Protein AF-0000000087417544 (afdb_homodimer)

Foldseek 3Di:
DPPPPPPPPPPPPPPPPPPPPPPPPPLPPFFAAKDKDFFCFLFDDPRDTWGKIKMAGPDDDAQFAEEEEEEDDLLADDAQVVCVVVRSRVRSSGHIYMGTGFHGFPVDAPPRRLLRLLSNLLSCLVCSVVSRHDNQQYEYEYAAQGLLSQLLLQQDDPVLDSNHDTDNVVGGSHGQEYEHEAYAAQQLDDAAPVLQVSVCRRQVHHCVVRVPSRLSSHSLNRHALPTHEYEYEHECAARNRHCVRVVSVVVSCVVHVHHYDYDYDYPDYSDDDDPVVVVSVVVSVVVSVCSSPPDD/DPPPPPPPPPPPPPPPPPPPPPPPPPLPPFFAAKDKDFFCFLFDDPRDTWGKIKMAGPDDDAFFAEEEEEEDDLLADDAQVVCVVVRSRVRSSGHIYMGTGFHGFPVDAPPRRLLRLLSNLLSCLVCSVVSRHDNQQYEYEYAAQGLLSQLLLQQDDPVLDSNHDTDNVVHGSHGQEYEHEAYAAQQLDDAPPVLQVSVCRRQVHHCVVRVPSRLSSHSLNRHALPTHEYEYEHECAARNRHCVRVVSVVVSCVVHVHHYDYDYDYPDYSDDDDPVVVVSVVVSVVVSVCSSPPDD

Organism: NCBI:txid2527985

Nearest PDB structures (foldseek):
  4po3-assembly1_X  TM=7.797E-01  e=4.194E-18  Lacticaseibacillus rhamnosus HN001
  4ouk-assembly1_X  TM=7.760E-01  e=3.703E-18  Lacticaseibacillus rhamnosus HN001
  2yh2-assembly1_B  TM=7.462E-01  e=1.548E-18  Pyrobaculum calidifontis
  5l2p-assembly1_C  TM=7.420E-01  e=3.712E-17  Saccharolobus solfataricus
  2yh2-assembly1_D  TM=7.447E-01  e=4.762E-17  Pyrobaculum calidifontis

InterPro domains:
  IPR029058 Alpha/Beta hydrolase fold [G3DSA:3.40.50.1820] (22-296)
  IPR029058 Alpha/Beta hydrolase fold [SSF53474] (29-290)
  IPR049492 BD-FAE-like domain [PF20434] (52-253)
  IPR050300 GDXG lipolytic enzyme [PTHR48081] (46-293)

Sequence (592 aa):
MPRQNLLIYLLGTAVCLTVTCMTRTGLSEEPLEFEYHEDVIYGVGGGEQLILDWARPKKFDKPLTAIIYIHGGGWTFGNKNGHRDEIQKAAREGYFSATIGYRLAPAHRFPAQVEDCKCAIRFLRANADELGLDRNKIGAIGFSAGAHLVMMLATMDDGDGLEGKGGWFDWSSKIQVGVSFFGPTNLQSEFPTGSNKLVVQFLNGTAAQQPEAYRLASPITYVNAGDPPLLMYQGTKDTLVPHDQAIQMVEALTAVEVPGRVEFLIGQGHGWRGPEAKRTFQEAIEFIDEQTNKTEMPRQNLLIYLLGTAVCLTVTCMTRTGLSEEPLEFEYHEDVIYGVGGGEQLILDWARPKKFDKPLTAIIYIHGGGWTFGNKNGHRDEIQKAAREGYFSATIGYRLAPAHRFPAQVEDCKCAIRFLRANADELGLDRNKIGAIGFSAGAHLVMMLATMDDGDGLEGKGGWFDWSSKIQVGVSFFGPTNLQSEFPTGSNKLVVQFLNGTAAQQPEAYRLASPITYVNAGDPPLLMYQGTKDTLVPHDQAIQMVEALTAVEVPGRVEFLIGQGHGWRGPEAKRTFQEAIEFIDEQTNKTE

Secondary structure (DSSP, 8-state):
----------------------------SSPPPEEEEEEEEEEEETTEEEEEEEEEES--SSPEEEEEEE--STTTS--GGGGHHHHHHHHHTT-EEEEE----TTTS-TTHHHHHHHHHHHHHHHTHHHHTEEEEEEEEEEETHHHHHHHHHHH--GGG----SSS-TTS----SEEEEES----TTS---HHHHHHHHHHHTS-TTT-HHHHHHT-GGGG--TTPPPEEEEEETT-SSS-THHHHHHHHHHHHHT--EEEEEEET-BSB--HHHHHHHHHHHHHHHHHHHH---/----------------------------SSPPPEEEEEEEEEEEETTEEEEEEEEEES--SSPEEEEEEE--STTTS--GGGGHHHHHHHHHTT-EEEEE----TTTS-TTHHHHHHHHHHHHHHHTHHHHTEEEEEEEEEEETHHHHHHHHHHH--GGG----SSS-TTS----SEEEEES----TTS---HHHHHHHHHHHTS-TTT-HHHHHHT-GGGG--TTPPPEEEEEETT-SSS-THHHHHHHHHHHHHT--EEEEEEET-BSB--HHHHHHHHHHHHHHHHHHHH---

Structure (mmCIF, N/CA/C/O backbone):
data_AF-0000000087417544-model_v1
#
loop_
_entity.id
_entity.type
_entity.pdbx_description
1 polymer 'Carboxylesterase NlhH'
#
loop_
_atom_site.group_PDB
_atom_site.id
_atom_site.type_symbol
_atom_site.label_atom_id
_atom_site.label_alt_id
_atom_site.label_comp_id
_atom_site.label_asym_id
_atom_site.label_entity_id
_atom_site.label_seq_id
_atom_site.pdbx_PDB_ins_code
_atom_site.Cartn_x
_atom_site.Cartn_y
_atom_site.Cartn_z
_atom_site.occupancy
_atom_site.B_iso_or_equiv
_atom_site.auth_seq_id
_atom_site.auth_comp_id
_atom_site.auth_asym_id
_atom_site.auth_atom_id
_atom_site.pdbx_PDB_model_num
ATOM 1 N N . MET A 1 1 ? -5.637 -49.344 45.594 1 25.75 1 MET A N 1
ATOM 2 C CA . MET A 1 1 ? -6.633 -48.25 45.594 1 25.75 1 MET A CA 1
ATOM 3 C C . MET A 1 1 ? -6.75 -47.625 44.219 1 25.75 1 MET A C 1
ATOM 5 O O . MET A 1 1 ? -5.742 -47.375 43.562 1 25.75 1 MET A O 1
ATOM 9 N N . PRO A 1 2 ? -8 -47.719 43.531 1 24.5 2 PRO A N 1
ATOM 10 C CA . PRO A 1 2 ? -8.414 -47.406 42.156 1 24.5 2 PRO A CA 1
ATOM 11 C C . PRO A 1 2 ? -8.336 -45.906 41.844 1 24.5 2 PRO A C 1
ATOM 13 O O . PRO A 1 2 ? -8.961 -45.094 42.531 1 24.5 2 PRO A O 1
ATOM 16 N N . ARG A 1 3 ? -7.043 -45.438 41.719 1 33.72 3 ARG A N 1
ATOM 17 C CA . ARG A 1 3 ? -6.855 -44.031 41.406 1 33.72 3 ARG A CA 1
ATOM 18 C C . ARG A 1 3 ? -7.852 -43.562 40.344 1 33.72 3 ARG A C 1
ATOM 20 O O . ARG A 1 3 ? -7.906 -44.125 39.25 1 33.72 3 ARG A O 1
ATOM 27 N N . GLN A 1 4 ? -9.047 -43.094 40.812 1 28.95 4 GLN A N 1
ATOM 28 C CA . GLN A 1 4 ? -10.141 -42.438 40.094 1 28.95 4 GLN A CA 1
ATOM 29 C C . GLN A 1 4 ? -9.609 -41.344 39.156 1 28.95 4 GLN A C 1
ATOM 31 O O . GLN A 1 4 ? -8.883 -40.469 39.594 1 28.95 4 GLN A O 1
ATOM 36 N N . ASN A 1 5 ? -9.258 -41.688 37.938 1 27.53 5 ASN A N 1
ATOM 37 C CA . ASN A 1 5 ? -8.867 -40.875 36.812 1 27.53 5 ASN A CA 1
ATOM 38 C C . ASN A 1 5 ? -9.875 -39.75 36.562 1 27.53 5 ASN A C 1
ATOM 40 O O . ASN A 1 5 ? -11.031 -40 36.219 1 27.53 5 ASN A O 1
ATOM 44 N N . LEU A 1 6 ? -9.867 -38.719 37.5 1 29.2 6 LEU A N 1
ATOM 45 C CA . LEU A 1 6 ? -10.742 -37.594 37.344 1 29.2 6 LEU A CA 1
ATOM 46 C C . LEU A 1 6 ? -10.586 -36.969 35.969 1 29.2 6 LEU A C 1
ATOM 48 O O . LEU A 1 6 ? -9.484 -36.562 35.562 1 29.2 6 LEU A O 1
ATOM 52 N N . LEU A 1 7 ? -11.414 -37.406 35 1 28.62 7 LEU A N 1
ATOM 53 C CA . LEU A 1 7 ? -11.664 -36.875 33.688 1 28.62 7 LEU A CA 1
ATOM 54 C C . LEU A 1 7 ? -12.055 -35.375 33.75 1 28.62 7 LEU A C 1
ATOM 56 O O . LEU A 1 7 ? -13.086 -35.031 34.344 1 28.62 7 LEU A O 1
ATOM 60 N N . ILE A 1 8 ? -11.086 -34.531 34.031 1 28.28 8 ILE A N 1
ATOM 61 C CA . ILE A 1 8 ? -11.398 -33.094 34.031 1 28.28 8 ILE A CA 1
ATOM 62 C C . ILE A 1 8 ? -12 -32.719 32.656 1 28.28 8 ILE A C 1
ATOM 64 O O . ILE A 1 8 ? -11.375 -32.938 31.625 1 28.28 8 ILE A O 1
ATOM 68 N N . TYR A 1 9 ? -13.328 -32.75 32.562 1 26.69 9 TYR A N 1
ATOM 69 C CA . TYR A 1 9 ? -14.141 -32.188 31.484 1 26.69 9 TYR A CA 1
ATOM 70 C C . TYR A 1 9 ? -13.844 -30.719 31.266 1 26.69 9 TYR A C 1
ATOM 72 O O . TYR A 1 9 ? -14.094 -29.891 32.156 1 26.69 9 TYR A O 1
ATOM 80 N N . LEU A 1 10 ? -12.672 -30.438 30.75 1 26.73 10 LEU A N 1
ATOM 81 C CA . LEU A 1 10 ? -12.492 -29.047 30.344 1 26.73 10 LEU A CA 1
ATOM 82 C C . LEU A 1 10 ? -13.617 -28.609 29.406 1 26.73 10 LEU A C 1
ATOM 84 O O . LEU A 1 10 ? -13.75 -29.141 28.297 1 26.73 10 LEU A O 1
ATOM 88 N N . LEU A 1 11 ? -14.781 -28.281 29.969 1 27.3 11 LEU A N 1
ATOM 89 C CA . LEU A 1 11 ? -15.867 -27.625 29.25 1 27.3 11 LEU A CA 1
ATOM 90 C C . LEU A 1 11 ? -15.367 -26.375 28.5 1 27.3 11 LEU A C 1
ATOM 92 O O . LEU A 1 11 ? -14.898 -25.438 29.125 1 27.3 11 LEU A O 1
ATOM 96 N N . GLY A 1 12 ? -14.758 -26.609 27.391 1 26.78 12 GLY A N 1
ATOM 97 C CA . GLY A 1 12 ? -14.445 -25.5 26.484 1 26.78 12 GLY A CA 1
ATOM 98 C C . GLY A 1 12 ? -15.641 -24.609 26.203 1 26.78 12 GLY A C 1
ATOM 99 O O . GLY A 1 12 ? -16.625 -25.062 25.625 1 26.78 12 GLY A O 1
ATOM 100 N N . THR A 1 13 ? -16.031 -23.75 27.188 1 27.33 13 THR A N 1
ATOM 101 C CA . THR A 1 13 ? -17.047 -22.75 26.891 1 27.33 13 THR A CA 1
ATOM 102 C C . THR A 1 13 ? -16.75 -22.031 25.594 1 27.33 13 THR A C 1
ATOM 104 O O . THR A 1 13 ? -15.625 -21.562 25.375 1 27.33 13 THR A O 1
ATOM 107 N N . ALA A 1 14 ? -17.422 -22.422 24.578 1 27.12 14 ALA A N 1
ATOM 108 C CA . ALA A 1 14 ? -17.5 -21.703 23.297 1 27.12 14 ALA A CA 1
ATOM 109 C C . ALA A 1 14 ? -17.891 -20.25 23.516 1 27.12 14 ALA A C 1
ATOM 111 O O . ALA A 1 14 ? -19.016 -19.953 23.953 1 27.12 14 ALA A O 1
ATOM 112 N N . VAL A 1 15 ? -16.984 -19.484 24.016 1 28.98 15 VAL A N 1
ATOM 113 C CA . VAL A 1 15 ? -17.344 -18.062 23.953 1 28.98 15 VAL A CA 1
ATOM 114 C C . VAL A 1 15 ? -17.781 -17.703 22.547 1 28.98 15 VAL A C 1
ATOM 116 O O . VAL A 1 15 ? -17.016 -17.828 21.594 1 28.98 15 VAL A O 1
ATOM 119 N N . CYS A 1 16 ? -19.031 -17.875 22.281 1 27.17 16 CYS A N 1
ATOM 120 C CA . CYS A 1 16 ? -19.641 -17.266 21.094 1 27.17 16 CYS A CA 1
ATOM 121 C C . CYS A 1 16 ? -19.297 -15.789 21 1 27.17 16 CYS A C 1
ATOM 123 O O . CYS A 1 16 ? -19.781 -14.984 21.797 1 27.17 16 CYS A O 1
ATOM 125 N N . LEU A 1 17 ? -18.031 -15.531 20.719 1 28.2 17 LEU A N 1
ATOM 126 C CA . LEU A 1 17 ? -17.797 -14.133 20.391 1 28.2 17 LEU A CA 1
ATOM 127 C C . LEU A 1 17 ? -18.812 -13.633 19.359 1 28.2 17 LEU A C 1
ATOM 129 O O . LEU A 1 17 ? -18.797 -14.078 18.203 1 28.2 17 LEU A O 1
ATOM 133 N N . THR A 1 18 ? -19.984 -13.258 19.844 1 29.33 18 THR A N 1
ATOM 134 C CA . THR A 1 18 ? -20.828 -12.438 18.984 1 29.33 18 THR A CA 1
ATOM 135 C C . THR A 1 18 ? -20.047 -11.258 18.422 1 29.33 18 THR A C 1
ATOM 137 O O . THR A 1 18 ? -19.625 -10.375 19.172 1 29.33 18 THR A O 1
ATOM 140 N N . VAL A 1 19 ? -19.281 -11.57 17.469 1 29.47 19 VAL A N 1
ATOM 141 C CA . VAL A 1 19 ? -18.844 -10.414 16.703 1 29.47 19 VAL A CA 1
ATOM 142 C C . VAL A 1 19 ? -20.047 -9.523 16.375 1 29.47 19 VAL A C 1
ATOM 144 O O . VAL A 1 19 ? -20.938 -9.922 15.609 1 29.47 19 VAL A O 1
ATOM 147 N N . THR A 1 20 ? -20.484 -8.727 17.328 1 29.55 20 THR A N 1
ATOM 148 C CA . THR A 1 20 ? -21.344 -7.629 16.906 1 29.55 20 THR A CA 1
ATOM 149 C C . THR A 1 20 ? -20.734 -6.91 15.703 1 29.55 20 THR A C 1
ATOM 151 O O . THR A 1 20 ? -19.609 -6.406 15.773 1 29.55 20 THR A O 1
ATOM 154 N N . CYS A 1 21 ? -21.016 -7.441 14.578 1 28.7 21 CYS A N 1
ATOM 155 C CA . CYS A 1 21 ? -20.766 -6.613 13.406 1 28.7 21 CYS A CA 1
ATOM 156 C C . CYS A 1 21 ? -21.125 -5.16 13.68 1 28.7 21 CYS A C 1
ATOM 158 O O . CYS A 1 21 ? -22.297 -4.832 13.867 1 28.7 21 CYS A O 1
ATOM 160 N N . MET A 1 22 ? -20.375 -4.473 14.508 1 30.67 22 MET A N 1
ATOM 161 C CA . MET A 1 22 ? -20.656 -3.047 14.391 1 30.67 22 MET A CA 1
ATOM 162 C C . MET A 1 22 ? -20.984 -2.676 12.945 1 30.67 22 MET A C 1
ATOM 164 O O . MET A 1 22 ? -20.172 -2.92 12.047 1 30.67 22 MET A O 1
ATOM 168 N N . THR A 1 23 ? -22.234 -2.68 12.625 1 30.73 23 THR A N 1
ATOM 169 C CA . THR A 1 23 ? -22.688 -2.014 11.414 1 30.73 23 THR A CA 1
ATOM 170 C C . THR A 1 23 ? -21.797 -0.812 11.086 1 30.73 23 THR A C 1
ATOM 172 O O . THR A 1 23 ? -21.5 -0.003 11.969 1 30.73 23 THR A O 1
ATOM 175 N N . ARG A 1 24 ? -20.797 -1.061 10.297 1 34.16 24 ARG A N 1
ATOM 176 C CA . ARG A 1 24 ? -20.266 0.177 9.742 1 34.16 24 ARG A CA 1
ATOM 177 C C . ARG A 1 24 ? -21.328 1.27 9.703 1 34.16 24 ARG A C 1
ATOM 179 O O . ARG A 1 24 ? -22.391 1.084 9.117 1 34.16 24 ARG A O 1
ATOM 186 N N . THR A 1 25 ? -21.594 2.008 10.703 1 35.53 25 THR A N 1
ATOM 187 C CA . THR A 1 25 ? -22.406 3.213 10.5 1 35.53 25 THR A CA 1
ATOM 188 C C . THR A 1 25 ? -22.297 3.688 9.055 1 35.53 25 THR A C 1
ATOM 190 O O . THR A 1 25 ? -21.203 3.996 8.57 1 35.53 25 THR A O 1
ATOM 193 N N . GLY A 1 26 ? -23.141 3.25 8.227 1 36.78 26 GLY A N 1
ATOM 194 C CA . GLY A 1 26 ? -23.516 3.521 6.852 1 36.78 26 GLY A CA 1
ATOM 195 C C . GLY A 1 26 ? -23.281 4.961 6.438 1 36.78 26 GLY A C 1
ATOM 196 O O . GLY A 1 26 ? -23.625 5.891 7.168 1 36.78 26 GLY A O 1
ATOM 197 N N . LEU A 1 27 ? -22.078 5.359 5.871 1 44.38 27 LEU A N 1
ATOM 198 C CA . LEU A 1 27 ? -22.234 6.57 5.07 1 44.38 27 LEU A CA 1
ATOM 199 C C . LEU A 1 27 ? -23.688 6.727 4.609 1 44.38 27 LEU A C 1
ATOM 201 O O . LEU A 1 27 ? -24.25 5.809 4.008 1 44.38 27 LEU A O 1
ATOM 205 N N . SER A 1 28 ? -24.406 7.336 5.332 1 47.09 28 SER A N 1
ATOM 206 C CA . SER A 1 28 ? -25.766 7.637 4.895 1 47.09 28 SER A CA 1
ATOM 207 C C . SER A 1 28 ? -25.859 7.684 3.375 1 47.09 28 SER A C 1
ATOM 209 O O . SER A 1 28 ? -25.016 8.281 2.715 1 47.09 28 SER A O 1
ATOM 211 N N . GLU A 1 29 ? -26.469 6.766 2.768 1 59.59 29 GLU A N 1
ATOM 212 C CA . GLU A 1 29 ? -26.734 6.695 1.335 1 59.59 29 GLU A CA 1
ATOM 213 C C . GLU A 1 29 ? -27.062 8.078 0.768 1 59.59 29 GLU A C 1
ATOM 215 O O . GLU A 1 29 ? -26.719 8.383 -0.374 1 59.59 29 GLU A O 1
ATOM 220 N N . GLU A 1 30 ? -27.734 9 1.72 1 70.31 30 GLU A N 1
ATOM 221 C CA . GLU A 1 30 ? -28.047 10.32 1.166 1 70.31 30 GLU A CA 1
ATOM 222 C C . GLU A 1 30 ? -27.094 11.383 1.692 1 70.31 30 GLU A C 1
ATOM 224 O O . GLU A 1 30 ? -26.828 11.453 2.896 1 70.31 30 GLU A O 1
ATOM 229 N N . PRO A 1 31 ? -26.484 12.047 0.81 1 81.69 31 PRO A N 1
ATOM 230 C CA . PRO A 1 31 ? -25.609 13.133 1.261 1 81.69 31 PRO A CA 1
ATOM 231 C C . PRO A 1 31 ? -26.297 14.055 2.271 1 81.69 31 PRO A C 1
ATOM 233 O O . PRO A 1 31 ? -27.469 14.406 2.102 1 81.69 31 PRO A O 1
ATOM 236 N N . LEU A 1 32 ? -25.562 14.328 3.426 1 87.62 32 LEU A N 1
ATOM 237 C CA . LEU A 1 32 ? -26.078 15.195 4.484 1 87.62 32 LEU A CA 1
ATOM 238 C C . LEU A 1 32 ? -26.016 16.656 4.059 1 87.62 32 LEU A C 1
ATOM 240 O O . LEU A 1 32 ? -25.141 17.047 3.293 1 87.62 32 LEU A O 1
ATOM 244 N N . GLU A 1 33 ? -26.938 17.422 4.598 1 95.31 33 GLU A N 1
ATOM 245 C CA . GLU A 1 33 ? -26.781 18.859 4.527 1 95.31 33 GLU A CA 1
ATOM 246 C C . GLU A 1 33 ? -25.594 19.328 5.359 1 95.31 33 GLU A C 1
ATOM 248 O O . GLU A 1 33 ? -25.281 18.734 6.395 1 95.31 33 GLU A O 1
ATOM 253 N N . PHE A 1 34 ? -24.891 20.359 4.859 1 97.19 34 PHE A N 1
ATOM 254 C CA . PHE A 1 34 ? -23.688 20.781 5.566 1 97.19 34 PHE A CA 1
ATOM 255 C C . PHE A 1 34 ? -23.609 22.312 5.605 1 97.19 34 PHE A C 1
ATOM 257 O O . PHE A 1 34 ? -24.312 23 4.871 1 97.19 34 PHE A O 1
ATOM 264 N N . GLU A 1 35 ? -22.828 22.844 6.547 1 97.56 35 GLU A N 1
ATOM 265 C CA . GLU A 1 35 ? -22.469 24.25 6.555 1 97.56 35 GLU A CA 1
ATOM 266 C C . GLU A 1 35 ? -20.984 24.453 6.223 1 97.56 35 GLU A C 1
ATOM 268 O O . GLU A 1 35 ? -20.172 23.562 6.484 1 97.56 35 GLU A O 1
ATOM 273 N N . TYR A 1 36 ? -20.703 25.5 5.613 1 97.88 36 TYR A N 1
ATOM 274 C CA . TYR A 1 36 ? -19.391 25.875 5.117 1 97.88 36 TYR A CA 1
ATOM 275 C C . TYR A 1 36 ? -19.016 27.281 5.531 1 97.88 36 TYR A C 1
ATOM 277 O O . TYR A 1 36 ? -19.812 28.219 5.387 1 97.88 36 TYR A O 1
ATOM 285 N N . HIS A 1 37 ? -17.812 27.5 6.137 1 98.44 37 HIS A N 1
ATOM 286 C CA . HIS A 1 37 ? -17.281 28.781 6.562 1 98.44 37 HIS A CA 1
ATOM 287 C C . HIS A 1 37 ? -15.922 29.062 5.938 1 98.44 37 HIS A C 1
ATOM 289 O O . HIS A 1 37 ? -14.992 28.266 6.094 1 98.44 37 HIS A O 1
ATOM 295 N N . GLU A 1 38 ? -15.828 30.172 5.297 1 98 38 GLU A N 1
ATOM 296 C CA . GLU A 1 38 ? -14.609 30.531 4.594 1 98 38 GLU A CA 1
ATOM 297 C C . GLU A 1 38 ? -13.828 31.609 5.355 1 98 38 GLU A C 1
ATOM 299 O O . GLU A 1 38 ? -14.422 32.438 6.039 1 98 38 GLU A O 1
ATOM 304 N N . ASP A 1 39 ? -12.508 31.484 5.273 1 98.25 39 ASP A N 1
ATOM 305 C CA . ASP A 1 39 ? -11.578 32.531 5.707 1 98.25 39 ASP A CA 1
ATOM 306 C C . ASP A 1 39 ? -11.703 32.781 7.207 1 98.25 39 ASP A C 1
ATOM 308 O O . ASP A 1 39 ? -11.781 33.938 7.641 1 98.25 39 ASP A O 1
ATOM 312 N N . VAL A 1 40 ? -11.805 31.75 7.934 1 98.5 40 VAL A N 1
ATOM 313 C CA . VAL A 1 40 ? -11.805 31.828 9.391 1 98.5 40 VAL A CA 1
ATOM 314 C C . VAL A 1 40 ? -10.383 32.062 9.891 1 98.5 40 VAL A C 1
ATOM 316 O O . VAL A 1 40 ? -9.469 31.297 9.547 1 98.5 40 VAL A O 1
ATOM 319 N N . ILE A 1 41 ? -10.18 33.062 10.703 1 98.44 41 ILE A N 1
ATOM 320 C CA . ILE A 1 41 ? -8.852 33.406 11.227 1 98.44 41 ILE A CA 1
ATOM 321 C C . ILE A 1 41 ? -8.516 32.438 12.367 1 98.44 41 ILE A C 1
ATOM 323 O O . ILE A 1 41 ? -9.234 32.375 13.367 1 98.44 41 ILE A O 1
ATOM 327 N N . TYR A 1 42 ? -7.441 31.688 12.188 1 98.25 42 TYR A N 1
ATOM 328 C CA . TYR A 1 42 ? -7.07 30.766 13.258 1 98.25 42 TYR A CA 1
ATOM 329 C C . TYR A 1 42 ? -5.867 31.281 14.031 1 98.25 42 TYR A C 1
ATOM 331 O O . TYR A 1 42 ? -5.504 30.719 15.07 1 98.25 42 TYR A O 1
ATOM 339 N N . GLY A 1 43 ? -5.23 32.344 13.562 1 97.25 43 GLY A N 1
ATOM 340 C CA . GLY A 1 43 ? -4.082 32.906 14.234 1 97.25 43 GLY A CA 1
ATOM 341 C C . GLY A 1 43 ? -3.447 34.062 13.445 1 97.25 43 GLY A C 1
ATOM 342 O O . GLY A 1 43 ? -4.02 34.531 12.461 1 97.25 43 GLY A O 1
ATOM 343 N N . VAL A 1 44 ? -2.346 34.531 14.008 1 95.62 44 VAL A N 1
ATOM 344 C CA . VAL A 1 44 ? -1.547 35.562 13.344 1 95.62 44 VAL A CA 1
ATOM 345 C C . VAL A 1 44 ? -0.073 35.156 13.367 1 95.62 44 VAL A C 1
ATOM 347 O O . VAL A 1 44 ? 0.42 34.625 14.375 1 95.62 44 VAL A O 1
ATOM 350 N N . GLY A 1 45 ? 0.513 35.344 12.289 1 92.94 45 GLY A N 1
ATOM 351 C CA . GLY A 1 45 ? 1.938 35.094 12.156 1 92.94 45 GLY A CA 1
ATOM 352 C C . GLY A 1 45 ? 2.609 35.969 11.109 1 92.94 45 GLY A C 1
ATOM 353 O O . GLY A 1 45 ? 2.061 36.188 10.031 1 92.94 45 GLY A O 1
ATOM 354 N N . GLY A 1 46 ? 3.861 36.406 11.445 1 91.5 46 GLY A N 1
ATOM 355 C CA . GLY A 1 46 ? 4.598 37.25 10.508 1 91.5 46 GLY A CA 1
ATOM 356 C C . GLY A 1 46 ? 3.826 38.469 10.062 1 91.5 46 GLY A C 1
ATOM 357 O O . GLY A 1 46 ? 3.938 38.906 8.906 1 91.5 46 GLY A O 1
ATOM 358 N N . GLY A 1 47 ? 2.906 38.875 10.82 1 91.12 47 GLY A N 1
ATOM 359 C CA . GLY A 1 47 ? 2.137 40.062 10.508 1 91.12 47 GLY A CA 1
ATOM 360 C C . GLY A 1 47 ? 0.934 39.781 9.625 1 91.12 47 GLY A C 1
ATOM 361 O O . GLY A 1 47 ? 0.234 40.719 9.203 1 91.12 47 GLY A O 1
ATOM 362 N N . GLU A 1 48 ? 0.665 38.562 9.391 1 93.81 48 GLU A N 1
ATOM 363 C CA . GLU A 1 48 ? -0.448 38.188 8.523 1 93.81 48 GLU A CA 1
ATOM 364 C C . GLU A 1 48 ? -1.491 37.375 9.289 1 93.81 48 GLU A C 1
ATOM 366 O O . GLU A 1 48 ? -1.154 36.656 10.227 1 93.81 48 GLU A O 1
ATOM 371 N N . GLN A 1 49 ? -2.695 37.562 8.859 1 96.69 49 GLN A N 1
ATOM 372 C CA . GLN A 1 49 ? -3.746 36.688 9.367 1 96.69 49 GLN A CA 1
ATOM 373 C C . GLN A 1 49 ? -3.65 35.312 8.742 1 96.69 49 GLN A C 1
ATOM 375 O O . GLN A 1 49 ? -3.496 35.188 7.527 1 96.69 49 GLN A O 1
ATOM 380 N N . LEU A 1 50 ? -3.717 34.344 9.609 1 98 50 LEU A N 1
ATOM 381 C CA . LEU A 1 50 ? -3.725 32.969 9.164 1 98 50 LEU A CA 1
ATOM 382 C C . LEU A 1 50 ? -5.148 32.438 9.07 1 98 50 LEU A C 1
ATOM 384 O O . LEU A 1 50 ? -5.91 32.5 10.039 1 98 50 LEU A O 1
ATOM 388 N N . ILE A 1 51 ? -5.492 31.875 7.883 1 98.25 51 ILE A N 1
ATOM 389 C CA . ILE A 1 51 ? -6.906 31.594 7.684 1 98.25 51 ILE A CA 1
ATOM 390 C C . ILE A 1 51 ? -7.09 30.141 7.27 1 98.25 51 ILE A C 1
ATOM 392 O O . ILE A 1 51 ? -6.184 29.531 6.695 1 98.25 51 ILE A O 1
ATOM 396 N N . LEU A 1 52 ? -8.234 29.578 7.609 1 98.62 52 LEU A N 1
ATOM 397 C CA . LEU A 1 52 ? -8.68 28.266 7.172 1 98.62 52 LEU A CA 1
ATOM 398 C C . LEU A 1 52 ? -10.164 28.281 6.824 1 98.62 52 LEU A C 1
ATOM 400 O O . LEU A 1 52 ? -10.867 29.25 7.129 1 98.62 52 LEU A O 1
ATOM 404 N N . ASP A 1 53 ? -10.602 27.359 5.988 1 98.81 53 ASP A N 1
ATOM 405 C CA . ASP A 1 53 ? -12.016 27.047 5.777 1 98.81 53 ASP A CA 1
ATOM 406 C C . ASP A 1 53 ? -12.422 25.781 6.516 1 98.81 53 ASP A C 1
ATOM 408 O O . ASP A 1 53 ? -11.602 24.875 6.711 1 98.81 53 ASP A O 1
ATOM 412 N N . TRP A 1 54 ? -13.68 25.719 6.938 1 98.75 54 TRP A N 1
ATOM 413 C CA . TRP A 1 54 ? -14.148 24.453 7.5 1 98.75 54 TRP A CA 1
ATOM 414 C C . TRP A 1 54 ? -15.586 24.172 7.09 1 98.75 54 TRP A C 1
ATOM 416 O O . TRP A 1 54 ? -16.312 25.078 6.668 1 98.75 54 TRP A O 1
ATOM 426 N N . ALA A 1 55 ? -15.969 22.922 7.082 1 98.69 55 ALA A N 1
ATOM 427 C CA . ALA A 1 55 ? -17.312 22.422 6.809 1 98.69 55 ALA A CA 1
ATOM 428 C C . ALA A 1 55 ? -17.688 21.312 7.773 1 98.69 55 ALA A C 1
ATOM 430 O O . ALA A 1 55 ? -16.828 20.578 8.258 1 98.69 55 ALA A O 1
ATOM 431 N N . ARG A 1 56 ? -18.984 21.203 8.07 1 98.5 56 ARG A N 1
ATOM 432 C CA . ARG A 1 56 ? -19.516 20.125 8.898 1 98.5 56 ARG A CA 1
ATOM 433 C C . ARG A 1 56 ? -20.984 19.859 8.586 1 98.5 56 ARG A C 1
ATOM 435 O O . ARG A 1 56 ? -21.672 20.703 8.031 1 98.5 56 ARG A O 1
ATOM 442 N N . PRO A 1 57 ? -21.391 18.672 8.953 1 98 57 PRO A N 1
ATOM 443 C CA . PRO A 1 57 ? -22.828 18.453 8.836 1 98 57 PRO A CA 1
ATOM 444 C C . PRO A 1 57 ? -23.641 19.422 9.695 1 98 57 PRO A C 1
ATOM 446 O O . PRO A 1 57 ? -23.219 19.766 10.805 1 98 57 PRO A O 1
ATOM 449 N N . LYS A 1 58 ? -24.781 19.812 9.227 1 97.19 58 LYS A N 1
ATOM 450 C CA . LYS A 1 58 ? -25.656 20.703 9.984 1 97.19 58 LYS A CA 1
ATOM 451 C C . LYS A 1 58 ? -26.172 20.031 11.25 1 97.19 58 LYS A C 1
ATOM 453 O O . LYS A 1 58 ? -26.328 20.672 12.289 1 97.19 58 LYS A O 1
ATOM 458 N N . LYS A 1 59 ? -26.422 18.766 11.102 1 95.38 59 LYS A N 1
ATOM 459 C CA . LYS A 1 59 ? -26.906 17.984 12.242 1 95.38 59 LYS A CA 1
ATOM 460 C C . LYS A 1 59 ? -25.938 16.875 12.602 1 95.38 59 LYS A C 1
ATOM 462 O O . LYS A 1 59 ? -25.422 16.188 11.719 1 95.38 59 LYS A O 1
ATOM 467 N N . PHE A 1 60 ? -25.609 16.812 13.859 1 94.81 60 PHE A N 1
ATOM 468 C CA . PHE A 1 60 ? -24.766 15.758 14.406 1 94.81 60 PHE A CA 1
ATOM 469 C C . PHE A 1 60 ? -25.094 15.5 15.867 1 94.81 60 PHE A C 1
ATOM 471 O O . PHE A 1 60 ? -25.453 16.422 16.594 1 94.81 60 PHE A O 1
ATOM 478 N N . ASP A 1 61 ? -24.953 14.234 16.25 1 93.56 61 ASP A N 1
ATOM 479 C CA . ASP A 1 61 ? -25.406 13.852 17.594 1 93.56 61 ASP A CA 1
ATOM 480 C C . ASP A 1 61 ? -24.219 13.578 18.516 1 93.56 61 ASP A C 1
ATOM 482 O O . ASP A 1 61 ? -24.406 13.336 19.719 1 93.56 61 ASP A O 1
ATOM 486 N N . LYS A 1 62 ? -23.125 13.523 18.016 1 95.69 62 LYS A N 1
ATOM 487 C CA . LYS A 1 62 ? -21.891 13.344 18.766 1 95.69 62 LYS A CA 1
ATOM 488 C C . LYS A 1 62 ? -20.75 14.172 18.172 1 95.69 62 LYS A C 1
ATOM 490 O O . LYS A 1 62 ? -20.828 14.586 17.016 1 95.69 62 LYS A O 1
ATOM 495 N N . PRO A 1 63 ? -19.766 14.461 18.984 1 97.88 63 PRO A N 1
ATOM 496 C CA . PRO A 1 63 ? -18.609 15.18 18.422 1 97.88 63 PRO A CA 1
ATOM 497 C C . PRO A 1 63 ? -18.016 14.469 17.203 1 97.88 63 PRO A C 1
ATOM 499 O O . PRO A 1 63 ? -17.891 13.242 17.203 1 97.88 63 PRO A O 1
ATOM 502 N N . LEU A 1 64 ? -17.594 15.234 16.281 1 98.38 64 LEU A N 1
ATOM 503 C CA . LEU A 1 64 ? -17.234 14.695 14.977 1 98.38 64 LEU A CA 1
ATOM 504 C C . LEU A 1 64 ? -15.742 14.414 14.891 1 98.38 64 LEU A C 1
ATOM 506 O O . LEU A 1 64 ? -14.938 15.141 15.484 1 98.38 64 LEU A O 1
ATOM 510 N N . THR A 1 65 ? -15.367 13.375 14.125 1 98.5 65 THR A N 1
ATOM 511 C CA . THR A 1 65 ? -13.992 13.234 13.648 1 98.5 65 THR A CA 1
ATOM 512 C C . THR A 1 65 ? -13.625 14.391 12.727 1 98.5 65 THR A C 1
ATOM 514 O O . THR A 1 65 ? -14.422 14.797 11.875 1 98.5 65 THR A O 1
ATOM 517 N N . ALA A 1 66 ? -12.453 14.945 12.938 1 98.75 66 ALA A N 1
ATOM 518 C CA . ALA A 1 66 ? -11.977 16.047 12.102 1 98.75 66 ALA A CA 1
ATOM 519 C C . ALA A 1 66 ? -10.984 15.555 11.055 1 98.75 66 ALA A C 1
ATOM 521 O O . ALA A 1 66 ? -10.062 14.797 11.375 1 98.75 66 ALA A O 1
ATOM 522 N N . ILE A 1 67 ? -11.156 15.945 9.82 1 98.88 67 ILE A N 1
ATOM 523 C CA . ILE A 1 67 ? -10.234 15.672 8.727 1 98.88 67 ILE A CA 1
ATOM 524 C C . ILE A 1 67 ? -9.672 16.984 8.195 1 98.88 67 ILE A C 1
ATOM 526 O O . ILE A 1 67 ? -10.398 17.781 7.602 1 98.88 67 ILE A O 1
ATOM 530 N N . ILE A 1 68 ? -8.391 17.188 8.383 1 98.88 68 ILE A N 1
ATOM 531 C CA . ILE A 1 68 ? -7.738 18.438 7.996 1 98.88 68 ILE A CA 1
ATOM 532 C C . ILE A 1 68 ? -6.953 18.234 6.703 1 98.88 68 ILE A C 1
ATOM 534 O O . ILE A 1 68 ? -6.168 17.281 6.59 1 98.88 68 ILE A O 1
ATOM 538 N N . TYR A 1 69 ? -7.16 19.094 5.73 1 98.88 69 TYR A N 1
ATOM 539 C CA . TYR A 1 69 ? -6.441 19.062 4.465 1 98.88 69 TYR A CA 1
ATOM 540 C C . TYR A 1 69 ? -5.379 20.156 4.402 1 98.88 69 TYR A C 1
ATOM 542 O O . TYR A 1 69 ? -5.652 21.312 4.727 1 98.88 69 TYR A O 1
ATOM 550 N N . ILE A 1 70 ? -4.191 19.781 4.004 1 98.88 70 ILE A N 1
ATOM 551 C CA . ILE A 1 70 ? -3.1 20.734 3.834 1 98.88 70 ILE A CA 1
ATOM 552 C C . ILE A 1 70 ? -2.578 20.672 2.4 1 98.88 70 ILE A C 1
ATOM 554 O O . ILE A 1 70 ? -2.115 19.625 1.946 1 98.88 70 ILE A O 1
ATOM 558 N N . HIS A 1 71 ? -2.623 21.766 1.726 1 98.56 71 HIS A N 1
ATOM 559 C CA . HIS A 1 71 ? -2.324 21.844 0.3 1 98.56 71 HIS A CA 1
ATOM 560 C C . HIS A 1 71 ? -0.822 21.75 0.049 1 98.56 71 HIS A C 1
ATOM 562 O O . HIS A 1 71 ? -0.023 22.141 0.908 1 98.56 71 HIS A O 1
ATOM 568 N N . GLY A 1 72 ? -0.477 21.297 -1.176 1 98.25 72 GLY A N 1
ATOM 569 C CA . GLY A 1 72 ? 0.903 21.312 -1.633 1 98.25 72 GLY A CA 1
ATOM 570 C C . GLY A 1 72 ? 1.327 22.656 -2.199 1 98.25 72 GLY A C 1
ATOM 571 O O . GLY A 1 72 ? 0.856 23.703 -1.747 1 98.25 72 GLY A O 1
ATOM 572 N N . GLY A 1 73 ? 2.342 22.594 -3.016 1 97.44 73 GLY A N 1
ATOM 573 C CA . GLY A 1 73 ? 2.82 23.812 -3.641 1 97.44 73 GLY A CA 1
ATOM 574 C C . GLY A 1 73 ? 4.281 24.094 -3.346 1 97.44 73 GLY A C 1
ATOM 575 O O . GLY A 1 73 ? 4.727 25.234 -3.453 1 97.44 73 GLY A O 1
ATOM 576 N N . GLY A 1 74 ? 4.988 23.078 -2.887 1 97.31 74 GLY A N 1
ATOM 577 C CA . GLY A 1 74 ? 6.414 23.25 -2.643 1 97.31 74 GLY A CA 1
ATOM 578 C C . GLY A 1 74 ? 6.715 24.312 -1.596 1 97.31 74 GLY A C 1
ATOM 579 O O . GLY A 1 74 ? 7.711 25.031 -1.698 1 97.31 74 GLY A O 1
ATOM 580 N N . TRP A 1 75 ? 5.766 24.562 -0.757 1 97.88 75 TRP A N 1
ATOM 581 C CA . TRP A 1 75 ? 5.84 25.531 0.322 1 97.88 75 TRP A CA 1
ATOM 582 C C . TRP A 1 75 ? 5.84 26.953 -0.232 1 97.88 75 TRP A C 1
ATOM 584 O O . TRP A 1 75 ? 5.898 27.922 0.528 1 97.88 75 TRP A O 1
ATOM 594 N N . THR A 1 76 ? 5.746 27.109 -1.571 1 97.19 76 THR A N 1
ATOM 595 C CA . THR A 1 76 ? 5.973 28.422 -2.17 1 97.19 76 THR A CA 1
ATOM 596 C C . THR A 1 76 ? 4.711 28.922 -2.867 1 97.19 76 THR A C 1
ATOM 598 O O . THR A 1 76 ? 4.609 30.109 -3.201 1 97.19 76 THR A O 1
ATOM 601 N N . PHE A 1 77 ? 3.785 28.109 -3.09 1 95.94 77 PHE A N 1
ATOM 602 C CA . PHE A 1 77 ? 2.533 28.531 -3.705 1 95.94 77 PHE A CA 1
ATOM 603 C C . PHE A 1 77 ? 1.368 27.688 -3.207 1 95.94 77 PHE A C 1
ATOM 605 O O . PHE A 1 77 ? 1.562 26.75 -2.416 1 95.94 77 PHE A O 1
ATOM 612 N N . GLY A 1 78 ? 0.169 28.078 -3.643 1 96.19 78 GLY A N 1
ATOM 613 C CA . GLY A 1 78 ? -1.051 27.406 -3.217 1 96.19 78 GLY A CA 1
ATOM 614 C C . GLY A 1 78 ? -1.771 28.141 -2.098 1 96.19 78 GLY A C 1
ATOM 615 O O . GLY A 1 78 ? -1.296 29.172 -1.613 1 96.19 78 GLY A O 1
ATOM 616 N N . ASN A 1 79 ? -2.902 27.641 -1.845 1 95.81 79 ASN A N 1
ATOM 617 C CA . ASN A 1 79 ? -3.73 28.172 -0.769 1 95.81 79 ASN A CA 1
ATOM 618 C C . ASN A 1 79 ? -4.82 27.188 -0.357 1 95.81 79 ASN A C 1
ATOM 620 O O . ASN A 1 79 ? -4.957 26.109 -0.958 1 95.81 79 ASN A O 1
ATOM 624 N N . LYS A 1 80 ? -5.562 27.578 0.656 1 94 80 LYS A N 1
ATOM 625 C CA . LYS A 1 80 ? -6.535 26.688 1.271 1 94 80 LYS A CA 1
ATOM 626 C C . LYS A 1 80 ? -7.652 26.328 0.293 1 94 80 LYS A C 1
ATOM 628 O O . LYS A 1 80 ? -8.344 25.312 0.467 1 94 80 LYS A O 1
ATOM 633 N N . ASN A 1 81 ? -7.883 27.078 -0.777 1 94.62 81 ASN A N 1
ATOM 634 C CA . ASN A 1 81 ? -8.992 26.859 -1.702 1 94.62 81 ASN A CA 1
ATOM 635 C C . ASN A 1 81 ? -8.789 25.578 -2.516 1 94.62 81 ASN A C 1
ATOM 637 O O . ASN A 1 81 ? -9.734 25.078 -3.127 1 94.62 81 ASN A O 1
ATOM 641 N N . GLY A 1 82 ? -7.598 25.078 -2.529 1 95.19 82 GLY A N 1
ATOM 642 C CA . GLY A 1 82 ? -7.277 23.906 -3.312 1 95.19 82 GLY A CA 1
ATOM 643 C C . GLY A 1 82 ? -8.023 22.656 -2.852 1 95.19 82 GLY A C 1
ATOM 644 O O . GLY A 1 82 ? -8.109 21.672 -3.588 1 95.19 82 GLY A O 1
ATOM 645 N N . HIS A 1 83 ? -8.539 22.672 -1.634 1 97.06 83 HIS A N 1
ATOM 646 C CA . HIS A 1 83 ? -9.219 21.484 -1.1 1 97.06 83 HIS A CA 1
ATOM 647 C C . HIS A 1 83 ? -10.633 21.828 -0.639 1 97.06 83 HIS A C 1
ATOM 649 O O . HIS A 1 83 ? -11.18 21.172 0.246 1 97.06 83 HIS A O 1
ATOM 655 N N . ARG A 1 84 ? -11.219 22.859 -1.221 1 97.12 84 ARG A N 1
ATOM 656 C CA . ARG A 1 84 ? -12.57 23.297 -0.874 1 97.12 84 ARG A CA 1
ATOM 657 C C . ARG A 1 84 ? -13.578 22.188 -1.141 1 97.12 84 ARG A C 1
ATOM 659 O O . ARG A 1 84 ? -14.453 21.922 -0.31 1 97.12 84 ARG A O 1
ATOM 666 N N . ASP A 1 85 ? -13.508 21.547 -2.318 1 96.75 85 ASP A N 1
ATOM 667 C CA . ASP A 1 85 ? -14.445 20.484 -2.674 1 96.75 85 ASP A CA 1
ATOM 668 C C . ASP A 1 85 ? -14.312 19.297 -1.733 1 96.75 85 ASP A C 1
ATOM 670 O O . ASP A 1 85 ? -15.312 18.656 -1.373 1 96.75 85 ASP A O 1
ATOM 674 N N . GLU A 1 86 ? -13.125 18.969 -1.389 1 97.5 86 GLU A N 1
ATOM 675 C CA . GLU A 1 86 ? -12.867 17.812 -0.533 1 97.5 86 GLU A CA 1
ATOM 676 C C . GLU A 1 86 ? -13.469 18.016 0.855 1 97.5 86 GLU A C 1
ATOM 678 O O . GLU A 1 86 ? -14.031 17.078 1.434 1 97.5 86 GLU A O 1
ATOM 683 N N . ILE A 1 87 ? -13.383 19.203 1.409 1 97.94 87 ILE A N 1
ATOM 684 C CA . ILE A 1 87 ? -13.891 19.391 2.764 1 97.94 87 ILE A CA 1
ATOM 685 C C . ILE A 1 87 ? -15.414 19.375 2.748 1 97.94 87 ILE A C 1
ATOM 687 O O . ILE A 1 87 ? -16.047 18.906 3.697 1 97.94 87 ILE A O 1
ATOM 691 N N . GLN A 1 88 ? -16.016 19.891 1.682 1 97.38 88 GLN A N 1
ATOM 692 C CA . GLN A 1 88 ? -17.469 19.828 1.564 1 97.38 88 GLN A CA 1
ATOM 693 C C . GLN A 1 88 ? -17.953 18.391 1.418 1 97.38 88 GLN A C 1
ATOM 695 O O . GLN A 1 88 ? -18.938 17.984 2.037 1 97.38 88 GLN A O 1
ATOM 700 N N . LYS A 1 89 ? -17.234 17.641 0.631 1 96.94 89 LYS A N 1
ATOM 701 C CA . LYS A 1 89 ? -17.562 16.234 0.478 1 96.94 89 LYS A CA 1
ATOM 702 C C . LYS A 1 89 ? -17.469 15.5 1.812 1 96.94 89 LYS A C 1
ATOM 704 O O . LYS A 1 89 ? -18.344 14.703 2.154 1 96.94 89 LYS A O 1
ATOM 709 N N . ALA A 1 90 ? -16.422 15.727 2.525 1 97.56 90 ALA A N 1
ATOM 710 C CA . ALA A 1 90 ? -16.234 15.078 3.824 1 97.56 90 ALA A CA 1
ATOM 711 C C . ALA A 1 90 ? -17.359 15.445 4.781 1 97.56 90 ALA A C 1
ATOM 713 O O . ALA A 1 90 ? -17.844 14.594 5.531 1 97.56 90 ALA A O 1
ATOM 714 N N . ALA A 1 91 ? -17.797 16.688 4.742 1 97.75 91 ALA A N 1
ATOM 715 C CA . ALA A 1 91 ? -18.906 17.125 5.59 1 97.75 91 ALA A CA 1
ATOM 716 C C . ALA A 1 91 ? -20.188 16.375 5.25 1 97.75 91 ALA A C 1
ATOM 718 O O . ALA A 1 91 ? -20.938 15.992 6.145 1 97.75 91 ALA A O 1
ATOM 719 N N . ARG A 1 92 ? -20.391 16.172 3.961 1 96.88 92 ARG A N 1
ATOM 720 C CA . ARG A 1 92 ? -21.562 15.445 3.512 1 96.88 92 ARG A CA 1
ATOM 721 C C . ARG A 1 92 ? -21.516 13.992 3.98 1 96.88 92 ARG A C 1
ATOM 723 O O . ARG A 1 92 ? -22.562 13.336 4.086 1 96.88 92 ARG A O 1
ATOM 730 N N . GLU A 1 93 ? -20.328 13.555 4.258 1 95.75 93 GLU A N 1
ATOM 731 C CA . GLU A 1 93 ? -20.141 12.18 4.691 1 95.75 93 GLU A CA 1
ATOM 732 C C . GLU A 1 93 ? -20.125 12.07 6.215 1 95.75 93 GLU A C 1
ATOM 734 O O . GLU A 1 93 ? -19.906 10.992 6.766 1 95.75 93 GLU A O 1
ATOM 739 N N . GLY A 1 94 ? -20.234 13.188 6.969 1 96.75 94 GLY A N 1
ATOM 740 C CA . GLY A 1 94 ? -20.453 13.141 8.406 1 96.75 94 GLY A CA 1
ATOM 741 C C . GLY A 1 94 ? -19.234 13.539 9.211 1 96.75 94 GLY A C 1
ATOM 742 O O . GLY A 1 94 ? -19.156 13.266 10.406 1 96.75 94 GLY A O 1
ATOM 743 N N . TYR A 1 95 ? -18.312 14.18 8.531 1 98.06 95 TYR A N 1
ATOM 744 C CA . TYR A 1 95 ? -17.094 14.594 9.211 1 98.06 95 TYR A CA 1
ATOM 745 C C . TYR A 1 95 ? -17.031 16.109 9.367 1 98.06 95 TYR A C 1
ATOM 747 O O . TYR A 1 95 ? -17.641 16.844 8.578 1 98.06 95 TYR A O 1
ATOM 755 N N . PHE A 1 96 ? -16.406 16.562 10.398 1 98.62 96 PHE A N 1
ATOM 756 C CA . PHE A 1 96 ? -15.852 17.906 10.344 1 98.62 96 PHE A CA 1
ATOM 757 C C . PHE A 1 96 ? -14.609 17.938 9.461 1 98.62 96 PHE A C 1
ATOM 759 O O . PHE A 1 96 ? -13.773 17.031 9.508 1 98.62 96 PHE A O 1
ATOM 766 N N . SER A 1 97 ? -14.492 18.938 8.68 1 98.81 97 SER A N 1
ATOM 767 C CA . SER A 1 97 ? -13.305 19.031 7.832 1 98.81 97 SER A CA 1
ATOM 768 C C . SER A 1 97 ? -12.859 20.469 7.648 1 98.81 97 SER A C 1
ATOM 770 O O . SER A 1 97 ? -13.672 21.406 7.742 1 98.81 97 SER A O 1
ATOM 772 N N . ALA A 1 98 ? -11.539 20.672 7.441 1 98.88 98 ALA A N 1
ATOM 773 C CA . ALA A 1 98 ? -10.977 22 7.238 1 98.88 98 ALA A CA 1
ATOM 774 C C . ALA A 1 98 ? -9.797 21.953 6.266 1 98.88 98 ALA A C 1
ATOM 776 O O . ALA A 1 98 ? -9.188 20.891 6.074 1 98.88 98 ALA A O 1
ATOM 777 N N . THR A 1 99 ? -9.555 22.953 5.598 1 98.75 99 THR A N 1
ATOM 778 C CA . THR A 1 99 ? -8.352 23.188 4.805 1 98.75 99 THR A CA 1
ATOM 779 C C . THR A 1 99 ? -7.586 24.406 5.316 1 98.75 99 THR A C 1
ATOM 781 O O . THR A 1 99 ? -8.18 25.453 5.57 1 98.75 99 THR A O 1
ATOM 784 N N . ILE A 1 100 ? -6.297 24.266 5.414 1 98.12 100 ILE A N 1
ATOM 785 C CA . ILE A 1 100 ? -5.457 25.266 6.074 1 98.12 100 ILE A CA 1
ATOM 786 C C . ILE A 1 100 ? -4.68 26.062 5.031 1 98.12 100 ILE A C 1
ATOM 788 O O . ILE A 1 100 ? -4.066 25.484 4.129 1 98.12 100 ILE A O 1
ATOM 792 N N . GLY A 1 101 ? -4.789 27.375 5.262 1 98.12 101 GLY A N 1
ATOM 793 C CA . GLY A 1 101 ? -3.758 28.188 4.652 1 98.12 101 GLY A CA 1
ATOM 794 C C . GLY A 1 101 ? -2.541 28.375 5.539 1 98.12 101 GLY A C 1
ATOM 795 O O . GLY A 1 101 ? -2.67 28.516 6.758 1 98.12 101 GLY A O 1
ATOM 796 N N . TYR A 1 102 ? -1.378 28.344 4.93 1 98.19 102 TYR A N 1
ATOM 797 C CA . TYR A 1 102 ? -0.151 28.594 5.676 1 98.19 102 TYR A CA 1
ATOM 798 C C . TYR A 1 102 ? 0.731 29.609 4.945 1 98.19 102 TYR A C 1
ATOM 800 O O . TYR A 1 102 ? 0.553 29.844 3.75 1 98.19 102 TYR A O 1
ATOM 808 N N . ARG A 1 103 ? 1.636 30.234 5.617 1 98.12 103 ARG A N 1
ATOM 809 C CA . ARG A 1 103 ? 2.531 31.203 5.016 1 98.12 103 ARG A CA 1
ATOM 810 C C . ARG A 1 103 ? 3.49 30.547 4.031 1 98.12 103 ARG A C 1
ATOM 812 O O . ARG A 1 103 ? 3.887 29.391 4.227 1 98.12 103 ARG A O 1
ATOM 819 N N . LEU A 1 104 ? 3.902 31.312 2.994 1 98 104 LEU A N 1
ATOM 820 C CA . LEU A 1 104 ? 4.652 30.719 1.895 1 98 104 LEU A CA 1
ATOM 821 C C . LEU A 1 104 ? 6.055 31.312 1.807 1 98 104 LEU A C 1
ATOM 823 O O . LEU A 1 104 ? 6.246 32.5 2.068 1 98 104 LEU A O 1
ATOM 827 N N . ALA A 1 105 ? 6.953 30.5 1.526 1 97.5 105 ALA A N 1
ATOM 828 C CA . ALA A 1 105 ? 8.297 30.938 1.16 1 97.5 105 ALA A CA 1
ATOM 829 C C . ALA A 1 105 ? 8.312 31.547 -0.235 1 97.5 105 ALA A C 1
ATOM 831 O O . ALA A 1 105 ? 7.48 31.219 -1.078 1 97.5 105 ALA A O 1
ATOM 832 N N . PRO A 1 106 ? 9.18 32.469 -0.554 1 96.44 106 PRO A N 1
ATOM 833 C CA . PRO A 1 106 ? 10.312 32.844 0.3 1 96.44 106 PRO A CA 1
ATOM 834 C C . PRO A 1 106 ? 9.977 33.969 1.265 1 96.44 106 PRO A C 1
ATOM 836 O O . PRO A 1 106 ? 10.805 34.344 2.104 1 96.44 106 PRO A O 1
ATOM 839 N N . ALA A 1 107 ? 8.797 34.531 1.144 1 97.06 107 ALA A N 1
ATOM 840 C CA . ALA A 1 107 ? 8.445 35.594 2.064 1 97.06 107 ALA A CA 1
ATOM 841 C C . ALA A 1 107 ? 8.5 35.125 3.514 1 97.06 107 ALA A C 1
ATOM 843 O O . ALA A 1 107 ? 8.914 35.875 4.402 1 97.06 107 ALA A O 1
ATOM 844 N N . HIS A 1 108 ? 8.07 34.031 3.775 1 97.56 108 HIS A N 1
ATOM 845 C CA . HIS A 1 108 ? 8.164 33.344 5.062 1 97.56 108 HIS A CA 1
ATOM 846 C C . HIS A 1 108 ? 8.828 31.969 4.914 1 97.56 108 HIS A C 1
ATOM 848 O O . HIS A 1 108 ? 8.211 31.031 4.402 1 97.56 108 HIS A O 1
ATOM 854 N N . ARG A 1 109 ? 9.953 31.859 5.418 1 97.5 109 ARG A N 1
ATOM 855 C CA . ARG A 1 109 ? 10.727 30.625 5.285 1 97.5 109 ARG A CA 1
ATOM 856 C C . ARG A 1 109 ? 10.5 29.703 6.48 1 97.5 109 ARG A C 1
ATOM 858 O O . ARG A 1 109 ? 9.789 30.062 7.422 1 97.5 109 ARG A O 1
ATOM 865 N N . PHE A 1 110 ? 10.992 28.453 6.406 1 97.81 110 PHE A N 1
ATOM 866 C CA . PHE A 1 110 ? 10.961 27.562 7.559 1 97.81 110 PHE A CA 1
ATOM 867 C C . PHE A 1 110 ? 11.453 28.266 8.812 1 97.81 110 PHE A C 1
ATOM 869 O O . PHE A 1 110 ? 12.422 29.031 8.758 1 97.81 110 PHE A O 1
ATOM 876 N N . PRO A 1 111 ? 10.656 28.031 9.828 1 97.88 111 PRO A N 1
ATOM 877 C CA . PRO A 1 111 ? 9.641 27 10.109 1 97.88 111 PRO A CA 1
ATOM 878 C C . PRO A 1 111 ? 8.219 27.547 10.07 1 97.88 111 PRO A C 1
ATOM 880 O O . PRO A 1 111 ? 7.309 26.953 10.656 1 97.88 111 PRO A O 1
ATOM 883 N N . ALA A 1 112 ? 7.941 28.625 9.375 1 98.12 112 ALA A N 1
ATOM 884 C CA . ALA A 1 112 ? 6.66 29.312 9.414 1 98.12 112 ALA A CA 1
ATOM 885 C C . ALA A 1 112 ? 5.512 28.375 9.062 1 98.12 112 ALA A C 1
ATOM 887 O O . ALA A 1 112 ? 4.445 28.438 9.672 1 98.12 112 ALA A O 1
ATOM 888 N N . GLN A 1 113 ? 5.715 27.531 8.086 1 98.44 113 GLN A N 1
ATOM 889 C CA . GLN A 1 113 ? 4.672 26.641 7.594 1 98.44 113 GLN A CA 1
ATOM 890 C C . GLN A 1 113 ? 4.258 25.641 8.672 1 98.44 113 GLN A C 1
ATOM 892 O O . GLN A 1 113 ? 3.066 25.391 8.875 1 98.44 113 GLN A O 1
ATOM 897 N N . VAL A 1 114 ? 5.266 25.078 9.367 1 98.5 114 VAL A N 1
ATOM 898 C CA . VAL A 1 114 ? 5.012 24.125 10.445 1 98.5 114 VAL A CA 1
ATOM 899 C C . VAL A 1 114 ? 4.297 24.812 11.602 1 98.5 114 VAL A C 1
ATOM 901 O O . VAL A 1 114 ? 3.312 24.297 12.133 1 98.5 114 VAL A O 1
ATOM 904 N N . GLU A 1 115 ? 4.793 26.016 11.938 1 98 115 GLU A N 1
ATOM 905 C CA . GLU A 1 115 ? 4.184 26.812 13.008 1 98 115 GLU A CA 1
ATOM 906 C C . GLU A 1 115 ? 2.707 27.078 12.719 1 98 115 GLU A C 1
ATOM 908 O O . GLU A 1 115 ? 1.866 26.969 13.609 1 98 115 GLU A O 1
ATOM 913 N N . ASP A 1 116 ? 2.447 27.391 11.508 1 98.5 116 ASP A N 1
ATOM 914 C CA . ASP A 1 116 ? 1.081 27.734 11.117 1 98.5 116 ASP A CA 1
ATOM 915 C C . ASP A 1 116 ? 0.17 26.516 11.219 1 98.5 116 ASP A C 1
ATOM 917 O O . ASP A 1 116 ? -0.948 26.594 11.727 1 98.5 116 ASP A O 1
ATOM 921 N N . CYS A 1 117 ? 0.611 25.375 10.75 1 98.62 117 CYS A N 1
ATOM 922 C CA . CYS A 1 117 ? -0.194 24.156 10.82 1 98.62 117 CYS A CA 1
ATOM 923 C C . CYS A 1 117 ? -0.432 23.734 12.266 1 98.62 117 CYS A C 1
ATOM 925 O O . CYS A 1 117 ? -1.534 23.328 12.625 1 98.62 117 CYS A O 1
ATOM 927 N N . LYS A 1 118 ? 0.585 23.828 13.102 1 98.5 118 LYS A N 1
ATOM 928 C CA . LYS A 1 118 ? 0.425 23.547 14.523 1 98.5 118 LYS A CA 1
ATOM 929 C C . LYS A 1 118 ? -0.598 24.484 15.156 1 98.5 118 LYS A C 1
ATOM 931 O O . LYS A 1 118 ? -1.448 24.047 15.938 1 98.5 118 LYS A O 1
ATOM 936 N N . CYS A 1 119 ? -0.492 25.719 14.812 1 98.25 119 CYS A N 1
ATOM 937 C CA . CYS A 1 119 ? -1.431 26.719 15.32 1 98.25 119 CYS A CA 1
ATOM 938 C C . CYS A 1 119 ? -2.859 26.375 14.906 1 98.25 119 CYS A C 1
ATOM 940 O O . CYS A 1 119 ? -3.781 26.469 15.719 1 98.25 119 CYS A O 1
ATOM 942 N N . ALA A 1 120 ? -3.029 26 13.68 1 98.75 120 ALA A N 1
ATOM 943 C CA . ALA A 1 120 ? -4.355 25.641 13.188 1 98.75 120 ALA A CA 1
ATOM 944 C C . ALA A 1 120 ? -4.945 24.469 13.984 1 98.75 120 ALA A C 1
ATOM 946 O O . ALA A 1 120 ? -6.129 24.484 14.328 1 98.75 120 ALA A O 1
ATOM 947 N N . ILE A 1 121 ? -4.133 23.453 14.273 1 98.69 121 ILE A N 1
ATOM 948 C CA . ILE A 1 121 ? -4.598 22.312 15.039 1 98.69 121 ILE A CA 1
ATOM 949 C C . ILE A 1 121 ? -4.996 22.75 16.453 1 98.69 121 ILE A C 1
ATOM 951 O O . ILE A 1 121 ? -6.047 22.359 16.953 1 98.69 121 ILE A O 1
ATOM 955 N N . ARG A 1 122 ? -4.164 23.594 17.047 1 98.44 122 ARG A N 1
ATOM 956 C CA . ARG A 1 122 ? -4.488 24.109 18.375 1 98.44 122 ARG A CA 1
ATOM 957 C C . ARG A 1 122 ? -5.785 24.922 18.344 1 98.44 122 ARG A C 1
ATOM 959 O O . ARG A 1 122 ? -6.609 24.812 19.25 1 98.44 122 ARG A O 1
ATOM 966 N N . PHE A 1 123 ? -6.008 25.734 17.297 1 98.69 123 PHE A N 1
ATOM 967 C CA . PHE A 1 123 ? -7.227 26.516 17.141 1 98.69 123 PHE A CA 1
ATOM 968 C C . PHE A 1 123 ? -8.453 25.609 17.094 1 98.69 123 PHE A C 1
ATOM 970 O O . PHE A 1 123 ? -9.445 25.875 17.781 1 98.69 123 PHE A O 1
ATOM 977 N N . LEU A 1 124 ? -8.352 24.562 16.312 1 98.75 124 LEU A N 1
ATOM 978 C CA . LEU A 1 124 ? -9.469 23.641 16.172 1 98.75 124 LEU A CA 1
ATOM 979 C C . LEU A 1 124 ? -9.773 22.953 17.5 1 98.75 124 LEU A C 1
ATOM 981 O O . LEU A 1 124 ? -10.945 22.812 17.875 1 98.75 124 LEU A O 1
ATOM 985 N N . ARG A 1 125 ? -8.75 22.562 18.203 1 98.31 125 ARG A N 1
ATOM 986 C CA . ARG A 1 125 ? -8.938 21.922 19.5 1 98.31 125 ARG A CA 1
ATOM 987 C C . ARG A 1 125 ? -9.555 22.891 20.516 1 98.31 125 ARG A C 1
ATOM 989 O O . ARG A 1 125 ? -10.445 22.516 21.281 1 98.31 125 ARG A O 1
ATOM 996 N N . ALA A 1 126 ? -9.078 24.062 20.516 1 98.31 126 ALA A N 1
ATOM 997 C CA . ALA A 1 126 ? -9.555 25.094 21.438 1 98.31 126 ALA A CA 1
ATOM 998 C C . ALA A 1 126 ? -11.039 25.375 21.219 1 98.31 126 ALA A C 1
ATOM 1000 O O . ALA A 1 126 ? -11.766 25.688 22.172 1 98.31 126 ALA A O 1
ATOM 1001 N N . ASN A 1 127 ? -11.516 25.25 20.047 1 98.5 127 ASN A N 1
ATOM 1002 C CA . ASN A 1 127 ? -12.883 25.625 19.703 1 98.5 127 ASN A CA 1
ATOM 1003 C C . ASN A 1 127 ? -13.734 24.391 19.406 1 98.5 127 ASN A C 1
ATOM 1005 O O . ASN A 1 127 ? -14.766 24.484 18.734 1 98.5 127 ASN A O 1
ATOM 1009 N N . ALA A 1 128 ? -13.289 23.266 19.828 1 98.56 128 ALA A N 1
ATOM 1010 C CA . ALA A 1 128 ? -13.883 21.984 19.484 1 98.56 128 ALA A CA 1
ATOM 1011 C C . ALA A 1 128 ? -15.367 21.953 19.859 1 98.56 128 ALA A C 1
ATOM 1013 O O . ALA A 1 128 ? -16.188 21.453 19.094 1 98.56 128 ALA A O 1
ATOM 1014 N N . ASP A 1 129 ? -15.711 22.5 21.016 1 97.94 129 ASP A N 1
ATOM 1015 C CA . ASP A 1 129 ? -17.094 22.469 21.469 1 97.94 129 ASP A CA 1
ATOM 1016 C C . ASP A 1 129 ? -18 23.266 20.516 1 97.94 129 ASP A C 1
ATOM 1018 O O . ASP A 1 129 ? -19.062 22.797 20.141 1 97.94 129 ASP A O 1
ATOM 1022 N N . GLU A 1 130 ? -17.562 24.375 20.172 1 97.62 130 GLU A N 1
ATOM 1023 C CA . GLU A 1 130 ? -18.328 25.234 19.266 1 97.62 130 GLU A CA 1
ATOM 1024 C C . GLU A 1 130 ? -18.359 24.641 17.859 1 97.62 130 GLU A C 1
ATOM 1026 O O . GLU A 1 130 ? -19.391 24.719 17.188 1 97.62 130 GLU A O 1
ATOM 1031 N N . LEU A 1 131 ? -17.328 24.031 17.453 1 98.44 131 LEU A N 1
ATOM 1032 C CA . LEU A 1 131 ? -17.188 23.531 16.094 1 98.44 131 LEU A CA 1
ATOM 1033 C C . LEU A 1 131 ? -17.828 22.141 15.961 1 98.44 131 LEU A C 1
ATOM 1035 O O . LEU A 1 131 ? -18.094 21.688 14.852 1 98.44 131 LEU A O 1
ATOM 1039 N N . GLY A 1 132 ? -17.953 21.484 17.078 1 98.06 132 GLY A N 1
ATOM 1040 C CA . GLY A 1 132 ? -18.594 20.172 17.078 1 98.06 132 GLY A CA 1
ATOM 1041 C C . GLY A 1 132 ? -17.641 19.047 16.766 1 98.06 132 GLY A C 1
ATOM 1042 O O . GLY A 1 132 ? -18.047 17.984 16.297 1 98.06 132 GLY A O 1
ATOM 1043 N N . LEU A 1 133 ? -16.391 19.281 16.938 1 97.19 133 LEU A N 1
ATOM 1044 C CA . LEU A 1 133 ? -15.453 18.203 16.656 1 97.19 133 LEU A CA 1
ATOM 1045 C C . LEU A 1 133 ? -14.93 17.594 17.953 1 97.19 133 LEU A C 1
ATOM 1047 O O . LEU A 1 133 ? -15.016 18.203 19.016 1 97.19 133 LEU A O 1
ATOM 1051 N N . ASP A 1 134 ? -14.555 16.328 17.906 1 98.12 134 ASP A N 1
ATOM 1052 C CA . ASP A 1 134 ? -13.906 15.625 19 1 98.12 134 ASP A CA 1
ATOM 1053 C C . ASP A 1 134 ? -12.414 15.961 19.062 1 98.12 134 ASP A C 1
ATOM 1055 O O . ASP A 1 134 ? -11.672 15.68 18.125 1 98.12 134 ASP A O 1
ATOM 1059 N N . ARG A 1 135 ? -11.938 16.484 20.188 1 97.62 135 ARG A N 1
ATOM 1060 C CA . ARG A 1 135 ? -10.57 16.969 20.375 1 97.62 135 ARG A CA 1
ATOM 1061 C C . ARG A 1 135 ? -9.562 15.828 20.219 1 97.62 135 ARG A C 1
ATOM 1063 O O . ARG A 1 135 ? -8.383 16.078 19.984 1 97.62 135 ARG A O 1
ATOM 1070 N N . ASN A 1 136 ? -10.039 14.625 20.297 1 97.25 136 ASN A N 1
ATOM 1071 C CA . ASN A 1 136 ? -9.133 13.477 20.297 1 97.25 136 ASN A CA 1
ATOM 1072 C C . ASN A 1 136 ? -9.242 12.68 19 1 97.25 136 ASN A C 1
ATOM 1074 O O . ASN A 1 136 ? -8.672 11.586 18.891 1 97.25 136 ASN A O 1
ATOM 1078 N N . LYS A 1 137 ? -9.969 13.203 18.031 1 98.25 137 LYS A N 1
ATOM 1079 C CA . LYS A 1 137 ? -10.156 12.531 16.75 1 98.25 137 LYS A CA 1
ATOM 1080 C C . LYS A 1 137 ? -9.852 13.469 15.578 1 98.25 137 LYS A C 1
ATOM 1082 O O . LYS A 1 137 ? -10.703 13.688 14.719 1 98.25 137 LYS A O 1
ATOM 1087 N N . ILE A 1 138 ? -8.609 13.914 15.516 1 98.62 138 ILE A N 1
ATOM 1088 C CA . ILE A 1 138 ? -8.156 14.836 14.477 1 98.62 138 ILE A CA 1
ATOM 1089 C C . ILE A 1 138 ? -7.145 14.141 13.57 1 98.62 138 ILE A C 1
ATOM 1091 O O . ILE A 1 138 ? -6.059 13.766 14.016 1 98.62 138 ILE A O 1
ATOM 1095 N N 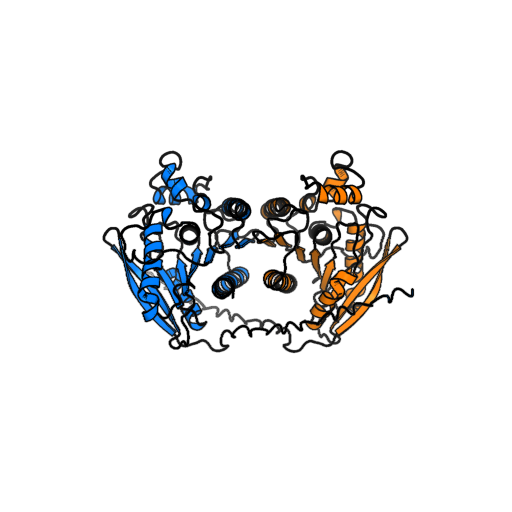. GLY A 1 139 ? -7.496 13.891 12.344 1 98.81 139 GLY A N 1
ATOM 1096 C CA . GLY A 1 139 ? -6.602 13.406 11.305 1 98.81 139 GLY A CA 1
ATOM 1097 C C . GLY A 1 139 ? -6.297 14.453 10.242 1 98.81 139 GLY A C 1
ATOM 1098 O O . GLY A 1 139 ? -7.07 15.398 10.055 1 98.81 139 GLY A O 1
ATOM 1099 N N . ALA A 1 140 ? -5.18 14.273 9.594 1 98.94 140 ALA A N 1
ATOM 1100 C CA . ALA A 1 140 ? -4.801 15.219 8.547 1 98.94 140 ALA A CA 1
ATOM 1101 C C . ALA A 1 140 ? -4.352 14.492 7.285 1 98.94 140 ALA A C 1
ATOM 1103 O O . ALA A 1 140 ? -3.738 13.422 7.363 1 98.94 140 ALA A O 1
ATOM 1104 N N . ILE A 1 141 ? -4.676 15.047 6.145 1 98.94 141 ILE A N 1
ATOM 1105 C CA . ILE A 1 141 ? -4.277 14.602 4.816 1 98.94 141 ILE A CA 1
ATOM 1106 C C . ILE A 1 141 ? -3.486 15.711 4.121 1 98.94 141 ILE A C 1
ATOM 1108 O O . ILE A 1 141 ? -3.939 16.859 4.051 1 98.94 141 ILE A O 1
ATOM 1112 N N . GLY A 1 142 ? -2.346 15.414 3.639 1 98.88 142 GLY A N 1
ATOM 1113 C CA . GLY A 1 142 ? -1.528 16.391 2.943 1 98.88 142 GLY A CA 1
ATOM 1114 C C . GLY A 1 142 ? -1.004 15.891 1.609 1 98.88 142 GLY A C 1
ATOM 1115 O O . GLY A 1 142 ? -0.905 14.688 1.388 1 98.88 142 GLY A O 1
ATOM 1116 N N . PHE A 1 143 ? -0.65 16.875 0.768 1 98.69 143 PHE A N 1
ATOM 1117 C CA . PHE A 1 143 ? -0.153 16.562 -0.568 1 98.69 143 PHE A CA 1
ATOM 1118 C C . PHE A 1 143 ? 1.176 17.266 -0.823 1 98.69 143 PHE A C 1
ATOM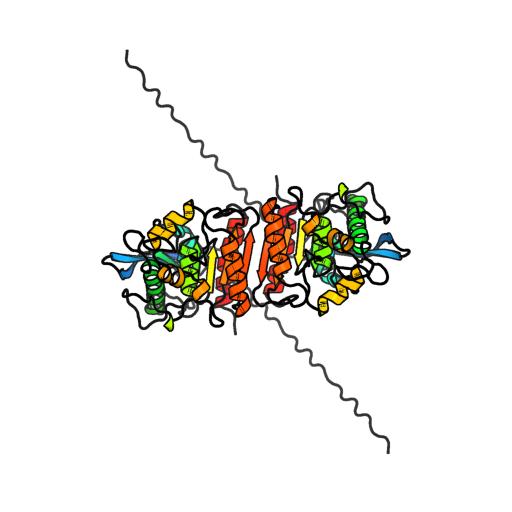 1120 O O . PHE A 1 143 ? 1.275 18.5 -0.688 1 98.69 143 PHE A O 1
ATOM 1127 N N . SER A 1 144 ? 2.162 16.469 -1.279 1 98.19 144 SER A N 1
ATOM 1128 C CA . SER A 1 144 ? 3.467 17.031 -1.593 1 98.19 144 SER A CA 1
ATOM 1129 C C . SER A 1 144 ? 4.035 17.812 -0.404 1 98.19 144 SER A C 1
ATOM 1131 O O . SER A 1 144 ? 4.234 17.234 0.67 1 98.19 144 SER A O 1
ATOM 1133 N N . ALA A 1 145 ? 4.168 19.172 -0.514 1 98.44 145 ALA A N 1
ATOM 1134 C CA . ALA A 1 145 ? 4.617 20 0.603 1 98.44 145 ALA A CA 1
ATOM 1135 C C . ALA A 1 145 ? 3.641 19.906 1.774 1 98.44 145 ALA A C 1
ATOM 1137 O O . ALA A 1 145 ? 4.051 19.953 2.936 1 98.44 145 ALA A O 1
ATOM 1138 N N . GLY A 1 146 ? 2.379 19.812 1.465 1 98.81 146 GLY A N 1
ATOM 1139 C CA . GLY A 1 146 ? 1.383 19.609 2.506 1 98.81 146 GLY A CA 1
ATOM 1140 C C . GLY A 1 146 ? 1.524 18.281 3.229 1 98.81 146 GLY A C 1
ATOM 1141 O O . GLY A 1 146 ? 1.285 18.203 4.434 1 98.81 146 GLY A O 1
ATOM 1142 N N . ALA A 1 147 ? 1.874 17.266 2.479 1 98.94 147 ALA A N 1
ATOM 1143 C CA . ALA A 1 147 ? 2.141 15.969 3.086 1 98.94 147 ALA A CA 1
ATOM 1144 C C . ALA A 1 147 ? 3.346 16.031 4.02 1 98.94 147 ALA A C 1
ATOM 1146 O O . ALA A 1 147 ? 3.354 15.406 5.082 1 98.94 147 ALA A O 1
ATOM 1147 N N . HIS A 1 148 ? 4.332 16.75 3.627 1 98.81 148 HIS A N 1
ATOM 1148 C CA . HIS A 1 148 ? 5.457 17.047 4.512 1 98.81 148 HIS A CA 1
ATOM 1149 C C . HIS A 1 148 ? 4.98 17.656 5.824 1 98.81 148 HIS A C 1
ATOM 1151 O O . HIS A 1 148 ? 5.371 17.203 6.902 1 98.81 148 HIS A O 1
ATOM 1157 N N . LEU A 1 149 ? 4.121 18.594 5.734 1 98.88 149 LEU A N 1
ATOM 1158 C CA . LEU A 1 149 ? 3.627 19.297 6.918 1 98.88 149 LEU A CA 1
ATOM 1159 C C . LEU A 1 149 ? 2.793 18.359 7.789 1 98.88 149 LEU A C 1
ATOM 1161 O O . LEU A 1 149 ? 2.865 18.438 9.016 1 98.88 149 LEU A O 1
ATOM 1165 N N . VAL A 1 150 ? 2.029 17.516 7.195 1 98.94 150 VAL A N 1
ATOM 1166 C CA . VAL A 1 150 ? 1.253 16.531 7.941 1 98.94 150 VAL A CA 1
ATOM 1167 C C . VAL A 1 150 ? 2.193 15.586 8.695 1 98.94 150 VAL A C 1
ATOM 1169 O O . VAL A 1 150 ? 1.951 15.258 9.859 1 98.94 150 VAL A O 1
ATOM 1172 N N . MET A 1 151 ? 3.238 15.164 8.016 1 98.88 151 MET A N 1
ATOM 1173 C CA . MET A 1 151 ? 4.172 14.258 8.672 1 98.88 151 MET A CA 1
ATOM 1174 C C . MET A 1 151 ? 4.93 14.969 9.789 1 98.88 151 MET A C 1
ATOM 1176 O O . MET A 1 151 ? 5.254 14.367 10.812 1 98.88 151 MET A O 1
ATOM 1180 N N . MET A 1 152 ? 5.188 16.281 9.617 1 98.81 152 MET A N 1
ATOM 1181 C CA . MET A 1 152 ? 5.754 17.062 10.711 1 98.81 152 MET A CA 1
ATOM 1182 C C . MET A 1 152 ? 4.805 17.094 11.906 1 98.81 152 MET A C 1
ATOM 1184 O O . MET A 1 152 ? 5.219 16.828 13.039 1 98.81 152 MET A O 1
ATOM 1188 N N . LEU A 1 153 ? 3.535 17.359 11.641 1 98.56 153 LEU A N 1
ATOM 1189 C CA . LEU A 1 153 ? 2.523 17.375 12.688 1 98.56 153 LEU A CA 1
ATOM 1190 C C . LEU A 1 153 ? 2.455 16.031 13.414 1 98.56 153 LEU A C 1
ATOM 1192 O O . LEU A 1 153 ? 2.262 15.992 14.625 1 98.56 153 LEU A O 1
ATOM 1196 N N . ALA A 1 154 ? 2.576 14.984 12.695 1 98.44 154 ALA A N 1
ATOM 1197 C CA . ALA A 1 154 ? 2.416 13.641 13.227 1 98.44 154 ALA A CA 1
ATOM 1198 C C . ALA A 1 154 ? 3.631 13.227 14.055 1 98.44 154 ALA A C 1
ATOM 1200 O O . ALA A 1 154 ? 3.49 12.625 15.125 1 98.44 154 ALA A O 1
ATOM 1201 N N . THR A 1 155 ? 4.805 13.602 13.594 1 98.44 155 THR A N 1
ATOM 1202 C CA . THR A 1 155 ? 6.004 13.016 14.188 1 98.44 155 THR A CA 1
ATOM 1203 C C . THR A 1 155 ? 6.574 13.922 15.266 1 98.44 155 THR A C 1
ATOM 1205 O O . THR A 1 155 ? 7.254 13.461 16.188 1 98.44 155 THR A O 1
ATOM 1208 N N . MET A 1 156 ? 6.293 15.203 15.211 1 97.31 156 MET A N 1
ATOM 1209 C CA . MET A 1 156 ? 6.824 16.125 16.219 1 97.31 156 MET A CA 1
ATOM 1210 C C . MET A 1 156 ? 6.008 16.047 17.5 1 97.31 156 MET A C 1
ATOM 1212 O O . MET A 1 156 ? 4.781 15.938 17.453 1 97.31 156 MET A O 1
ATOM 1216 N N . ASP A 1 157 ? 6.719 16.125 18.578 1 91 157 ASP A N 1
ATOM 1217 C CA . ASP A 1 157 ? 6.105 16.188 19.906 1 91 157 ASP A CA 1
ATOM 1218 C C . ASP A 1 157 ? 6.25 17.578 20.516 1 91 157 ASP A C 1
ATOM 1220 O O . ASP A 1 157 ? 6.887 18.453 19.922 1 91 157 ASP A O 1
ATOM 1224 N N . ASP A 1 158 ? 5.555 17.781 21.609 1 86 158 ASP A N 1
ATOM 1225 C CA . ASP A 1 158 ? 5.586 19.078 22.281 1 86 158 ASP A CA 1
ATOM 1226 C C . ASP A 1 158 ? 7.02 19.5 22.594 1 86 158 ASP A C 1
ATOM 1228 O O . ASP A 1 158 ? 7.371 20.688 22.438 1 86 158 ASP A O 1
ATOM 1232 N N . GLY A 1 159 ? 7.852 18.594 22.891 1 88.81 159 GLY A N 1
ATOM 1233 C CA . GLY A 1 159 ? 9.211 18.922 23.281 1 88.81 159 GLY A CA 1
ATOM 1234 C C . GLY A 1 159 ? 10.117 19.219 22.094 1 88.81 159 GLY A C 1
ATOM 1235 O O . GLY A 1 159 ? 11.242 19.703 22.281 1 88.81 159 GLY A O 1
ATOM 1236 N N . ASP A 1 160 ? 9.609 19.062 20.844 1 91.94 160 ASP A N 1
ATOM 1237 C CA . ASP A 1 160 ? 10.445 19.219 19.656 1 91.94 160 ASP A CA 1
ATOM 1238 C C . ASP A 1 160 ? 10.469 20.672 19.188 1 91.94 160 ASP A C 1
ATOM 1240 O O . ASP A 1 160 ? 11.258 21.031 18.312 1 91.94 160 ASP A O 1
ATOM 1244 N N . GLY A 1 161 ? 9.562 21.438 19.719 1 93.19 161 GLY A N 1
ATOM 1245 C CA . GLY A 1 161 ? 9.562 22.859 19.391 1 93.19 161 GLY A CA 1
ATOM 1246 C C . GLY A 1 161 ? 8.742 23.188 18.156 1 93.19 161 GLY A C 1
ATOM 1247 O O . GLY A 1 161 ? 7.738 22.531 17.875 1 93.19 161 GLY A O 1
ATOM 1248 N N . LEU A 1 162 ? 9.008 24.422 17.547 1 94.62 162 LEU A N 1
ATOM 1249 C CA . LEU A 1 162 ? 8.383 24.938 16.344 1 94.62 162 LEU A CA 1
ATOM 1250 C C . LEU A 1 162 ? 6.91 25.25 16.578 1 94.62 162 LEU A C 1
ATOM 1252 O O . LEU A 1 162 ? 6.086 25.094 15.672 1 94.62 162 LEU A O 1
ATOM 1256 N N . GLU A 1 163 ? 6.582 25.609 17.766 1 94.44 163 GLU A N 1
ATOM 1257 C CA . GLU A 1 163 ? 5.195 25.922 18.094 1 94.44 163 GLU A CA 1
ATOM 1258 C C . GLU A 1 163 ? 4.816 27.312 17.578 1 94.44 163 GLU A C 1
ATOM 1260 O O . GLU A 1 163 ? 3.631 27.625 17.438 1 94.44 163 GLU A O 1
ATOM 1265 N N . GLY A 1 164 ? 5.828 28.078 17.344 1 92.81 164 GLY A N 1
ATOM 1266 C CA . GLY A 1 164 ? 5.57 29.422 16.828 1 92.81 164 GLY A CA 1
ATOM 1267 C C . GLY A 1 164 ? 4.934 30.344 17.859 1 92.81 164 GLY A C 1
ATOM 1268 O O . GLY A 1 164 ? 5.141 30.172 19.062 1 92.81 164 GLY A O 1
ATOM 1269 N N . LYS A 1 165 ? 4.316 31.438 17.266 1 88.25 165 LYS A N 1
ATOM 1270 C CA . LYS A 1 165 ? 3.752 32.469 18.141 1 88.25 165 LYS A CA 1
ATOM 1271 C C . LYS A 1 165 ? 2.299 32.75 17.781 1 88.25 165 LYS A C 1
ATOM 1273 O O . LYS A 1 165 ? 1.764 33.812 18.141 1 88.25 165 LYS A O 1
ATOM 1278 N N . GLY A 1 166 ? 1.66 31.906 17.062 1 85.81 166 GLY A N 1
ATOM 1279 C CA . GLY A 1 166 ? 0.352 32.156 16.484 1 85.81 166 GLY A CA 1
ATOM 1280 C C . GLY A 1 166 ? -0.773 32.094 17.5 1 85.81 166 GLY A C 1
ATOM 1281 O O . GLY A 1 166 ? -1.856 32.656 17.266 1 85.81 166 GLY A O 1
ATOM 1282 N N . GLY A 1 167 ? -0.628 31.203 18.594 1 90.62 167 GLY A N 1
ATOM 1283 C CA . GLY A 1 167 ? -1.625 31.219 19.656 1 90.62 167 GLY A CA 1
ATOM 1284 C C . GLY A 1 167 ? -2.098 29.844 20.047 1 90.62 167 GLY A C 1
ATOM 1285 O O . GLY A 1 167 ? -1.526 28.844 19.625 1 90.62 167 GLY A O 1
ATOM 1286 N N . TRP A 1 168 ? -3.027 29.844 21.062 1 96.75 168 TRP A N 1
ATOM 1287 C CA . TRP A 1 168 ? -3.752 28.672 21.547 1 96.75 168 TRP A CA 1
ATOM 1288 C C . TRP A 1 168 ? -2.801 27.672 22.203 1 96.75 168 TRP A C 1
ATOM 1290 O O . TRP A 1 168 ? -2.939 26.469 22.016 1 96.75 168 TRP A O 1
ATOM 1300 N N . PHE A 1 169 ? -1.891 28.172 22.938 1 95.38 169 PHE A N 1
ATOM 1301 C CA . PHE A 1 169 ? -0.775 27.375 23.422 1 95.38 169 PHE A CA 1
ATOM 1302 C C . PHE A 1 169 ? -1.228 26.438 24.547 1 95.38 169 PHE A C 1
ATOM 1304 O O . PHE A 1 169 ? -0.492 25.531 24.938 1 95.38 169 PHE A O 1
ATOM 1311 N N . ASP A 1 170 ? -2.441 26.547 25.062 1 96.31 170 ASP A N 1
ATOM 1312 C CA . ASP A 1 170 ? -2.973 25.688 26.109 1 96.31 170 ASP A CA 1
ATOM 1313 C C . ASP A 1 170 ? -3.438 24.344 25.516 1 96.31 170 ASP A C 1
ATOM 1315 O O . ASP A 1 170 ? -3.775 23.422 26.266 1 96.31 170 ASP A O 1
ATOM 1319 N N . TRP A 1 171 ? -3.404 24.281 24.188 1 97 171 TRP A N 1
ATOM 1320 C CA . TRP A 1 171 ? -3.912 23.078 23.516 1 97 171 TRP A CA 1
ATOM 1321 C C . TRP A 1 171 ? -2.812 22.406 22.703 1 97 171 TRP A C 1
ATOM 1323 O O . TRP A 1 171 ? -1.911 23.062 22.188 1 97 171 TRP A O 1
ATOM 1333 N N . SER A 1 172 ? -2.943 21.125 22.578 1 97.12 172 SER A N 1
ATOM 1334 C CA . SER A 1 172 ? -1.965 20.328 21.844 1 97.12 172 SER A CA 1
ATOM 1335 C C . SER A 1 172 ? -2.076 20.547 20.344 1 97.12 172 SER A C 1
ATOM 1337 O O . SER A 1 172 ? -3.18 20.672 19.812 1 97.12 172 SER A O 1
ATOM 1339 N N . SER A 1 173 ? -0.952 20.516 19.625 1 97.56 173 SER A N 1
ATOM 1340 C CA . SER A 1 173 ? -0.913 20.609 18.172 1 97.56 173 SER A CA 1
ATOM 1341 C C . SER A 1 173 ? -0.793 19.219 17.531 1 97.56 173 SER A C 1
ATOM 1343 O O . SER A 1 173 ? -0.619 19.109 16.328 1 97.56 173 SER A O 1
ATOM 1345 N N . LYS A 1 174 ? -0.907 18.172 18.312 1 96.75 174 LYS A N 1
ATOM 1346 C CA . LYS A 1 174 ? -0.695 16.812 17.828 1 96.75 174 LYS A CA 1
ATOM 1347 C C . LYS A 1 174 ? -1.93 16.281 17.094 1 96.75 174 LYS A C 1
ATOM 1349 O O . LYS A 1 174 ? -3.055 16.453 17.578 1 96.75 174 LYS A O 1
ATOM 1354 N N . ILE A 1 175 ? -1.696 15.68 15.969 1 98.25 175 ILE A N 1
ATOM 1355 C CA . ILE A 1 175 ? -2.789 14.992 15.297 1 98.25 175 ILE A CA 1
ATOM 1356 C C . ILE A 1 175 ? -2.781 13.508 15.68 1 98.25 175 ILE A C 1
ATOM 1358 O O . ILE A 1 175 ? -1.77 12.992 16.156 1 98.25 175 ILE A O 1
ATOM 1362 N N . GLN A 1 176 ? -3.912 12.883 15.477 1 98 176 GLN A N 1
ATOM 1363 C CA . GLN A 1 176 ? -4.043 11.492 15.906 1 98 176 GLN A CA 1
ATOM 1364 C C . GLN A 1 176 ? -3.797 10.531 14.75 1 98 176 GLN A C 1
ATOM 1366 O O . GLN A 1 176 ? -3.615 9.336 14.961 1 98 176 GLN A O 1
ATOM 1371 N N . VAL A 1 177 ? -3.844 11.008 13.539 1 98.62 177 VAL A N 1
ATOM 1372 C CA . VAL A 1 177 ? -3.621 10.211 12.336 1 98.62 177 VAL A CA 1
ATOM 1373 C C . VAL A 1 177 ? -3.084 11.094 11.219 1 98.62 177 VAL A C 1
ATOM 1375 O O . VAL A 1 177 ? -3.545 12.227 11.039 1 98.62 177 VAL A O 1
ATOM 1378 N N . GLY A 1 178 ? -2.1 10.641 10.492 1 98.88 178 GLY A N 1
ATOM 1379 C CA . GLY A 1 178 ? -1.573 11.375 9.352 1 98.88 178 GLY A CA 1
ATOM 1380 C C . GLY A 1 178 ? -1.621 10.578 8.062 1 98.88 178 GLY A C 1
ATOM 1381 O O . GLY A 1 178 ? -1.373 9.375 8.062 1 98.88 178 GLY A O 1
ATOM 1382 N N . VAL A 1 179 ? -1.946 11.258 6.945 1 98.94 179 VAL A N 1
ATOM 1383 C CA . VAL A 1 179 ? -1.911 10.68 5.609 1 98.94 179 VAL A CA 1
ATOM 1384 C C . VAL A 1 179 ? -1.049 11.539 4.691 1 98.94 179 VAL A C 1
ATOM 1386 O O . VAL A 1 179 ? -1.291 12.742 4.551 1 98.94 179 VAL A O 1
ATOM 1389 N N . SER A 1 180 ? -0.124 10.93 4.066 1 98.94 180 SER A N 1
ATOM 1390 C CA . SER A 1 180 ? 0.821 11.609 3.188 1 98.94 180 SER A CA 1
ATOM 1391 C C . SER A 1 180 ? 0.666 11.148 1.742 1 98.94 180 SER A C 1
ATOM 1393 O O . SER A 1 180 ? 0.835 9.961 1.442 1 98.94 180 SER A O 1
ATOM 1395 N N . PHE A 1 181 ? 0.322 12.047 0.885 1 98.88 181 PHE A N 1
ATOM 1396 C CA . PHE A 1 181 ? 0.4 11.812 -0.552 1 98.88 181 PHE A CA 1
ATOM 1397 C C . PHE A 1 181 ? 1.684 12.406 -1.127 1 98.88 181 PHE A C 1
ATOM 1399 O O . PHE A 1 181 ? 1.807 13.625 -1.263 1 98.88 181 PHE A O 1
ATOM 1406 N N . PHE A 1 182 ? 2.629 11.586 -1.475 1 98.62 182 PHE A N 1
ATOM 1407 C CA . PHE A 1 182 ? 3.877 11.883 -2.17 1 98.62 182 PHE A CA 1
ATOM 1408 C C . PHE A 1 182 ? 4.625 13.016 -1.479 1 98.62 182 PHE A C 1
ATOM 1410 O O . PHE A 1 182 ? 5.074 13.961 -2.135 1 98.62 182 PHE A O 1
ATOM 1417 N N . GLY A 1 183 ? 4.742 12.898 -0.128 1 98.56 183 GLY A N 1
ATOM 1418 C CA . GLY A 1 183 ? 5.438 13.898 0.666 1 98.56 183 GLY A CA 1
ATOM 1419 C C . GLY A 1 183 ? 6.902 13.578 0.884 1 98.56 183 GLY A C 1
ATOM 1420 O O . GLY A 1 183 ? 7.27 12.414 1.07 1 98.56 183 GLY A O 1
ATOM 1421 N N . PRO A 1 184 ? 7.758 14.617 0.844 1 98.38 184 PRO A N 1
ATOM 1422 C CA . PRO A 1 184 ? 9.156 14.375 1.226 1 98.38 184 PRO A CA 1
ATOM 1423 C C . PRO A 1 184 ? 9.312 14.102 2.719 1 98.38 184 PRO A C 1
ATOM 1425 O O . PRO A 1 184 ? 8.586 14.664 3.537 1 98.38 184 PRO A O 1
ATOM 1428 N N . THR A 1 185 ? 10.32 13.234 3.074 1 98.56 185 THR A N 1
ATOM 1429 C CA . THR A 1 185 ? 10.469 12.781 4.453 1 98.56 185 THR A CA 1
ATOM 1430 C C . THR A 1 185 ? 11.828 13.195 5.016 1 98.56 185 THR A C 1
ATOM 1432 O O . THR A 1 185 ? 11.977 13.359 6.227 1 98.56 185 THR A O 1
ATOM 1435 N N . ASN A 1 186 ? 12.812 13.234 4.16 1 98.25 186 ASN A N 1
ATOM 1436 C CA . ASN A 1 186 ? 14.188 13.539 4.52 1 98.25 186 ASN A CA 1
ATOM 1437 C C . ASN A 1 186 ? 14.797 14.578 3.574 1 98.25 186 ASN A C 1
ATOM 1439 O O . ASN A 1 186 ? 15.406 14.219 2.564 1 98.25 186 ASN A O 1
ATOM 1443 N N . LEU A 1 187 ? 14.742 15.773 4.035 1 97.31 187 LEU A N 1
ATOM 1444 C CA . LEU A 1 187 ? 15.188 16.859 3.164 1 97.31 187 LEU A CA 1
ATOM 1445 C C . LEU A 1 187 ? 16.703 16.906 3.086 1 97.31 187 LEU A C 1
ATOM 1447 O O . LEU A 1 187 ? 17.266 17.594 2.23 1 97.31 187 LEU A O 1
ATOM 1451 N N . GLN A 1 188 ? 17.328 16.094 3.926 1 95.06 188 GLN A N 1
ATOM 1452 C CA . GLN A 1 188 ? 18.781 16.016 3.885 1 95.06 188 GLN A CA 1
ATOM 1453 C C . GLN A 1 188 ? 19.25 15.133 2.729 1 95.06 188 GLN A C 1
ATOM 1455 O O . GLN A 1 188 ? 20.422 15.141 2.373 1 95.06 188 GLN A O 1
ATOM 1460 N N . SER A 1 189 ? 18.312 14.32 2.189 1 92.44 189 SER A N 1
ATOM 1461 C CA . SER A 1 189 ? 18.641 13.438 1.072 1 92.44 189 SER A CA 1
ATOM 1462 C C . SER A 1 189 ? 18.75 14.219 -0.234 1 92.44 189 SER A C 1
ATOM 1464 O O . SER A 1 189 ? 18.312 15.367 -0.316 1 92.44 189 SER A O 1
ATOM 1466 N N . GLU A 1 190 ? 19.297 13.617 -1.183 1 82.38 190 GLU A N 1
ATOM 1467 C CA . GLU A 1 190 ? 19.438 14.258 -2.488 1 82.38 190 GLU A CA 1
ATOM 1468 C C . GLU A 1 190 ? 18.094 14.344 -3.203 1 82.38 190 GLU A C 1
ATOM 1470 O O . GLU A 1 190 ? 17.297 13.398 -3.16 1 82.38 190 GLU A O 1
ATOM 1475 N N . PHE A 1 191 ? 17.828 15.516 -3.688 1 83 191 PHE A N 1
ATOM 1476 C CA . PHE A 1 191 ? 16.641 15.758 -4.504 1 83 191 PHE A CA 1
ATOM 1477 C C . PHE A 1 191 ? 17.031 16.078 -5.941 1 83 191 PHE A C 1
ATOM 1479 O O . PHE A 1 191 ? 18.125 16.594 -6.199 1 83 191 PHE A O 1
ATOM 1486 N N . PRO A 1 192 ? 16.125 15.719 -6.816 1 83.5 192 PRO A N 1
ATOM 1487 C CA . PRO A 1 192 ? 16.328 16.172 -8.188 1 83.5 192 PRO A CA 1
ATOM 1488 C C . PRO A 1 192 ? 16.422 17.703 -8.297 1 83.5 192 PRO A C 1
ATOM 1490 O O . PRO A 1 192 ? 15.945 18.406 -7.406 1 83.5 192 PRO A O 1
ATOM 1493 N N . THR A 1 193 ? 16.984 18.156 -9.383 1 76.75 193 THR A N 1
ATOM 1494 C CA . THR A 1 193 ? 17.281 19.562 -9.578 1 76.75 193 THR A CA 1
ATOM 1495 C C . THR A 1 193 ? 16.016 20.406 -9.422 1 76.75 193 THR A C 1
ATOM 1497 O O . THR A 1 193 ? 16.031 21.438 -8.75 1 76.75 193 THR A O 1
ATOM 1500 N N . GLY A 1 194 ? 14.891 20 -10.039 1 76 194 GLY A N 1
ATOM 1501 C CA . GLY A 1 194 ? 13.664 20.781 -9.953 1 76 194 GLY A CA 1
ATOM 1502 C C . GLY A 1 194 ? 13.148 20.922 -8.531 1 76 194 GLY A C 1
ATOM 1503 O O . GLY A 1 194 ? 12.727 22 -8.125 1 76 194 GLY A O 1
ATOM 1504 N N . SER A 1 195 ? 13.234 19.969 -7.793 1 86.06 195 SER A N 1
ATOM 1505 C CA . SER A 1 195 ? 12.734 19.984 -6.422 1 86.06 195 SER A CA 1
ATOM 1506 C C . SER A 1 195 ? 13.727 20.656 -5.484 1 86.06 195 SER A C 1
ATOM 1508 O O . SER A 1 195 ? 13.328 21.281 -4.492 1 86.06 195 SER A O 1
ATOM 1510 N N . ASN A 1 196 ? 14.922 20.703 -5.918 1 89.25 196 ASN A N 1
ATOM 1511 C CA . ASN A 1 196 ? 15.953 21.312 -5.082 1 89.25 196 ASN A CA 1
ATOM 1512 C C . ASN A 1 196 ? 15.766 22.828 -4.961 1 89.25 196 ASN A C 1
ATOM 1514 O O . ASN A 1 196 ? 16 23.406 -3.898 1 89.25 196 ASN A O 1
ATOM 1518 N N . LYS A 1 197 ? 15.328 23.469 -5.992 1 91.31 197 LYS A N 1
ATOM 1519 C CA . LYS A 1 197 ? 15.086 24.922 -5.965 1 91.31 197 LYS A CA 1
ATOM 1520 C C . LYS A 1 197 ? 14.008 25.266 -4.949 1 91.31 197 LYS A C 1
ATOM 1522 O O . LYS A 1 197 ? 14.109 26.281 -4.254 1 91.31 197 LYS A O 1
ATOM 1527 N N . LEU A 1 198 ? 13 24.469 -4.855 1 93.88 198 LEU A N 1
ATOM 1528 C CA . LEU A 1 198 ? 11.906 24.688 -3.918 1 93.88 198 LEU A CA 1
ATOM 1529 C C . LEU A 1 198 ? 12.391 24.531 -2.479 1 93.88 198 LEU A C 1
ATOM 1531 O O . LEU A 1 198 ? 12.047 25.359 -1.616 1 93.88 198 LEU A O 1
ATOM 1535 N N . VAL A 1 199 ? 13.18 23.562 -2.264 1 96.06 199 VAL A N 1
ATOM 1536 C CA . VAL A 1 199 ? 13.703 23.297 -0.928 1 96.06 199 VAL A CA 1
ATOM 1537 C C . VAL A 1 199 ? 14.633 24.438 -0.499 1 96.06 199 VAL A C 1
ATOM 1539 O O . VAL A 1 199 ? 14.578 24.891 0.644 1 96.06 199 VAL A O 1
ATOM 1542 N N . VAL A 1 200 ? 15.406 24.906 -1.457 1 95.44 200 VAL A N 1
ATOM 1543 C CA . VAL A 1 200 ? 16.344 25.984 -1.179 1 95.44 200 VAL A CA 1
ATOM 1544 C C . VAL A 1 200 ? 15.578 27.25 -0.815 1 95.44 200 VAL A C 1
ATOM 1546 O O . VAL A 1 200 ? 15.977 27.984 0.095 1 95.44 200 VAL A O 1
ATOM 1549 N N . GLN A 1 201 ? 14.508 27.5 -1.488 1 95.81 201 GLN A N 1
ATOM 1550 C CA . GLN A 1 201 ? 13.672 28.656 -1.177 1 95.81 201 GLN A CA 1
ATOM 1551 C C . GLN A 1 201 ? 13 28.5 0.184 1 95.81 201 GLN A C 1
ATOM 1553 O O . GLN A 1 201 ? 12.867 29.469 0.932 1 95.81 201 GLN A O 1
ATOM 1558 N N . PHE A 1 202 ? 12.617 27.344 0.499 1 97.56 202 PHE A N 1
ATOM 1559 C CA . PHE A 1 202 ? 11.938 26.984 1.741 1 97.56 202 PHE A CA 1
ATOM 1560 C C . PHE A 1 202 ? 12.883 27.125 2.93 1 97.56 202 PHE A C 1
ATOM 1562 O O . PHE A 1 202 ? 12.508 27.688 3.967 1 97.56 202 PHE A O 1
ATOM 1569 N N . LEU A 1 203 ? 14.164 26.75 2.701 1 97.5 203 LEU A N 1
ATOM 1570 C CA . LEU A 1 203 ? 15.07 26.594 3.836 1 97.5 203 LEU A CA 1
ATOM 1571 C C . LEU A 1 203 ? 16.172 27.656 3.799 1 97.5 203 LEU A C 1
ATOM 1573 O O . LEU A 1 203 ? 17.078 27.656 4.633 1 97.5 203 LEU A O 1
ATOM 1577 N N . ASN A 1 204 ? 16.094 28.562 2.896 1 96.06 204 ASN A N 1
ATOM 1578 C CA . ASN A 1 204 ? 16.969 29.719 2.785 1 96.06 204 ASN A CA 1
ATOM 1579 C C . ASN A 1 204 ? 18.406 29.312 2.496 1 96.06 204 ASN A C 1
ATOM 1581 O O . ASN A 1 204 ? 19.344 29.781 3.148 1 96.06 204 ASN A O 1
ATOM 1585 N N . GLY A 1 205 ? 18.578 28.312 1.613 1 95.38 205 GLY A N 1
ATOM 1586 C CA . GLY A 1 205 ? 19.906 27.875 1.237 1 95.38 205 GLY A CA 1
ATOM 1587 C C . GLY A 1 205 ? 20 26.375 0.978 1 95.38 205 GLY A C 1
ATOM 1588 O O . GLY A 1 205 ? 19.016 25.656 1.148 1 95.38 205 GLY A O 1
ATOM 1589 N N . THR A 1 206 ? 21.172 25.969 0.535 1 94.19 206 THR A N 1
ATOM 1590 C CA . THR A 1 206 ? 21.406 24.547 0.25 1 94.19 206 THR A CA 1
ATOM 1591 C C . THR A 1 206 ? 21.625 23.766 1.541 1 94.19 206 THR A C 1
ATOM 1593 O O . THR A 1 206 ? 21.781 24.359 2.613 1 94.19 206 THR A O 1
ATOM 1596 N N . ALA A 1 207 ? 21.641 22.484 1.366 1 93.81 207 ALA A N 1
ATOM 1597 C CA . ALA A 1 207 ? 21.875 21.609 2.518 1 93.81 207 ALA A CA 1
ATOM 1598 C C . ALA A 1 207 ? 23.25 21.891 3.145 1 93.81 207 ALA A C 1
ATOM 1600 O O . ALA A 1 207 ? 23.406 21.797 4.363 1 93.81 207 ALA A O 1
ATOM 1601 N N . ALA A 1 208 ? 24.219 22.203 2.328 1 93.88 208 ALA A N 1
ATOM 1602 C CA . ALA A 1 208 ? 25.562 22.516 2.816 1 93.88 208 ALA A CA 1
ATOM 1603 C C . ALA A 1 208 ? 25.562 23.828 3.594 1 93.88 208 ALA A C 1
ATOM 1605 O O . ALA A 1 208 ? 26.266 23.969 4.586 1 93.88 208 ALA A O 1
ATOM 1606 N N . GLN A 1 209 ? 24.781 24.781 3.213 1 95.94 209 GLN A N 1
ATOM 1607 C CA . GLN A 1 209 ? 24.734 26.109 3.814 1 95.94 209 GLN A CA 1
ATOM 1608 C C . GLN A 1 209 ? 23.875 26.109 5.082 1 95.94 209 GLN A C 1
ATOM 1610 O O . GLN A 1 209 ? 24.141 26.859 6.016 1 95.94 209 GLN A O 1
ATOM 1615 N N . GLN A 1 210 ? 22.844 25.25 5.086 1 96.56 210 GLN A N 1
ATOM 1616 C CA . GLN A 1 210 ? 21.875 25.25 6.188 1 96.56 210 GLN A CA 1
ATOM 1617 C C . GLN A 1 210 ? 21.656 23.828 6.711 1 96.56 210 GLN A C 1
ATOM 1619 O O . GLN A 1 210 ? 20.516 23.359 6.773 1 96.56 210 GLN A O 1
ATOM 1624 N N . PRO A 1 211 ? 22.641 23.125 7.164 1 96.12 211 PRO A N 1
ATOM 1625 C CA . PRO A 1 211 ? 22.5 21.719 7.543 1 96.12 211 PRO A CA 1
ATOM 1626 C C . PRO A 1 211 ? 21.5 21.516 8.68 1 96.12 211 PRO A C 1
ATOM 1628 O O . PRO A 1 211 ? 20.734 20.531 8.68 1 96.12 211 PRO A O 1
ATOM 1631 N N . GLU A 1 212 ? 21.453 22.375 9.641 1 97.06 212 GLU A N 1
ATOM 1632 C CA . GLU A 1 212 ? 20.547 22.219 10.773 1 97.06 212 GLU A CA 1
ATOM 1633 C C . GLU A 1 212 ? 19.109 22.438 10.352 1 97.06 212 GLU A C 1
ATOM 1635 O O . GLU A 1 212 ? 18.203 21.75 10.828 1 97.06 212 GLU A O 1
ATOM 1640 N N . ALA A 1 213 ? 18.859 23.391 9.469 1 97.19 213 ALA A N 1
ATOM 1641 C CA . ALA A 1 213 ? 17.5 23.625 8.977 1 97.19 213 ALA A CA 1
ATOM 1642 C C . ALA A 1 213 ? 16.984 22.406 8.227 1 97.19 213 ALA A C 1
ATOM 1644 O O . ALA A 1 213 ? 15.812 22.031 8.375 1 97.19 213 ALA A O 1
ATOM 1645 N N . TYR A 1 214 ? 17.844 21.797 7.426 1 97.94 214 TYR A N 1
ATOM 1646 C CA . TYR A 1 214 ? 17.469 20.609 6.668 1 97.94 214 TYR A CA 1
ATOM 1647 C C . TYR A 1 214 ? 17.125 19.453 7.602 1 97.94 214 TYR A C 1
ATOM 1649 O O . TYR A 1 214 ? 16.156 18.734 7.367 1 97.94 214 TYR A O 1
ATOM 1657 N N . ARG A 1 215 ? 17.859 19.312 8.648 1 97.94 215 ARG A N 1
ATOM 1658 C CA . ARG A 1 215 ? 17.562 18.281 9.641 1 97.94 215 ARG A CA 1
ATOM 1659 C C . ARG A 1 215 ? 16.25 18.562 10.352 1 97.94 215 ARG A C 1
ATOM 1661 O O . ARG A 1 215 ? 15.383 17.688 10.438 1 97.94 215 ARG A O 1
ATOM 1668 N N . LEU A 1 216 ? 16.078 19.797 10.797 1 97.94 216 LEU A N 1
ATOM 1669 C CA . LEU A 1 216 ? 14.898 20.172 11.57 1 97.94 216 LEU A CA 1
ATOM 1670 C C . LEU A 1 216 ? 13.641 20.141 10.719 1 97.94 216 LEU A C 1
ATOM 1672 O O . LEU A 1 216 ? 12.539 19.891 11.227 1 97.94 216 LEU A O 1
ATOM 1676 N N . ALA A 1 217 ? 13.836 20.297 9.438 1 98.44 217 ALA A N 1
ATOM 1677 C CA . ALA A 1 217 ? 12.688 20.328 8.539 1 98.44 217 ALA A CA 1
ATOM 1678 C C . ALA A 1 217 ? 12.375 18.938 7.992 1 98.44 217 ALA A C 1
ATOM 1680 O O . ALA A 1 217 ? 11.531 18.781 7.113 1 98.44 217 ALA A O 1
ATOM 1681 N N . SER A 1 218 ? 13.102 17.953 8.445 1 98.69 218 SER A N 1
ATOM 1682 C CA . SER A 1 218 ? 12.883 16.594 7.969 1 98.69 218 SER A CA 1
ATOM 1683 C C . SER A 1 218 ? 12.016 15.797 8.938 1 98.69 218 SER A C 1
ATOM 1685 O O . SER A 1 218 ? 12.43 15.508 10.062 1 98.69 218 SER A O 1
ATOM 1687 N N . PRO A 1 219 ? 10.828 15.383 8.484 1 98.69 219 PRO A N 1
ATOM 1688 C CA . PRO A 1 219 ? 9.953 14.602 9.367 1 98.69 219 PRO A CA 1
ATOM 1689 C C . PRO A 1 219 ? 10.656 13.391 9.969 1 98.69 219 PRO A C 1
ATOM 1691 O O . PRO A 1 219 ? 10.391 13.023 11.117 1 98.69 219 PRO A O 1
ATOM 1694 N N . ILE A 1 220 ? 11.531 12.766 9.258 1 98.31 220 ILE A N 1
ATOM 1695 C CA . ILE A 1 220 ? 12.172 11.516 9.656 1 98.31 220 ILE A CA 1
ATOM 1696 C C . ILE A 1 220 ? 12.984 11.742 10.93 1 98.31 220 ILE A C 1
ATOM 1698 O O . ILE A 1 220 ? 13.242 10.797 11.68 1 98.31 220 ILE A O 1
ATOM 1702 N N . THR A 1 221 ? 13.352 12.977 11.234 1 98.12 221 THR A N 1
ATOM 1703 C CA . THR A 1 221 ? 14.148 13.336 12.406 1 98.12 221 THR A CA 1
ATOM 1704 C C . THR A 1 221 ? 13.375 13.078 13.688 1 98.12 221 THR A C 1
ATOM 1706 O O . THR A 1 221 ? 13.969 12.828 14.742 1 98.12 221 THR A O 1
ATOM 1709 N N . TYR A 1 222 ? 12.078 13.055 13.594 1 98.38 222 TYR A N 1
ATOM 1710 C CA . TYR A 1 222 ? 11.266 13.125 14.805 1 98.38 222 TYR A CA 1
ATOM 1711 C C . TYR A 1 222 ? 10.516 11.82 15.039 1 98.38 222 TYR A C 1
ATOM 1713 O O . TYR A 1 222 ? 9.805 11.672 16.031 1 98.38 222 TYR A O 1
ATOM 1721 N N . VAL A 1 223 ? 10.695 10.828 14.172 1 98.31 223 VAL A N 1
ATOM 1722 C CA . VAL A 1 223 ? 9.953 9.57 14.258 1 98.31 223 VAL A CA 1
ATOM 1723 C C . VAL A 1 223 ? 10.281 8.867 15.578 1 98.31 223 VAL A C 1
ATOM 1725 O O . VAL A 1 223 ? 11.453 8.695 15.922 1 98.31 223 VAL A O 1
ATOM 1728 N N . ASN A 1 224 ? 9.211 8.516 16.281 1 96.88 224 ASN A N 1
ATOM 1729 C CA . ASN A 1 224 ? 9.367 7.77 17.516 1 96.88 224 ASN A CA 1
ATOM 1730 C C . ASN A 1 224 ? 8.148 6.902 17.812 1 96.88 224 ASN A C 1
ATOM 1732 O O . ASN A 1 224 ? 7.125 7.016 17.141 1 96.88 224 ASN A O 1
ATOM 1736 N N . ALA A 1 225 ? 8.219 6.016 18.844 1 95.44 225 ALA A N 1
ATOM 1737 C CA . ALA A 1 225 ? 7.227 4.977 19.094 1 95.44 225 ALA A CA 1
ATOM 1738 C C . ALA A 1 225 ? 5.898 5.586 19.531 1 95.44 225 ALA A C 1
ATOM 1740 O O . ALA A 1 225 ? 4.855 4.938 19.453 1 95.44 225 ALA A O 1
ATOM 1741 N N . GLY A 1 226 ? 5.836 6.832 19.938 1 95.44 226 GLY A N 1
ATOM 1742 C CA . GLY A 1 226 ? 4.613 7.477 20.391 1 95.44 226 GLY A CA 1
ATOM 1743 C C . GLY A 1 226 ? 3.865 8.18 19.281 1 95.44 226 GLY A C 1
ATOM 1744 O O . GLY A 1 226 ? 2.787 8.742 19.5 1 95.44 226 GLY A O 1
ATOM 1745 N N . ASP A 1 227 ? 4.387 8.055 18.047 1 97.69 227 ASP A N 1
ATOM 1746 C CA . ASP A 1 227 ? 3.777 8.758 16.922 1 97.69 227 ASP A CA 1
ATOM 1747 C C . ASP A 1 227 ? 2.459 8.102 16.516 1 97.69 227 ASP A C 1
ATOM 1749 O O . ASP A 1 227 ? 2.258 6.902 16.734 1 97.69 227 ASP A O 1
ATOM 1753 N N . PRO A 1 228 ? 1.527 8.891 15.984 1 97.88 228 PRO A N 1
ATOM 1754 C CA . PRO A 1 228 ? 0.25 8.344 15.523 1 97.88 228 PRO A CA 1
ATOM 1755 C C . PRO A 1 228 ? 0.389 7.512 14.25 1 97.88 228 PRO A C 1
ATOM 1757 O O . PRO A 1 228 ? 1.423 7.57 13.578 1 97.88 228 PRO A O 1
ATOM 1760 N N . PRO A 1 229 ? -0.661 6.734 13.938 1 98.06 229 PRO A N 1
ATOM 1761 C CA . PRO A 1 229 ? -0.654 5.973 12.688 1 98.06 229 PRO A CA 1
ATOM 1762 C C . PRO A 1 229 ? -0.468 6.863 11.461 1 98.06 229 PRO A C 1
ATOM 1764 O O . PRO A 1 229 ? -1.027 7.961 11.391 1 98.06 229 PRO A O 1
ATOM 1767 N N . LEU A 1 230 ? 0.329 6.375 10.547 1 98.62 230 LEU A N 1
ATOM 1768 C CA . LEU A 1 230 ? 0.606 7.082 9.297 1 98.62 230 LEU A CA 1
ATOM 1769 C C . LEU A 1 230 ? 0.244 6.219 8.094 1 98.62 230 LEU A C 1
ATOM 1771 O O . LEU A 1 230 ? 0.514 5.016 8.078 1 98.62 230 LEU A O 1
ATOM 1775 N N . LEU A 1 231 ? -0.406 6.766 7.133 1 98.88 231 LEU A N 1
ATOM 1776 C CA . LEU A 1 231 ? -0.636 6.191 5.812 1 98.88 231 LEU A CA 1
ATOM 1777 C C . LEU A 1 231 ? 0.05 7.016 4.734 1 98.88 231 LEU A C 1
ATOM 1779 O O . LEU A 1 231 ? -0.176 8.227 4.633 1 98.88 231 LEU A O 1
ATOM 1783 N N . MET A 1 232 ? 0.887 6.391 3.939 1 98.94 232 MET A N 1
ATOM 1784 C CA . MET A 1 232 ? 1.63 7.109 2.908 1 98.94 232 MET A CA 1
ATOM 1785 C C . MET A 1 232 ? 1.416 6.473 1.539 1 98.94 232 MET A C 1
ATOM 1787 O O . MET A 1 232 ? 1.397 5.246 1.418 1 98.94 232 MET A O 1
ATOM 1791 N N . TYR A 1 233 ? 1.252 7.309 0.568 1 98.94 233 TYR A N 1
ATOM 1792 C CA . TYR A 1 233 ? 1.229 6.914 -0.835 1 98.94 233 TYR A CA 1
ATOM 1793 C C . TYR A 1 233 ? 2.354 7.59 -1.61 1 98.94 233 TYR A C 1
ATOM 1795 O O . TYR A 1 233 ? 2.557 8.805 -1.493 1 98.94 233 TYR A O 1
ATOM 1803 N N . GLN A 1 234 ? 3.066 6.84 -2.434 1 98.88 234 GLN A N 1
ATOM 1804 C CA . GLN A 1 234 ? 4.191 7.375 -3.195 1 98.88 234 GLN A CA 1
ATOM 1805 C C . GLN A 1 234 ? 4.234 6.777 -4.602 1 98.88 234 GLN A C 1
ATOM 1807 O O . GLN A 1 234 ? 4.277 5.559 -4.762 1 98.88 234 GLN A O 1
ATOM 1812 N N . GLY A 1 235 ? 4.188 7.664 -5.621 1 98.56 235 GLY A N 1
ATOM 1813 C CA . GLY A 1 235 ? 4.512 7.195 -6.961 1 98.56 235 GLY A CA 1
ATOM 1814 C C . GLY A 1 235 ? 5.988 6.898 -7.148 1 98.56 235 GLY A C 1
ATOM 1815 O O . GLY A 1 235 ? 6.844 7.652 -6.68 1 98.56 235 GLY A O 1
ATOM 1816 N N . THR A 1 236 ? 6.32 5.852 -7.895 1 98.31 236 THR A N 1
ATOM 1817 C CA . THR A 1 236 ? 7.715 5.438 -7.969 1 98.31 236 THR A CA 1
ATOM 1818 C C . THR A 1 236 ? 8.43 6.148 -9.109 1 98.31 236 THR A C 1
ATOM 1820 O O . THR A 1 236 ? 9.664 6.09 -9.211 1 98.31 236 THR A O 1
ATOM 1823 N N . LYS A 1 237 ? 7.719 6.863 -9.922 1 97.31 237 LYS A N 1
ATOM 1824 C CA . LYS A 1 237 ? 8.328 7.676 -10.969 1 97.31 237 LYS A CA 1
ATOM 1825 C C . LYS A 1 237 ? 8.125 9.164 -10.703 1 97.31 237 LYS A C 1
ATOM 1827 O O . LYS A 1 237 ? 7.988 9.953 -11.641 1 97.31 237 LYS A O 1
ATOM 1832 N N . ASP A 1 238 ? 7.953 9.453 -9.508 1 97.06 238 ASP A N 1
ATOM 1833 C CA . ASP A 1 238 ? 7.879 10.836 -9.055 1 97.06 238 ASP A CA 1
ATOM 1834 C C . ASP A 1 238 ? 9.219 11.547 -9.234 1 97.06 238 ASP A C 1
ATOM 1836 O O . ASP A 1 238 ? 10.203 11.219 -8.562 1 97.06 238 ASP A O 1
ATOM 1840 N N . THR A 1 239 ? 9.242 12.547 -10.078 1 94.94 239 THR A N 1
ATOM 1841 C CA . THR A 1 239 ? 10.5 13.219 -10.391 1 94.94 239 THR A CA 1
ATOM 1842 C C . THR A 1 239 ? 10.727 14.406 -9.453 1 94.94 239 THR A C 1
ATOM 1844 O O . THR A 1 239 ? 11.789 15.031 -9.484 1 94.94 239 THR A O 1
ATOM 1847 N N . LEU A 1 240 ? 9.758 14.68 -8.594 1 95.69 240 LEU A N 1
ATOM 1848 C CA . LEU A 1 240 ? 9.898 15.773 -7.645 1 95.69 240 LEU A CA 1
ATOM 1849 C C . LEU A 1 240 ? 10.273 15.25 -6.266 1 95.69 240 LEU A C 1
ATOM 1851 O O . LEU A 1 240 ? 11.148 15.82 -5.598 1 95.69 240 LEU A O 1
ATOM 1855 N N . VAL A 1 241 ? 9.57 14.242 -5.832 1 97.44 241 VAL A N 1
ATOM 1856 C CA . VAL A 1 241 ? 9.867 13.547 -4.586 1 97.44 241 VAL A CA 1
ATOM 1857 C C . VAL A 1 241 ? 10.227 12.086 -4.879 1 97.44 241 VAL A C 1
ATOM 1859 O O . VAL A 1 241 ? 9.344 11.234 -4.98 1 97.44 241 VAL A O 1
ATOM 1862 N N . PRO A 1 242 ? 11.492 11.82 -4.949 1 96.81 242 PRO A N 1
ATOM 1863 C CA . PRO A 1 242 ? 11.891 10.453 -5.27 1 96.81 242 PRO A CA 1
ATOM 1864 C C . PRO A 1 242 ? 11.328 9.43 -4.285 1 96.81 242 PRO A C 1
ATOM 1866 O O . PRO A 1 242 ? 11.234 9.703 -3.086 1 96.81 242 PRO A O 1
ATOM 1869 N N . HIS A 1 243 ? 10.977 8.219 -4.801 1 97.44 243 HIS A N 1
ATOM 1870 C CA . HIS A 1 243 ? 10.312 7.219 -3.973 1 97.44 243 HIS A CA 1
ATOM 1871 C C . HIS A 1 243 ? 11.242 6.719 -2.871 1 97.44 243 HIS A C 1
ATOM 1873 O O . HIS A 1 243 ? 10.789 6.102 -1.903 1 97.44 243 HIS A O 1
ATOM 1879 N N . ASP A 1 244 ? 12.523 7.008 -2.988 1 97.25 244 ASP A N 1
ATOM 1880 C CA . ASP A 1 244 ? 13.453 6.691 -1.909 1 97.25 244 ASP A CA 1
ATOM 1881 C C . ASP A 1 244 ? 13.047 7.391 -0.613 1 97.25 244 ASP A C 1
ATOM 1883 O O . ASP A 1 244 ? 13.32 6.887 0.48 1 97.25 244 ASP A O 1
ATOM 1887 N N . GLN A 1 245 ? 12.445 8.562 -0.746 1 97.69 245 GLN A N 1
ATOM 1888 C CA . GLN A 1 245 ? 11.938 9.281 0.419 1 97.69 245 GLN A CA 1
ATOM 1889 C C . GLN A 1 245 ? 10.969 8.414 1.219 1 97.69 245 GLN A C 1
ATOM 1891 O O . GLN A 1 245 ? 11.062 8.336 2.445 1 97.69 245 GLN A O 1
ATOM 1896 N N . ALA A 1 246 ? 10.094 7.75 0.528 1 98.62 246 ALA A N 1
ATOM 1897 C CA . ALA A 1 246 ? 9.125 6.871 1.183 1 98.62 246 ALA A CA 1
ATOM 1898 C C . ALA A 1 246 ? 9.812 5.617 1.723 1 98.62 246 ALA A C 1
ATOM 1900 O O . ALA A 1 246 ? 9.438 5.105 2.779 1 98.62 246 ALA A O 1
ATOM 1901 N N . ILE A 1 247 ? 10.812 5.059 1.029 1 98.44 247 ILE A N 1
ATOM 1902 C CA . ILE A 1 247 ? 11.547 3.889 1.495 1 98.44 247 ILE A CA 1
ATOM 1903 C C . ILE A 1 247 ? 12.234 4.207 2.818 1 98.44 247 ILE A C 1
ATOM 1905 O O . ILE A 1 247 ? 12.195 3.406 3.756 1 98.44 247 ILE A O 1
ATOM 1909 N N . GLN A 1 248 ? 12.828 5.391 2.926 1 98.12 248 GLN A N 1
ATOM 1910 C CA . GLN A 1 248 ? 13.477 5.809 4.168 1 98.12 248 GLN A CA 1
ATOM 1911 C C . GLN A 1 248 ? 12.477 5.863 5.316 1 98.12 248 GLN A C 1
ATOM 1913 O O . GLN A 1 248 ? 12.805 5.492 6.445 1 98.12 248 GLN A O 1
ATOM 1918 N N . MET A 1 249 ? 11.336 6.316 5.012 1 98.44 249 MET A N 1
ATOM 1919 C CA . MET A 1 249 ? 10.328 6.406 6.066 1 98.44 249 MET A CA 1
ATOM 1920 C C . MET A 1 249 ? 9.852 5.016 6.48 1 98.44 249 MET A C 1
ATOM 1922 O O . MET A 1 249 ? 9.57 4.777 7.656 1 98.44 249 MET A O 1
ATOM 1926 N N . VAL A 1 250 ? 9.711 4.039 5.504 1 98.56 250 VAL A N 1
ATOM 1927 C CA . VAL A 1 250 ? 9.406 2.654 5.859 1 98.56 250 VAL A CA 1
ATOM 1928 C C . VAL A 1 250 ? 10.398 2.164 6.914 1 98.56 250 VAL A C 1
ATOM 1930 O O . VAL A 1 250 ? 10 1.599 7.934 1 98.56 250 VAL A O 1
ATOM 1933 N N . GLU A 1 251 ? 11.625 2.422 6.668 1 98.06 251 GLU A N 1
ATOM 1934 C CA . GLU A 1 251 ? 12.672 1.97 7.582 1 98.06 251 GLU A CA 1
ATOM 1935 C C . GLU A 1 251 ? 12.547 2.652 8.945 1 98.06 251 GLU A C 1
ATOM 1937 O O . GLU A 1 251 ? 12.617 1.993 9.984 1 98.06 251 GLU A O 1
ATOM 1942 N N . ALA A 1 252 ? 12.344 3.957 8.953 1 98.25 252 ALA A N 1
ATOM 1943 C CA . ALA A 1 252 ? 12.258 4.719 10.195 1 98.25 252 ALA A CA 1
ATOM 1944 C C . ALA A 1 252 ? 11.062 4.277 11.031 1 98.25 252 ALA A C 1
ATOM 1946 O O . ALA A 1 252 ? 11.18 4.078 12.242 1 98.25 252 ALA A O 1
ATOM 1947 N N . LEU A 1 253 ? 9.922 4.141 10.383 1 98.38 253 LEU A N 1
ATOM 1948 C CA . LEU A 1 253 ? 8.711 3.723 11.07 1 98.38 253 LEU A CA 1
ATOM 1949 C C . LEU A 1 253 ? 8.852 2.307 11.625 1 98.38 253 LEU A C 1
ATOM 1951 O O . LEU A 1 253 ? 8.383 2.012 12.727 1 98.38 253 LEU A O 1
ATOM 1955 N N . THR A 1 254 ? 9.461 1.432 10.859 1 97.88 254 THR A N 1
ATOM 1956 C CA . THR A 1 254 ? 9.648 0.04 11.258 1 97.88 254 THR A CA 1
ATOM 1957 C C . THR A 1 254 ? 10.516 -0.054 12.508 1 97.88 254 THR A C 1
ATOM 1959 O O . THR A 1 254 ? 10.234 -0.85 13.406 1 97.88 254 THR A O 1
ATOM 1962 N N . ALA A 1 255 ? 11.531 0.751 12.578 1 97.5 255 ALA A N 1
ATOM 1963 C CA . ALA A 1 255 ? 12.508 0.701 13.664 1 97.5 255 ALA A CA 1
ATOM 1964 C C . ALA A 1 255 ? 11.844 0.964 15.016 1 97.5 255 ALA A C 1
ATOM 1966 O O . ALA A 1 255 ? 12.297 0.457 16.047 1 97.5 255 ALA A O 1
ATOM 1967 N N . VAL A 1 256 ? 10.766 1.736 15 1 96.62 256 VAL A N 1
ATOM 1968 C CA . VAL A 1 256 ? 10.148 2.096 16.266 1 96.62 256 VAL A CA 1
ATOM 1969 C C . VAL A 1 256 ? 8.711 1.585 16.312 1 96.62 256 VAL A C 1
ATOM 1971 O O . VAL A 1 256 ? 7.957 1.897 17.234 1 96.62 256 VAL A O 1
ATOM 1974 N N . GLU A 1 257 ? 8.258 0.917 15.266 1 93 257 GLU A N 1
ATOM 1975 C CA . GLU A 1 257 ? 6.984 0.208 15.148 1 93 257 GLU A CA 1
ATOM 1976 C C . GLU A 1 257 ? 5.805 1.169 15.258 1 93 257 GLU A C 1
ATOM 1978 O O . GLU A 1 257 ? 4.848 0.907 15.992 1 93 257 GLU A O 1
ATOM 1983 N N . VAL A 1 258 ? 5.887 2.285 14.609 1 93.12 258 VAL A N 1
ATOM 1984 C CA . VAL A 1 258 ? 4.734 3.166 14.461 1 93.12 258 VAL A CA 1
ATOM 1985 C C . VAL A 1 258 ? 3.67 2.48 13.602 1 93.12 258 VAL A C 1
ATOM 1987 O O . VAL A 1 258 ? 3.963 1.991 12.508 1 93.12 258 VAL A O 1
ATOM 1990 N N . PRO A 1 259 ? 2.434 2.412 14.102 1 92.75 259 PRO A N 1
ATOM 1991 C CA . PRO A 1 259 ? 1.412 1.818 13.234 1 92.75 259 PRO A CA 1
ATOM 1992 C C . PRO A 1 259 ? 1.233 2.582 11.93 1 92.75 259 PRO A C 1
ATOM 1994 O O . PRO A 1 259 ? 1.289 3.814 11.914 1 92.75 259 PRO A O 1
ATOM 1997 N N . GLY A 1 260 ? 1.084 1.782 10.891 1 94.62 260 GLY A N 1
ATOM 1998 C CA . GLY A 1 260 ? 0.866 2.479 9.633 1 94.62 260 GLY A CA 1
ATOM 1999 C C . GLY A 1 260 ? 1.119 1.609 8.422 1 94.62 260 GLY A C 1
ATOM 2000 O O . GLY A 1 260 ? 1.333 0.402 8.547 1 94.62 260 GLY A O 1
ATOM 2001 N N . ARG A 1 261 ? 0.918 2.309 7.223 1 97.88 261 ARG A N 1
ATOM 2002 C CA . ARG A 1 261 ? 1.069 1.696 5.91 1 97.88 261 ARG A CA 1
ATOM 2003 C C . ARG A 1 261 ? 1.771 2.645 4.941 1 97.88 261 ARG A C 1
ATOM 2005 O O . ARG A 1 261 ? 1.534 3.854 4.965 1 97.88 261 ARG A O 1
ATOM 2012 N N . VAL A 1 262 ? 2.617 2.084 4.156 1 98.88 262 VAL A N 1
ATOM 2013 C CA . VAL A 1 262 ? 3.211 2.818 3.045 1 98.88 262 VAL A CA 1
ATOM 2014 C C . VAL A 1 262 ? 2.973 2.064 1.74 1 98.88 262 VAL A C 1
ATOM 2016 O O . VAL A 1 262 ? 3.363 0.901 1.607 1 98.88 262 VAL A O 1
ATOM 2019 N N . GLU A 1 263 ? 2.338 2.67 0.827 1 98.94 263 GLU A N 1
ATOM 2020 C CA . GLU A 1 263 ? 2.051 2.049 -0.462 1 98.94 263 GLU A CA 1
ATOM 2021 C C . GLU A 1 263 ? 2.797 2.752 -1.592 1 98.94 263 GLU A C 1
ATOM 2023 O O . GLU A 1 263 ? 2.727 3.975 -1.724 1 98.94 263 GLU A O 1
ATOM 2028 N N . PHE A 1 264 ? 3.484 1.962 -2.354 1 98.88 264 PHE A N 1
ATOM 2029 C CA . PHE A 1 264 ? 4.125 2.422 -3.578 1 98.88 264 PHE A CA 1
ATOM 2030 C C . PHE A 1 264 ? 3.244 2.145 -4.789 1 98.88 264 PHE A C 1
ATOM 2032 O O . PHE A 1 264 ? 2.809 1.011 -5 1 98.88 264 PHE A O 1
ATOM 2039 N N . LEU A 1 265 ? 2.895 3.178 -5.512 1 98.69 265 LEU A N 1
ATOM 2040 C CA . LEU A 1 265 ? 2.209 3.033 -6.793 1 98.69 265 LEU A CA 1
ATOM 2041 C C . LEU A 1 265 ? 3.211 2.996 -7.945 1 98.69 265 LEU A C 1
ATOM 2043 O O . LEU A 1 265 ? 3.762 4.031 -8.328 1 98.69 265 LEU A O 1
ATOM 2047 N N . ILE A 1 266 ? 3.438 1.855 -8.516 1 98.31 266 ILE A N 1
ATOM 2048 C CA . ILE A 1 266 ? 4.5 1.619 -9.484 1 98.31 266 ILE A CA 1
ATOM 2049 C C . ILE A 1 266 ? 4.195 2.379 -10.781 1 98.31 266 ILE A C 1
ATOM 2051 O O . ILE A 1 266 ? 3.094 2.279 -11.32 1 98.31 266 ILE A O 1
ATOM 2055 N N . GLY A 1 267 ? 5.156 3.18 -11.188 1 96.94 267 GLY A N 1
ATOM 2056 C CA . GLY A 1 267 ? 5.055 3.869 -12.469 1 96.94 267 GLY A CA 1
ATOM 2057 C C . GLY A 1 267 ? 4.355 5.211 -12.367 1 96.94 267 GLY A C 1
ATOM 2058 O O . GLY A 1 267 ? 4.359 5.992 -13.32 1 96.94 267 GLY A O 1
ATOM 2059 N N . GLN A 1 268 ? 3.701 5.5 -11.242 1 97.75 268 GLN A N 1
ATOM 2060 C CA . GLN A 1 268 ? 3.014 6.777 -11.086 1 97.75 268 GLN A CA 1
ATOM 2061 C C . GLN A 1 268 ? 3.992 7.891 -10.719 1 97.75 268 GLN A C 1
ATOM 2063 O O . GLN A 1 268 ? 5.062 7.625 -10.164 1 97.75 268 GLN A O 1
ATOM 2068 N N . GLY A 1 269 ? 3.617 9.094 -11.102 1 97.25 269 GLY A N 1
ATOM 2069 C CA . GLY A 1 269 ? 4.461 10.25 -10.852 1 97.25 269 GLY A CA 1
ATOM 2070 C C . GLY A 1 269 ? 4.086 11 -9.586 1 97.25 269 GLY A C 1
ATOM 2071 O O . GLY A 1 269 ? 3.686 10.391 -8.594 1 97.25 269 GLY A O 1
ATOM 2072 N N . HIS A 1 270 ? 4.395 12.312 -9.602 1 97.19 270 HIS A N 1
ATOM 2073 C CA . HIS A 1 270 ? 4.023 13.195 -8.5 1 97.19 270 HIS A CA 1
ATOM 2074 C C . HIS A 1 270 ? 2.516 13.43 -8.469 1 97.19 270 HIS A C 1
ATOM 2076 O O . HIS A 1 270 ? 2.049 14.531 -8.758 1 97.19 270 HIS A O 1
ATOM 2082 N N . GLY A 1 271 ? 1.825 12.414 -8.211 1 97.19 271 GLY A N 1
ATOM 2083 C CA . GLY A 1 271 ? 0.374 12.359 -8.266 1 97.19 271 GLY A CA 1
ATOM 2084 C C . GLY A 1 271 ? -0.145 11.375 -9.305 1 97.19 271 GLY A C 1
ATOM 2085 O O . GLY A 1 271 ? 0.624 10.859 -10.117 1 97.19 271 GLY A O 1
ATOM 2086 N N . TRP A 1 272 ? -1.398 11.031 -9.234 1 97.19 272 TRP A N 1
ATOM 2087 C CA . TRP A 1 272 ? -2.07 10.109 -10.141 1 97.19 272 TRP A CA 1
ATOM 2088 C C . TRP A 1 272 ? -3.553 10.445 -10.266 1 97.19 272 TRP A C 1
ATOM 2090 O O . TRP A 1 272 ? -4.09 11.211 -9.461 1 97.19 272 TRP A O 1
ATOM 2100 N N . ARG A 1 273 ? -4.168 9.984 -11.328 1 95.25 273 ARG A N 1
ATOM 2101 C CA . ARG A 1 273 ? -5.562 10.289 -11.633 1 95.25 273 ARG A CA 1
ATOM 2102 C C . ARG A 1 273 ? -6.375 9.008 -11.805 1 95.25 273 ARG A C 1
ATOM 2104 O O . ARG A 1 273 ? -5.898 7.914 -11.484 1 95.25 273 ARG A O 1
ATOM 2111 N N . GLY A 1 274 ? -7.688 9.219 -12 1 93.38 274 GLY A N 1
ATOM 2112 C CA . GLY A 1 274 ? -8.531 8.086 -12.336 1 93.38 274 GLY A CA 1
ATOM 2113 C C . GLY A 1 274 ? -8.82 7.176 -11.148 1 93.38 274 GLY A C 1
ATOM 2114 O O . GLY A 1 274 ? -9.023 7.652 -10.031 1 93.38 274 GLY A O 1
ATOM 2115 N N . PRO A 1 275 ? -8.93 5.871 -11.344 1 91.75 275 PRO A N 1
ATOM 2116 C CA . PRO A 1 275 ? -9.344 4.922 -10.312 1 91.75 275 PRO A CA 1
ATOM 2117 C C . PRO A 1 275 ? -8.406 4.91 -9.102 1 91.75 275 PRO A C 1
ATOM 2119 O O . PRO A 1 275 ? -8.859 4.77 -7.965 1 91.75 275 PRO A O 1
ATOM 2122 N N . GLU A 1 276 ? -7.133 5.055 -9.383 1 95.38 276 GLU A N 1
ATOM 2123 C CA . GLU A 1 276 ? -6.184 5.043 -8.273 1 95.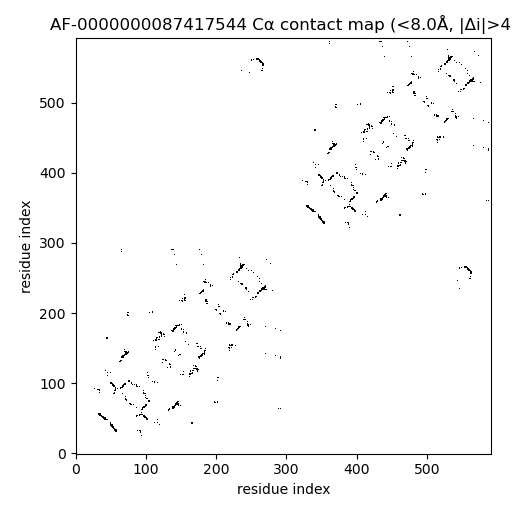38 276 GLU A CA 1
ATOM 2124 C C . GLU A 1 276 ? -6.363 6.266 -7.379 1 95.38 276 GLU A C 1
ATOM 2126 O O . GLU A 1 276 ? -6.219 6.176 -6.16 1 95.38 276 GLU A O 1
ATOM 2131 N N . ALA A 1 277 ? -6.645 7.395 -8.008 1 97.12 277 ALA A N 1
ATOM 2132 C CA . ALA A 1 277 ? -6.902 8.594 -7.219 1 97.12 277 ALA A CA 1
ATOM 2133 C C . ALA A 1 277 ? -8.141 8.414 -6.344 1 97.12 277 ALA A C 1
ATOM 2135 O O . ALA A 1 277 ? -8.125 8.742 -5.156 1 97.12 277 ALA A O 1
ATOM 2136 N N . LYS A 1 278 ? -9.164 7.91 -6.934 1 95.56 278 LYS A N 1
ATOM 2137 C CA . LYS A 1 278 ? -10.391 7.672 -6.184 1 95.56 278 LYS A CA 1
ATOM 2138 C C . LYS A 1 278 ? -10.156 6.695 -5.035 1 95.56 278 LYS A C 1
ATOM 2140 O O . LYS A 1 278 ? -10.578 6.949 -3.904 1 95.56 278 LYS A O 1
ATOM 2145 N N . ARG A 1 279 ? -9.445 5.602 -5.285 1 95.75 279 ARG A N 1
ATOM 2146 C CA . ARG A 1 279 ? -9.18 4.57 -4.285 1 95.75 279 ARG A CA 1
ATOM 2147 C C . ARG A 1 279 ? -8.359 5.125 -3.133 1 95.75 279 ARG A C 1
ATOM 2149 O O . ARG A 1 279 ? -8.711 4.941 -1.965 1 95.75 279 ARG A O 1
ATOM 2156 N N . THR A 1 280 ? -7.289 5.789 -3.488 1 98.31 280 THR A N 1
ATOM 2157 C CA . THR A 1 280 ? -6.379 6.254 -2.445 1 98.31 280 THR A CA 1
ATOM 2158 C C . THR A 1 280 ? -7.039 7.332 -1.594 1 98.31 280 THR A C 1
ATOM 2160 O O . THR A 1 280 ? -6.828 7.391 -0.381 1 98.31 280 THR A O 1
ATOM 2163 N N . PHE A 1 281 ? -7.848 8.172 -2.178 1 97.56 281 PHE A N 1
ATOM 2164 C CA . PHE A 1 281 ? -8.547 9.203 -1.416 1 97.56 281 PHE A CA 1
ATOM 2165 C C . PHE A 1 281 ? -9.57 8.586 -0.474 1 97.56 281 PHE A C 1
ATOM 2167 O O . PHE A 1 281 ? -9.656 8.969 0.695 1 97.56 281 PHE A O 1
ATOM 2174 N N . GLN A 1 282 ? -10.297 7.684 -0.968 1 96.31 282 GLN A N 1
ATOM 2175 C CA . GLN A 1 282 ? -11.281 7 -0.133 1 96.31 282 GLN A CA 1
ATOM 2176 C C . GLN A 1 282 ? -10.602 6.266 1.021 1 96.31 282 GLN A C 1
ATOM 2178 O O . GLN A 1 282 ? -11.078 6.316 2.158 1 96.31 282 GLN A O 1
ATOM 2183 N N . GLU A 1 283 ? -9.562 5.629 0.726 1 97.44 283 GLU A N 1
ATOM 2184 C CA . GLU A 1 283 ? -8.828 4.895 1.749 1 97.44 283 GLU A CA 1
ATOM 2185 C C . GLU A 1 283 ? -8.273 5.836 2.812 1 97.44 283 GLU A C 1
ATOM 2187 O O . GLU A 1 283 ? -8.195 5.48 3.99 1 97.44 283 GLU A O 1
ATOM 2192 N N . ALA A 1 284 ? -7.859 6.984 2.371 1 98.44 284 ALA A N 1
ATOM 2193 C CA . ALA A 1 284 ? -7.348 7.977 3.312 1 98.44 284 ALA A CA 1
ATOM 2194 C C . ALA A 1 284 ? -8.406 8.344 4.348 1 98.44 284 ALA A C 1
ATOM 2196 O O . ALA A 1 284 ? -8.133 8.352 5.551 1 98.44 284 ALA A O 1
ATOM 2197 N N . ILE A 1 285 ? -9.602 8.578 3.898 1 97.81 285 ILE A N 1
ATOM 2198 C CA . ILE A 1 285 ? -10.695 8.961 4.785 1 97.81 285 ILE A CA 1
ATOM 2199 C C . ILE A 1 285 ? -11.047 7.785 5.699 1 97.81 285 ILE A C 1
ATOM 2201 O O . ILE A 1 285 ? -11.211 7.961 6.91 1 97.81 285 ILE A O 1
ATOM 2205 N N . GLU A 1 286 ? -11.078 6.617 5.141 1 96.12 286 GLU A N 1
ATOM 2206 C CA . GLU A 1 286 ? -11.406 5.426 5.918 1 96.12 286 GLU A CA 1
ATOM 2207 C C . GLU A 1 286 ? -10.344 5.148 6.98 1 96.12 286 GLU A C 1
ATOM 2209 O O . GLU A 1 286 ? -10.664 4.723 8.094 1 96.12 286 GLU A O 1
ATOM 2214 N N . PHE A 1 287 ? -9.133 5.324 6.559 1 97.88 287 PHE A N 1
ATOM 2215 C CA . PHE A 1 287 ? -8.039 5.113 7.496 1 97.88 287 PHE A CA 1
ATOM 2216 C C . PHE A 1 287 ? -8.172 6.039 8.695 1 97.88 287 PHE A C 1
ATOM 2218 O O . PHE A 1 287 ? -8.047 5.602 9.844 1 97.88 287 PHE A O 1
ATOM 2225 N N . ILE A 1 288 ? -8.445 7.309 8.445 1 98.19 288 ILE A N 1
ATOM 2226 C CA . ILE A 1 288 ? -8.617 8.273 9.531 1 98.19 288 ILE A CA 1
ATOM 2227 C C . ILE A 1 288 ? -9.812 7.875 10.391 1 98.19 288 ILE A C 1
ATOM 2229 O O . ILE A 1 288 ? -9.727 7.875 11.625 1 98.19 288 ILE A O 1
ATOM 2233 N N . ASP A 1 289 ? -10.891 7.539 9.789 1 96.56 289 ASP A N 1
ATOM 2234 C CA . ASP A 1 289 ? -12.102 7.148 10.5 1 96.56 289 ASP A CA 1
ATOM 2235 C C . ASP A 1 289 ? -11.844 5.938 11.398 1 96.56 289 ASP A C 1
ATOM 2237 O O . ASP A 1 289 ? -12.172 5.949 12.586 1 96.56 289 ASP A O 1
ATOM 2241 N N . GLU A 1 290 ? -11.203 4.934 10.859 1 94.88 290 GLU A N 1
ATOM 2242 C CA . GLU A 1 290 ? -10.938 3.695 11.586 1 94.88 290 GLU A CA 1
ATOM 2243 C C . GLU A 1 290 ? -9.977 3.936 12.75 1 94.88 290 GLU A C 1
ATOM 2245 O O . GLU A 1 290 ? -10.195 3.434 13.852 1 94.88 290 GLU A O 1
ATOM 2250 N N . GLN A 1 291 ? -8.922 4.691 12.477 1 95.5 291 GLN A N 1
ATOM 2251 C CA . GLN A 1 291 ? -7.875 4.875 13.477 1 95.5 291 GLN A CA 1
ATOM 2252 C C . GLN A 1 291 ? -8.352 5.77 14.617 1 95.5 291 GLN A C 1
ATOM 2254 O O . GLN A 1 291 ? -7.895 5.637 15.758 1 95.5 291 GLN A O 1
ATOM 2259 N N . THR A 1 292 ? -9.297 6.672 14.297 1 94.56 292 THR A N 1
ATOM 2260 C CA . THR A 1 292 ? -9.758 7.59 15.336 1 94.56 292 THR A CA 1
ATOM 2261 C C . THR A 1 292 ? -10.906 6.973 16.125 1 94.56 292 THR A C 1
ATOM 2263 O O . THR A 1 292 ? -11.258 7.465 17.203 1 94.56 292 THR A O 1
ATOM 2266 N N . ASN A 1 293 ? -11.523 5.977 15.602 1 88.69 293 ASN A N 1
ATOM 2267 C CA . ASN A 1 293 ? -12.664 5.379 16.281 1 88.69 293 ASN A CA 1
ATOM 2268 C C . ASN A 1 293 ? -12.344 3.975 16.797 1 88.69 293 ASN A C 1
ATOM 2270 O O . ASN A 1 293 ? -13.234 3.264 17.266 1 88.69 293 ASN A O 1
ATOM 2274 N N . LYS A 1 294 ? -11.117 3.553 16.578 1 70.75 294 LYS A N 1
ATOM 2275 C CA . LYS A 1 294 ? -10.703 2.262 17.109 1 70.75 294 LYS A CA 1
ATOM 2276 C C . LYS A 1 294 ? -10.883 2.221 18.625 1 70.75 294 LYS A C 1
ATOM 2278 O O . LYS A 1 294 ? -10.578 3.189 19.328 1 70.75 294 LYS A O 1
ATOM 2283 N N . THR A 1 295 ? -11.836 1.309 19.062 1 51.41 295 THR A N 1
ATOM 2284 C CA . THR A 1 295 ? -12.023 1.132 20.5 1 51.41 295 THR A CA 1
ATOM 2285 C C . THR A 1 295 ? -10.812 0.441 21.125 1 51.41 295 THR A C 1
ATOM 2287 O O . THR A 1 295 ? -10.32 -0.556 20.594 1 51.41 295 THR A O 1
ATOM 2290 N N . G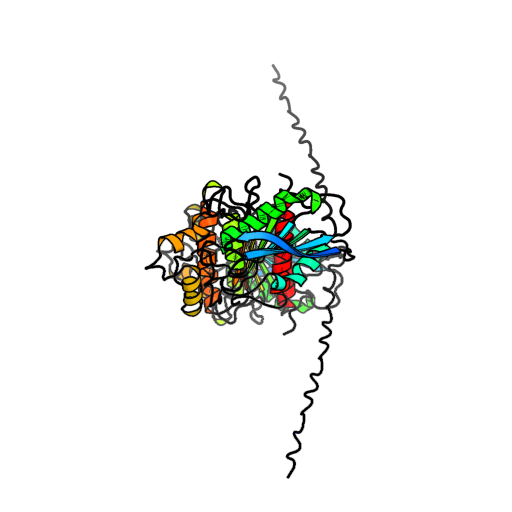LU A 1 296 ? -9.914 1.142 21.812 1 45.12 296 GLU A N 1
ATOM 2291 C CA . GLU A 1 296 ? -8.875 0.443 22.562 1 45.12 296 GLU A CA 1
ATOM 2292 C C . GLU A 1 296 ? -9.438 -0.788 23.266 1 45.12 296 GLU A C 1
ATOM 2294 O O . GLU A 1 296 ? -10.609 -0.804 23.672 1 45.12 296 GLU A O 1
ATOM 2299 N N . MET B 1 1 ? -8.734 47.969 -47.656 1 24.8 1 MET B N 1
ATOM 2300 C CA . MET B 1 1 ? -9.688 46.875 -47.594 1 24.8 1 MET B CA 1
ATOM 2301 C C . MET B 1 1 ? -9.758 46.281 -46.188 1 24.8 1 MET B C 1
ATOM 2303 O O . MET B 1 1 ? -8.734 46.125 -45.5 1 24.8 1 MET B O 1
ATOM 2307 N N . PRO B 1 2 ? -11.023 46.281 -45.5 1 23.64 2 PRO B N 1
ATOM 2308 C CA . PRO B 1 2 ? -11.445 46 -44.125 1 23.64 2 PRO B CA 1
ATOM 2309 C C . PRO B 1 2 ? -11.234 44.531 -43.75 1 23.64 2 PRO B C 1
ATOM 2311 O O . PRO B 1 2 ? -11.812 43.625 -44.375 1 23.64 2 PRO B O 1
ATOM 2314 N N . ARG B 1 3 ? -9.914 44.156 -43.688 1 32.03 3 ARG B N 1
ATOM 2315 C CA . ARG B 1 3 ? -9.656 42.781 -43.344 1 32.03 3 ARG B CA 1
ATOM 2316 C C . ARG B 1 3 ? -10.562 42.281 -42.219 1 32.03 3 ARG B C 1
ATOM 2318 O O . ARG B 1 3 ? -10.562 42.875 -41.125 1 32.03 3 ARG B O 1
ATOM 2325 N N . GLN B 1 4 ? -11.75 41.688 -42.594 1 27.78 4 GLN B N 1
ATOM 2326 C CA . GLN B 1 4 ? -12.773 41.031 -41.812 1 27.78 4 GLN B CA 1
ATOM 2327 C C . GLN B 1 4 ? -12.156 40.031 -40.844 1 27.78 4 GLN B C 1
ATOM 2329 O O . GLN B 1 4 ? -11.367 39.156 -41.25 1 27.78 4 GLN B O 1
ATOM 2334 N N . ASN B 1 5 ? -11.836 40.406 -39.625 1 27.91 5 ASN B N 1
ATOM 2335 C CA . ASN B 1 5 ? -11.383 39.688 -38.469 1 27.91 5 ASN B CA 1
ATOM 2336 C C . ASN B 1 5 ? -12.289 38.5 -38.156 1 27.91 5 ASN B C 1
ATOM 2338 O O . ASN B 1 5 ? -13.477 38.656 -37.875 1 27.91 5 ASN B O 1
ATOM 2342 N N . LEU B 1 6 ? -12.18 37.438 -39.062 1 29.78 6 LEU B N 1
ATOM 2343 C CA . LEU B 1 6 ? -12.953 36.188 -38.875 1 29.78 6 LEU B CA 1
ATOM 2344 C C . LEU B 1 6 ? -12.781 35.688 -37.438 1 29.78 6 LEU B C 1
ATOM 2346 O O . LEU B 1 6 ? -11.664 35.375 -37 1 29.78 6 LEU B O 1
ATOM 2350 N N . LEU B 1 7 ? -13.648 36.094 -36.531 1 29.05 7 LEU B N 1
ATOM 2351 C CA . LEU B 1 7 ? -13.859 35.594 -35.188 1 29.05 7 LEU B CA 1
ATOM 2352 C C . LEU B 1 7 ? -14.148 34.094 -35.188 1 29.05 7 LEU B C 1
ATOM 2354 O O . LEU B 1 7 ? -15.156 33.656 -35.781 1 29.05 7 LEU B O 1
ATOM 2358 N N . ILE B 1 8 ? -13.141 33.25 -35.438 1 28.53 8 ILE B N 1
ATOM 2359 C CA . ILE B 1 8 ? -13.344 31.828 -35.375 1 28.53 8 ILE B CA 1
ATOM 2360 C C . ILE B 1 8 ? -13.93 31.453 -34 1 28.53 8 ILE B C 1
ATOM 2362 O O . ILE B 1 8 ? -13.328 31.75 -32.969 1 28.53 8 ILE B O 1
ATOM 2366 N N . TYR B 1 9 ? -15.25 31.391 -33.906 1 26.8 9 TYR B N 1
ATOM 2367 C CA . TYR B 1 9 ? -16.016 30.859 -32.812 1 26.8 9 TYR B CA 1
ATOM 2368 C C . TYR B 1 9 ? -15.625 29.406 -32.531 1 26.8 9 TYR B C 1
ATOM 2370 O O . TYR B 1 9 ? -15.82 28.531 -33.375 1 26.8 9 TYR B O 1
ATOM 2378 N N . LEU B 1 10 ? -14.461 29.219 -31.984 1 26.61 10 LEU B N 1
ATOM 2379 C CA . LEU B 1 10 ? -14.18 27.875 -31.516 1 26.61 10 LEU B CA 1
ATOM 2380 C C . LEU B 1 10 ? -15.273 27.375 -30.578 1 26.61 10 LEU B C 1
ATOM 2382 O O . LEU B 1 10 ? -15.461 27.938 -29.5 1 26.61 10 LEU B O 1
ATOM 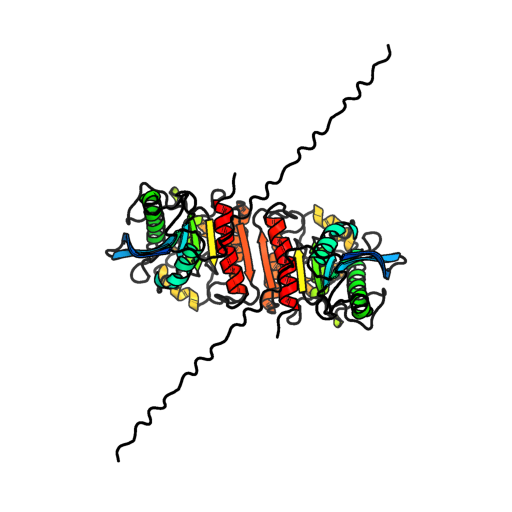2386 N N . LEU B 1 11 ? -16.391 26.938 -31.109 1 27.72 11 LEU B N 1
ATOM 2387 C CA . LEU B 1 11 ? -17.422 26.234 -30.359 1 27.72 11 LEU B CA 1
ATOM 2388 C C . LEU B 1 11 ? -16.828 25.047 -29.594 1 27.72 11 LEU B C 1
ATOM 2390 O O . LEU B 1 11 ? -16.297 24.125 -30.188 1 27.72 11 LEU B O 1
ATOM 2394 N N . GLY B 1 12 ? -16.234 25.328 -28.484 1 27.31 12 GLY B N 1
ATOM 2395 C CA . GLY B 1 12 ? -15.859 24.281 -27.547 1 27.31 12 GLY B CA 1
ATOM 2396 C C . GLY B 1 12 ? -16.984 23.312 -27.234 1 27.31 12 GLY B C 1
ATOM 2397 O O . GLY B 1 12 ? -18.016 23.703 -26.672 1 27.31 12 GLY B O 1
ATOM 2398 N N . THR B 1 13 ? -17.281 22.375 -28.156 1 27.72 13 THR B N 1
ATOM 2399 C CA . THR B 1 13 ? -18.219 21.297 -27.859 1 27.72 13 THR B CA 1
ATOM 2400 C C . THR B 1 13 ? -17.875 20.625 -26.516 1 27.72 13 THR B C 1
ATOM 2402 O O . THR B 1 13 ? -16.719 20.25 -26.297 1 27.72 13 THR B O 1
ATOM 2405 N N . ALA B 1 14 ? -18.594 20.984 -25.516 1 28.12 14 ALA B N 1
ATOM 2406 C CA . ALA B 1 14 ? -18.609 20.297 -24.219 1 28.12 14 ALA B CA 1
ATOM 2407 C C . ALA B 1 14 ? -18.891 18.812 -24.391 1 28.12 14 ALA B C 1
ATOM 2409 O O . ALA B 1 14 ? -19.984 18.422 -24.828 1 28.12 14 ALA B O 1
ATOM 2410 N N . VAL B 1 15 ? -17.906 18.094 -24.828 1 29.11 15 VAL B N 1
ATOM 2411 C CA . VAL B 1 15 ? -18.125 16.656 -24.734 1 29.11 15 VAL B CA 1
ATOM 2412 C C . VAL B 1 15 ? -18.578 16.297 -23.328 1 29.11 15 VAL B C 1
ATOM 2414 O O . VAL B 1 15 ? -17.844 16.516 -22.359 1 29.11 15 VAL B O 1
ATOM 2417 N N . CYS B 1 16 ? -19.844 16.375 -23.062 1 27.45 16 CYS B N 1
ATOM 2418 C CA . CYS B 1 16 ? -20.422 15.758 -21.875 1 27.45 16 CYS B CA 1
ATOM 2419 C C . CYS B 1 16 ? -19.969 14.312 -21.734 1 27.45 16 CYS B C 1
ATOM 2421 O O . CYS B 1 16 ? -20.391 13.453 -22.516 1 27.45 16 CYS B O 1
ATOM 2423 N N . LEU B 1 17 ? -18.703 14.141 -21.391 1 28.22 17 LEU B N 1
ATOM 2424 C CA . LEU B 1 17 ? -18.375 12.773 -20.984 1 28.22 17 LEU B CA 1
ATOM 2425 C C . LEU B 1 17 ? -19.375 12.242 -19.969 1 28.22 17 LEU B C 1
ATOM 2427 O O . LEU B 1 17 ? -19.438 12.719 -18.844 1 28.22 17 LEU B O 1
ATOM 2431 N N . THR B 1 18 ? -20.484 11.758 -20.469 1 29.48 18 THR B N 1
ATOM 2432 C CA . THR B 1 18 ? -21.312 10.914 -19.594 1 29.48 18 THR B CA 1
ATOM 2433 C C . THR B 1 18 ? -20.453 9.812 -18.969 1 29.48 18 THR B C 1
ATOM 2435 O O . THR B 1 18 ? -19.938 8.938 -19.672 1 29.48 18 THR B O 1
ATOM 2438 N N . VAL B 1 19 ? -19.75 10.188 -18.016 1 29.94 19 VAL B N 1
ATOM 2439 C CA . VAL B 1 19 ? -19.25 9.094 -17.188 1 29.94 19 VAL B CA 1
ATOM 2440 C C . VAL B 1 19 ? -20.391 8.133 -16.859 1 29.94 19 VAL B C 1
ATOM 2442 O O . VAL B 1 19 ? -21.328 8.484 -16.141 1 29.94 19 VAL B O 1
ATOM 2445 N N . THR B 1 20 ? -20.719 7.273 -17.812 1 29.61 20 THR B N 1
ATOM 2446 C CA . THR B 1 20 ? -21.5 6.129 -17.359 1 29.61 20 THR B CA 1
ATOM 2447 C C . THR B 1 20 ? -20.875 5.48 -16.141 1 29.61 20 THR B C 1
ATOM 2449 O O . THR B 1 20 ? -19.703 5.074 -16.172 1 29.61 20 THR B O 1
ATOM 2452 N N . CYS B 1 21 ? -21.203 6.004 -15.023 1 29.05 21 CYS B N 1
ATOM 2453 C CA . CYS B 1 21 ? -20.922 5.207 -13.836 1 29.05 21 CYS B CA 1
ATOM 2454 C C . CYS B 1 21 ? -21.172 3.729 -14.094 1 29.05 21 CYS B C 1
ATOM 2456 O O . CYS B 1 21 ? -22.312 3.316 -14.297 1 29.05 21 CYS B O 1
ATOM 2458 N N . MET B 1 22 ? -20.359 3.096 -14.898 1 30.98 22 MET B N 1
ATOM 2459 C CA . MET B 1 22 ? -20.531 1.653 -14.758 1 30.98 22 MET B CA 1
ATOM 2460 C C . MET B 1 22 ? -20.844 1.276 -13.312 1 30.98 22 MET B C 1
ATOM 2462 O O . MET B 1 22 ? -20.062 1.599 -12.406 1 30.98 22 MET B O 1
ATOM 2466 N N . THR B 1 23 ? -22.094 1.188 -13.008 1 30.95 23 THR B N 1
ATOM 2467 C CA . THR B 1 23 ? -22.516 0.508 -11.789 1 30.95 23 THR B CA 1
ATOM 2468 C C . THR B 1 23 ? -21.562 -0.62 -11.438 1 30.95 23 THR B C 1
ATOM 2470 O O . THR B 1 23 ? -21.172 -1.405 -12.305 1 30.95 23 THR B O 1
ATOM 2473 N N . ARG B 1 24 ? -20.594 -0.328 -10.617 1 34.31 24 ARG B N 1
ATOM 2474 C CA . ARG B 1 24 ? -19.984 -1.52 -10.031 1 34.31 24 ARG B CA 1
ATOM 2475 C C . ARG B 1 24 ? -20.969 -2.686 -10.023 1 34.31 24 ARG B C 1
ATOM 2477 O O . ARG B 1 24 ? -22.078 -2.576 -9.477 1 34.31 24 ARG B O 1
ATOM 2484 N N . THR B 1 25 ? -21.172 -3.449 -11.023 1 36.06 25 THR B N 1
ATOM 2485 C CA . THR B 1 25 ? -21.891 -4.703 -10.828 1 36.06 25 THR B CA 1
ATOM 2486 C C . THR B 1 25 ? -21.797 -5.16 -9.375 1 36.06 25 THR B C 1
ATOM 2488 O O . THR B 1 25 ? -20.688 -5.379 -8.859 1 36.06 25 THR B O 1
ATOM 2491 N N . GLY B 1 26 ? -22.719 -4.809 -8.594 1 37.22 26 GLY B N 1
ATOM 2492 C CA . GLY B 1 26 ? -23.125 -5.113 -7.23 1 37.22 26 GLY B CA 1
ATOM 2493 C C . GLY B 1 26 ? -22.781 -6.523 -6.797 1 37.22 26 GLY B C 1
ATOM 2494 O O . GLY B 1 26 ? -23.062 -7.484 -7.52 1 37.22 26 GLY B O 1
ATOM 2495 N N . LEU B 1 27 ? -21.531 -6.812 -6.227 1 45 27 LEU B N 1
ATOM 2496 C CA . LEU B 1 27 ? -21.625 -8.023 -5.418 1 45 27 LEU B CA 1
ATOM 2497 C C . LEU B 1 27 ? -23.062 -8.258 -4.965 1 45 27 LEU B C 1
ATOM 2499 O O . LEU B 1 27 ? -23.688 -7.379 -4.371 1 45 27 LEU B O 1
ATOM 2503 N N . SER B 1 28 ? -23.734 -8.922 -5.707 1 47.56 28 SER B N 1
ATOM 2504 C CA . SER B 1 28 ? -25.094 -9.297 -5.285 1 47.56 28 SER B CA 1
ATOM 2505 C C . SER B 1 28 ? -25.203 -9.344 -3.768 1 47.56 28 SER B C 1
ATOM 2507 O O . SER B 1 28 ? -24.312 -9.875 -3.092 1 47.56 28 SER B O 1
ATOM 2509 N N . GLU B 1 29 ? -25.875 -8.469 -3.182 1 60.06 29 GLU B N 1
ATOM 2510 C CA . GLU B 1 29 ? -26.188 -8.406 -1.757 1 60.06 29 GLU B CA 1
ATOM 2511 C C . GLU B 1 29 ? -26.438 -9.797 -1.186 1 60.06 29 GLU B C 1
ATOM 2513 O O . GLU B 1 29 ? -26.094 -10.07 -0.032 1 60.06 29 GLU B O 1
ATOM 2518 N N . GLU B 1 30 ? -27.031 -10.781 -2.15 1 70.38 30 GLU B N 1
ATOM 2519 C CA . GLU B 1 30 ? -27.266 -12.117 -1.599 1 70.38 30 GLU B CA 1
ATOM 2520 C C . GLU B 1 30 ? -26.234 -13.117 -2.115 1 70.38 30 GLU B C 1
ATOM 2522 O O . GLU B 1 30 ? -25.953 -13.172 -3.314 1 70.38 30 GLU B O 1
ATOM 2527 N N . PRO B 1 31 ? -25.609 -13.75 -1.228 1 81.88 31 PRO B N 1
ATOM 2528 C CA . PRO B 1 31 ? -24.672 -14.781 -1.669 1 81.88 31 PRO B CA 1
ATOM 2529 C C . PRO B 1 31 ? -25.266 -15.742 -2.689 1 81.88 31 PRO B C 1
ATOM 2531 O O . PRO B 1 31 ? -26.422 -16.172 -2.537 1 81.88 31 PRO B O 1
ATOM 2534 N N . LEU B 1 32 ? -24.516 -15.969 -3.83 1 87.75 32 LEU B N 1
ATOM 2535 C CA . LEU B 1 32 ? -24.953 -16.875 -4.891 1 87.75 32 LEU B CA 1
ATOM 2536 C C . LEU B 1 32 ? -24.797 -18.328 -4.465 1 87.75 32 LEU B C 1
ATOM 2538 O O . LEU B 1 32 ? -23.906 -18.656 -3.688 1 87.75 32 LEU B O 1
ATOM 2542 N N . GLU B 1 33 ? -25.672 -19.141 -5.02 1 95.31 33 GLU B N 1
ATOM 2543 C CA . GLU B 1 33 ? -25.422 -20.578 -4.945 1 95.31 33 GLU B CA 1
ATOM 2544 C C . GLU B 1 33 ? -24.188 -20.969 -5.766 1 95.31 33 GLU B C 1
ATOM 2546 O O . GLU B 1 33 ? -23.906 -20.344 -6.793 1 95.31 33 GLU B O 1
ATOM 2551 N N . PHE B 1 34 ? -23.438 -21.938 -5.254 1 97.12 34 PHE B N 1
ATOM 2552 C CA . PHE B 1 34 ? -22.203 -22.297 -5.945 1 97.12 34 PHE B CA 1
ATOM 2553 C C . PHE B 1 34 ? -22.016 -23.812 -5.984 1 97.12 34 PHE B C 1
ATOM 2555 O O . PHE B 1 34 ? -22.703 -24.547 -5.254 1 97.12 34 PHE B O 1
ATOM 2562 N N . GLU B 1 35 ? -21.203 -24.297 -6.914 1 97.56 35 GLU B N 1
ATOM 2563 C CA . GLU B 1 35 ? -20.75 -25.672 -6.918 1 97.56 35 GLU B CA 1
ATOM 2564 C C . GLU B 1 35 ? -19.266 -25.766 -6.57 1 97.56 35 GLU B C 1
ATOM 2566 O O . GLU B 1 35 ? -18.5 -24.828 -6.824 1 97.56 35 GLU B O 1
ATOM 2571 N N . TYR B 1 36 ? -18.906 -26.812 -5.969 1 97.88 36 TYR B N 1
ATOM 2572 C CA . TYR B 1 36 ? -17.578 -27.094 -5.453 1 97.88 36 TYR B CA 1
ATOM 2573 C C . TYR B 1 36 ? -17.109 -28.484 -5.867 1 97.88 36 TYR B C 1
ATOM 2575 O O . TYR B 1 36 ? -17.844 -29.453 -5.73 1 97.88 36 TYR B O 1
ATOM 2583 N N . HIS B 1 37 ? -15.883 -28.594 -6.453 1 98.44 37 HIS B N 1
ATOM 2584 C CA . HIS B 1 37 ? -15.266 -29.859 -6.875 1 98.44 37 HIS B CA 1
ATOM 2585 C C . HIS B 1 37 ? -13.891 -30.031 -6.234 1 98.44 37 HIS B C 1
ATOM 2587 O O . HIS B 1 37 ? -13.016 -29.188 -6.379 1 98.44 37 HIS B O 1
ATOM 2593 N N . GLU B 1 38 ? -13.742 -31.141 -5.594 1 98 38 GLU B N 1
ATOM 2594 C CA . GLU B 1 38 ? -12.508 -31.422 -4.875 1 98 38 GLU B CA 1
ATOM 2595 C C . GLU B 1 38 ? -11.648 -32.438 -5.629 1 98 38 GLU B C 1
ATOM 2597 O O . GLU B 1 38 ? -12.18 -33.312 -6.32 1 98 38 GLU B O 1
ATOM 2602 N N . ASP B 1 39 ? -10.336 -32.25 -5.543 1 98.19 39 ASP B N 1
ATOM 2603 C CA . ASP B 1 39 ? -9.336 -33.219 -5.969 1 98.19 39 ASP B CA 1
ATOM 2604 C C . ASP B 1 39 ? -9.422 -33.469 -7.469 1 98.19 39 ASP B C 1
ATOM 2606 O O . ASP B 1 39 ? -9.422 -34.625 -7.902 1 98.19 39 ASP B O 1
ATOM 2610 N N . VAL B 1 40 ? -9.594 -32.438 -8.195 1 98.5 40 VAL B N 1
ATOM 2611 C CA . VAL B 1 40 ? -9.562 -32.531 -9.648 1 98.5 40 VAL B CA 1
ATOM 2612 C C . VAL B 1 40 ? -8.125 -32.656 -10.133 1 98.5 40 VAL B C 1
ATOM 2614 O O . VAL B 1 40 ? -7.266 -31.844 -9.773 1 98.5 40 VAL B O 1
ATOM 2617 N N . ILE B 1 41 ? -7.848 -33.656 -10.938 1 98.44 41 ILE B N 1
ATOM 2618 C CA . ILE B 1 41 ? -6.5 -33.875 -11.445 1 98.44 41 ILE B CA 1
ATOM 2619 C C . ILE B 1 41 ? -6.207 -32.906 -12.586 1 98.44 41 ILE B C 1
ATOM 2621 O O . ILE B 1 41 ? -6.922 -32.875 -13.594 1 98.44 41 ILE B O 1
ATOM 2625 N N . TYR B 1 42 ? -5.188 -32.094 -12.398 1 98.25 42 TYR B N 1
ATOM 2626 C CA . TYR B 1 42 ? -4.863 -31.156 -13.453 1 98.25 42 TYR B CA 1
ATOM 2627 C C . TYR B 1 42 ? -3.617 -31.594 -14.219 1 98.25 42 TYR B C 1
ATOM 2629 O O . TYR B 1 42 ? -3.275 -31 -15.25 1 98.25 42 TYR B O 1
ATOM 2637 N N . GLY B 1 43 ? -2.918 -32.594 -13.742 1 97.19 43 GLY B N 1
ATOM 2638 C CA . GLY B 1 43 ? -1.722 -33.094 -14.391 1 97.19 43 GLY B CA 1
ATOM 2639 C C . GLY B 1 43 ? -1.024 -34.188 -13.602 1 97.19 43 GLY B C 1
ATOM 2640 O O . GLY B 1 43 ? -1.577 -34.688 -12.625 1 97.19 43 GLY B O 1
ATOM 2641 N N . VAL B 1 44 ? 0.113 -34.594 -14.148 1 95.5 44 VAL B N 1
ATOM 2642 C CA . VAL B 1 44 ? 0.97 -35.562 -13.477 1 95.5 44 VAL B CA 1
ATOM 2643 C C . VAL B 1 44 ? 2.414 -35.062 -13.477 1 95.5 44 VAL B C 1
ATOM 2645 O O . VAL B 1 44 ? 2.885 -34.5 -14.477 1 95.5 44 VAL B O 1
ATOM 2648 N N . GLY B 1 45 ? 3.004 -35.25 -12.391 1 92.62 45 GLY B N 1
ATOM 2649 C CA . GLY B 1 45 ? 4.406 -34.875 -12.242 1 92.62 45 GLY B CA 1
ATOM 2650 C C . GLY B 1 45 ? 5.121 -35.719 -11.188 1 92.62 45 GLY B C 1
ATOM 2651 O O . GLY B 1 45 ? 4.574 -35.938 -10.109 1 92.62 45 GLY B O 1
ATOM 2652 N N . GLY B 1 46 ? 6.398 -36.094 -11.484 1 91.19 46 GLY B N 1
ATOM 2653 C CA . GLY B 1 46 ? 7.176 -36.875 -10.539 1 91.19 46 GLY B CA 1
ATOM 2654 C C . GLY B 1 46 ? 6.477 -38.125 -10.102 1 91.19 46 GLY B C 1
ATOM 2655 O O . GLY B 1 46 ? 6.594 -38.562 -8.945 1 91.19 46 GLY B O 1
ATOM 2656 N N . GLY B 1 47 ? 5.594 -38.594 -10.883 1 90.81 47 GLY B N 1
ATOM 2657 C CA . GLY B 1 47 ? 4.898 -39.844 -10.578 1 90.81 47 GLY B CA 1
ATOM 2658 C C . GLY B 1 47 ? 3.67 -39.625 -9.711 1 90.81 47 GLY B C 1
ATOM 2659 O O . GLY B 1 47 ? 3.027 -40.594 -9.297 1 90.81 47 GLY B O 1
ATOM 2660 N N . GLU B 1 48 ? 3.318 -38.438 -9.484 1 93.62 48 GLU B N 1
ATOM 2661 C CA . GLU B 1 48 ? 2.172 -38.125 -8.641 1 93.62 48 GLU B CA 1
ATOM 2662 C C . GLU B 1 48 ? 1.088 -37.375 -9.422 1 93.62 48 GLU B C 1
ATOM 2664 O O . GLU B 1 48 ? 1.388 -36.625 -10.359 1 93.62 48 GLU B O 1
ATOM 2669 N N . GLN B 1 49 ? -0.107 -37.656 -8.992 1 96.62 49 GLN B N 1
ATOM 2670 C CA . GLN B 1 49 ? -1.206 -36.844 -9.516 1 96.62 49 GLN B CA 1
ATOM 2671 C C . GLN B 1 49 ? -1.212 -35.469 -8.898 1 96.62 49 GLN B C 1
ATOM 2673 O O . GLN B 1 49 ? -1.084 -35.312 -7.68 1 96.62 49 GLN B O 1
ATOM 2678 N N . LEU B 1 50 ? -1.325 -34.5 -9.758 1 97.94 50 LEU B N 1
ATOM 2679 C CA . LEU B 1 50 ? -1.429 -33.125 -9.312 1 97.94 50 LEU B CA 1
ATOM 2680 C C . LEU B 1 50 ? -2.887 -32.688 -9.242 1 97.94 50 LEU B C 1
ATOM 2682 O O . LEU B 1 50 ? -3.629 -32.812 -10.219 1 97.94 50 LEU B O 1
ATOM 2686 N N . ILE B 1 51 ? -3.285 -32.156 -8.07 1 98.25 51 ILE B N 1
ATOM 2687 C CA . ILE B 1 51 ? -4.719 -31.969 -7.887 1 98.25 51 ILE B CA 1
ATOM 2688 C C . ILE B 1 51 ? -5.004 -30.516 -7.473 1 98.25 51 ILE B C 1
ATOM 2690 O O . ILE B 1 51 ? -4.145 -29.859 -6.887 1 98.25 51 ILE B O 1
ATOM 2694 N N . LEU B 1 52 ? -6.176 -30.047 -7.824 1 98.62 52 LEU B N 1
ATOM 2695 C CA . LEU B 1 52 ? -6.715 -28.766 -7.395 1 98.62 52 LEU B CA 1
ATOM 2696 C C . LEU B 1 52 ? -8.203 -28.875 -7.062 1 98.62 52 LEU B C 1
ATOM 2698 O O . LEU B 1 52 ? -8.836 -29.891 -7.375 1 98.62 52 LEU B O 1
ATOM 2702 N N . ASP B 1 53 ? -8.703 -27.984 -6.234 1 98.81 53 ASP B N 1
ATOM 2703 C CA . ASP B 1 53 ? -10.133 -27.781 -6.043 1 98.81 53 ASP B CA 1
ATOM 2704 C C . ASP B 1 53 ? -10.617 -26.531 -6.785 1 98.81 53 ASP B C 1
ATOM 2706 O O . ASP B 1 53 ? -9.852 -25.578 -6.973 1 98.81 53 ASP B O 1
ATOM 2710 N N . TRP B 1 54 ? -11.883 -26.562 -7.211 1 98.75 54 TRP B N 1
ATOM 2711 C CA . TRP B 1 54 ? -12.422 -25.328 -7.781 1 98.75 54 TRP B CA 1
ATOM 2712 C C . TRP B 1 54 ? -13.883 -25.156 -7.387 1 98.75 54 TRP B C 1
ATOM 2714 O O . TRP B 1 54 ? -14.547 -26.109 -6.973 1 98.75 54 TRP B O 1
ATOM 2724 N N . ALA B 1 55 ? -14.352 -23.922 -7.383 1 98.69 55 ALA B N 1
ATOM 2725 C CA . ALA B 1 55 ? -15.727 -23.516 -7.121 1 98.69 55 ALA B CA 1
ATOM 2726 C C . ALA B 1 55 ? -16.172 -22.422 -8.094 1 98.69 55 ALA B C 1
ATOM 2728 O O . ALA B 1 55 ? -15.352 -21.625 -8.562 1 98.69 55 ALA B O 1
ATOM 2729 N N . ARG B 1 56 ? -17.469 -22.406 -8.391 1 98.5 56 ARG B N 1
ATOM 2730 C CA . ARG B 1 56 ? -18.047 -21.359 -9.227 1 98.5 56 ARG B CA 1
ATOM 2731 C C . ARG B 1 56 ? -19.531 -21.188 -8.93 1 98.5 56 ARG B C 1
ATOM 2733 O O . ARG B 1 56 ? -20.172 -22.094 -8.383 1 98.5 56 ARG B O 1
ATOM 2740 N N . PRO B 1 57 ? -20 -20.047 -9.305 1 98 57 PRO B N 1
ATOM 2741 C CA . PRO B 1 57 ? -21.453 -19.922 -9.211 1 98 57 PRO B CA 1
ATOM 2742 C C . PRO B 1 57 ? -22.203 -20.938 -10.078 1 98 57 PRO B C 1
ATOM 2744 O O . PRO B 1 57 ? -21.75 -21.25 -11.18 1 98 57 PRO B O 1
ATOM 2747 N N . LYS B 1 58 ? -23.312 -21.391 -9.617 1 97.19 58 LYS B N 1
ATOM 2748 C CA . LYS B 1 58 ? -24.109 -22.344 -10.383 1 97.19 58 LYS B CA 1
ATOM 2749 C C . LYS B 1 58 ? -24.656 -21.703 -11.656 1 97.19 58 LYS B C 1
ATOM 2751 O O . LYS B 1 58 ? -24.75 -22.375 -12.695 1 97.19 58 LYS B O 1
ATOM 2756 N N . LYS B 1 59 ? -25 -20.453 -11.523 1 95.5 59 LYS B N 1
ATOM 2757 C CA . LYS B 1 59 ? -25.516 -19.719 -12.672 1 95.5 59 LYS B CA 1
ATOM 2758 C C . LYS B 1 59 ? -24.609 -18.531 -13.016 1 95.5 59 LYS B C 1
ATOM 2760 O O . LYS B 1 59 ? -24.141 -17.812 -12.125 1 95.5 59 LYS B O 1
ATOM 2765 N N . PHE B 1 60 ? -24.266 -18.453 -14.258 1 94.88 60 PHE B N 1
ATOM 2766 C CA . PHE B 1 60 ? -23.484 -17.344 -14.789 1 94.88 60 PHE B CA 1
ATOM 2767 C C . PHE B 1 60 ? -23.812 -17.109 -16.266 1 94.88 60 PHE B C 1
ATOM 2769 O O . PHE B 1 60 ? -24.094 -18.062 -17 1 94.88 60 PHE B O 1
ATOM 2776 N N . ASP B 1 61 ? -23.766 -15.828 -16.656 1 93.69 61 ASP B N 1
ATOM 2777 C CA . ASP B 1 61 ? -24.219 -15.477 -17.984 1 93.69 61 ASP B CA 1
ATOM 2778 C C . ASP B 1 61 ? -23.047 -15.133 -18.906 1 93.69 61 ASP B C 1
ATOM 2780 O O . ASP B 1 61 ? -23.234 -14.898 -20.094 1 93.69 61 ASP B O 1
ATOM 2784 N N . LYS B 1 62 ? -21.969 -15 -18.375 1 95.62 62 LYS B N 1
ATOM 2785 C CA . LYS B 1 62 ? -20.734 -14.742 -19.125 1 95.62 62 LYS B CA 1
ATOM 2786 C C . LYS B 1 62 ? -19.562 -15.5 -18.516 1 95.62 62 LYS B C 1
ATOM 2788 O O . LYS B 1 62 ? -19.609 -15.914 -17.359 1 95.62 62 LYS B O 1
ATOM 2793 N N . PRO B 1 63 ? -18.531 -15.711 -19.312 1 97.88 63 PRO B N 1
ATOM 2794 C CA . PRO B 1 63 ? -17.359 -16.359 -18.734 1 97.88 63 PRO B CA 1
ATOM 2795 C C . PRO B 1 63 ? -16.812 -15.609 -17.516 1 97.88 63 PRO B C 1
ATOM 2797 O O . PRO B 1 63 ? -16.781 -14.375 -17.516 1 97.88 63 PRO B O 1
ATOM 2800 N N . LEU B 1 64 ? -16.359 -16.344 -16.594 1 98.38 64 LEU B N 1
ATOM 2801 C CA . LEU B 1 64 ? -16.047 -15.789 -15.281 1 98.38 64 LEU B CA 1
ATOM 2802 C C . LEU B 1 64 ? -14.57 -15.406 -15.18 1 98.38 64 LEU B C 1
ATOM 2804 O O . LEU B 1 64 ? -13.719 -16.078 -15.766 1 98.38 64 LEU B O 1
ATOM 2808 N N . THR B 1 65 ? -14.281 -14.352 -14.406 1 98.5 65 THR B N 1
ATOM 2809 C CA . THR B 1 65 ? -12.93 -14.125 -13.914 1 98.5 65 THR B CA 1
ATOM 2810 C C . THR B 1 65 ? -12.492 -15.258 -12.992 1 98.5 65 THR B C 1
ATOM 2812 O O . THR B 1 65 ? -13.273 -15.719 -12.156 1 98.5 65 THR B O 1
ATOM 2815 N N . ALA B 1 66 ? -11.289 -15.719 -13.18 1 98.75 66 ALA B N 1
ATOM 2816 C CA . ALA B 1 66 ? -10.758 -16.781 -12.336 1 98.75 66 ALA B CA 1
ATOM 2817 C C . ALA B 1 66 ? -9.805 -16.234 -11.281 1 98.75 66 ALA B C 1
ATOM 2819 O O . ALA B 1 66 ? -8.938 -15.406 -11.586 1 98.75 66 ALA B O 1
ATOM 2820 N N . ILE B 1 67 ? -9.969 -16.641 -10.055 1 98.88 67 ILE B N 1
ATOM 2821 C CA . ILE B 1 67 ? -9.078 -16.312 -8.945 1 98.88 67 ILE B CA 1
ATOM 2822 C C . ILE B 1 67 ? -8.43 -17.578 -8.406 1 98.88 67 ILE B C 1
ATOM 2824 O O . ILE B 1 67 ? -9.109 -18.438 -7.82 1 98.88 67 ILE B O 1
ATOM 2828 N N . ILE B 1 68 ? -7.148 -17.703 -8.578 1 98.88 68 ILE B N 1
ATOM 2829 C CA . ILE B 1 68 ? -6.422 -18.906 -8.188 1 98.88 68 ILE B CA 1
ATOM 2830 C C . ILE B 1 68 ? -5.664 -18.641 -6.883 1 98.88 68 ILE B C 1
ATOM 2832 O O . ILE B 1 68 ? -4.941 -17.656 -6.766 1 98.88 68 ILE B O 1
ATOM 2836 N N . TYR B 1 69 ? -5.824 -19.531 -5.922 1 98.88 69 TYR B N 1
ATOM 2837 C CA . TYR B 1 69 ? -5.121 -19.453 -4.648 1 98.88 69 TYR B CA 1
ATOM 2838 C C . TYR B 1 69 ? -3.992 -20.469 -4.574 1 98.88 69 TYR B C 1
ATOM 2840 O O . TYR B 1 69 ? -4.18 -21.641 -4.914 1 98.88 69 TYR B O 1
ATOM 2848 N N . ILE B 1 70 ? -2.83 -20.016 -4.156 1 98.88 70 ILE B N 1
ATOM 2849 C CA . ILE B 1 70 ? -1.681 -20.891 -3.975 1 98.88 70 ILE B CA 1
ATOM 2850 C C . ILE B 1 70 ? -1.182 -20.797 -2.533 1 98.88 70 ILE B C 1
ATOM 2852 O O . ILE B 1 70 ? -0.798 -19.719 -2.072 1 98.88 70 ILE B O 1
ATOM 2856 N N . HIS B 1 71 ? -1.165 -21.906 -1.863 1 98.56 71 HIS B N 1
ATOM 2857 C CA . HIS B 1 71 ? -0.879 -21.953 -0.433 1 98.56 71 HIS B CA 1
ATOM 2858 C C . HIS B 1 71 ? 0.612 -21.766 -0.165 1 98.56 71 HIS B C 1
ATOM 2860 O O . HIS B 1 71 ? 1.443 -22.094 -1.016 1 98.56 71 HIS B O 1
ATOM 2866 N N . GLY B 1 72 ? 0.912 -21.297 1.065 1 98.25 72 GLY B N 1
ATOM 2867 C CA . GLY B 1 72 ? 2.285 -21.219 1.54 1 98.25 72 GLY B CA 1
ATOM 2868 C C . GLY B 1 72 ? 2.783 -22.531 2.111 1 98.25 72 GLY B C 1
ATOM 2869 O O . GLY B 1 72 ? 2.377 -23.609 1.661 1 98.25 72 GLY B O 1
ATOM 2870 N N . GLY B 1 73 ? 3.787 -22.391 2.938 1 97.38 73 GLY B N 1
ATOM 2871 C CA . GLY B 1 73 ? 4.336 -23.578 3.568 1 97.38 73 GLY B CA 1
ATOM 2872 C C . GLY B 1 73 ? 5.816 -23.766 3.293 1 97.38 73 GLY B C 1
ATOM 2873 O O . GLY B 1 73 ? 6.336 -24.891 3.41 1 97.38 73 GLY B O 1
ATOM 2874 N N . GLY B 1 74 ? 6.461 -22.719 2.84 1 97.31 74 GLY B N 1
ATOM 2875 C CA . GLY B 1 74 ? 7.895 -22.797 2.611 1 97.31 74 GLY B CA 1
ATOM 2876 C C . GLY B 1 74 ? 8.281 -23.828 1.565 1 97.31 74 GLY B C 1
ATOM 2877 O O . GLY B 1 74 ? 9.32 -24.469 1.676 1 97.31 74 GLY B O 1
ATOM 2878 N N . TRP B 1 75 ? 7.355 -24.125 0.715 1 97.88 75 TRP B N 1
ATOM 2879 C CA . TRP B 1 75 ? 7.504 -25.094 -0.365 1 97.88 75 TRP B CA 1
ATOM 2880 C C . TRP B 1 75 ? 7.594 -26.516 0.188 1 97.88 75 TRP B C 1
ATOM 2882 O O . TRP B 1 75 ? 7.734 -27.469 -0.573 1 97.88 75 TRP B O 1
ATOM 2892 N N . THR B 1 76 ? 7.496 -26.688 1.524 1 97.19 76 THR B N 1
ATOM 2893 C CA . THR B 1 76 ? 7.805 -27.984 2.123 1 97.19 76 THR B CA 1
ATOM 2894 C C . THR B 1 76 ? 6.57 -28.562 2.807 1 97.19 76 THR B C 1
ATOM 2896 O O . THR B 1 76 ? 6.543 -29.75 3.137 1 97.19 76 THR B O 1
ATOM 2899 N N . PHE B 1 77 ? 5.59 -27.797 3.014 1 95.94 77 PHE B N 1
ATOM 2900 C CA . PHE B 1 77 ? 4.363 -28.312 3.613 1 95.94 77 PHE B CA 1
ATOM 2901 C C . PHE B 1 77 ? 3.148 -27.531 3.104 1 95.94 77 PHE B C 1
ATOM 2903 O O . PHE B 1 77 ? 3.289 -26.609 2.309 1 95.94 77 PHE B O 1
ATOM 2910 N N . GLY B 1 78 ? 1.976 -28.016 3.52 1 96.12 78 GLY B N 1
ATOM 2911 C CA . GLY B 1 78 ? 0.719 -27.422 3.08 1 96.12 78 GLY B CA 1
ATOM 2912 C C . GLY B 1 78 ? 0.062 -28.203 1.953 1 96.12 78 GLY B C 1
ATOM 2913 O O . GLY B 1 78 ? 0.609 -29.188 1.475 1 96.12 78 GLY B O 1
ATOM 2914 N N . ASN B 1 79 ? -1.095 -27.766 1.692 1 95.81 79 ASN B N 1
ATOM 2915 C CA . ASN B 1 79 ? -1.873 -28.344 0.606 1 95.81 79 ASN B CA 1
ATOM 2916 C C . ASN B 1 79 ? -3.021 -27.438 0.184 1 95.81 79 ASN B C 1
ATOM 2918 O O . ASN B 1 79 ? -3.238 -26.391 0.788 1 95.81 79 ASN B O 1
ATOM 2922 N N . LYS B 1 80 ? -3.727 -27.891 -0.834 1 93.88 80 LYS B N 1
ATOM 2923 C CA . LYS B 1 80 ? -4.754 -27.062 -1.46 1 93.88 80 LYS B CA 1
ATOM 2924 C C . LYS B 1 80 ? -5.902 -26.781 -0.492 1 93.88 80 LYS B C 1
ATOM 2926 O O . LYS B 1 80 ? -6.648 -25.812 -0.669 1 93.88 80 LYS B O 1
ATOM 2931 N N . ASN B 1 81 ? -6.098 -27.531 0.569 1 94.5 81 ASN B N 1
ATOM 2932 C CA . ASN B 1 81 ? -7.223 -27.391 1.482 1 94.5 81 ASN B CA 1
ATOM 2933 C C . ASN B 1 81 ? -7.117 -26.109 2.303 1 94.5 81 ASN B C 1
ATOM 2935 O O . ASN B 1 81 ? -8.102 -25.672 2.906 1 94.5 81 ASN B O 1
ATOM 2939 N N . GLY B 1 82 ? -5.953 -25.531 2.332 1 95.12 82 GLY B N 1
ATOM 2940 C CA . GLY B 1 82 ? -5.719 -24.328 3.119 1 95.12 82 GLY B CA 1
ATOM 2941 C C . GLY B 1 82 ? -6.535 -23.141 2.65 1 95.12 82 GLY B C 1
ATOM 2942 O O . GLY B 1 82 ? -6.699 -22.156 3.383 1 95.12 82 GLY B O 1
ATOM 2943 N N . HIS B 1 83 ? -7.047 -23.188 1.428 1 97 83 HIS B N 1
ATOM 2944 C CA . HIS B 1 83 ? -7.793 -22.062 0.886 1 97 83 HIS B CA 1
ATOM 2945 C C . HIS B 1 83 ? -9.172 -22.484 0.406 1 97 83 HIS B C 1
ATOM 2947 O O . HIS B 1 83 ? -9.75 -21.859 -0.488 1 97 83 HIS B O 1
ATOM 2953 N N . ARG B 1 84 ? -9.711 -23.547 0.979 1 97.06 84 ARG B N 1
ATOM 2954 C CA . ARG B 1 84 ? -11.023 -24.078 0.617 1 97.06 84 ARG B CA 1
ATOM 2955 C C . ARG B 1 84 ? -12.109 -23.031 0.871 1 97.06 84 ARG B C 1
ATOM 2957 O O . ARG B 1 84 ? -12.992 -22.828 0.029 1 97.06 84 ARG B O 1
ATOM 2964 N N . ASP B 1 85 ? -12.078 -22.391 2.047 1 96.69 85 ASP B N 1
ATOM 2965 C CA . ASP B 1 85 ? -13.094 -21.391 2.391 1 96.69 85 ASP B CA 1
ATOM 2966 C C . ASP B 1 85 ? -13.031 -20.188 1.451 1 96.69 85 ASP B C 1
ATOM 2968 O O . ASP B 1 85 ? -14.062 -19.625 1.077 1 96.69 85 ASP B O 1
ATOM 2972 N N . GLU B 1 86 ? -11.852 -19.797 1.12 1 97.5 86 GLU B N 1
ATOM 2973 C CA . GLU B 1 86 ? -11.664 -18.625 0.267 1 97.5 86 GLU B CA 1
ATOM 2974 C C . GLU B 1 86 ? -12.234 -18.875 -1.128 1 97.5 86 GLU B C 1
ATOM 2976 O O . GLU B 1 86 ? -12.852 -17.969 -1.713 1 97.5 86 GLU B O 1
ATOM 2981 N N . ILE B 1 87 ? -12.07 -20.047 -1.679 1 97.88 87 ILE B N 1
ATOM 2982 C CA . ILE B 1 87 ? -12.555 -20.266 -3.037 1 97.88 87 ILE B CA 1
ATOM 2983 C C . ILE B 1 87 ? -14.078 -20.344 -3.037 1 97.88 87 ILE B C 1
ATOM 2985 O O . ILE B 1 87 ? -14.734 -19.922 -3.992 1 97.88 87 ILE B O 1
ATOM 2989 N N . GLN B 1 88 ? -14.656 -20.906 -1.983 1 97.38 88 GLN B N 1
ATOM 2990 C CA . GLN B 1 88 ? -16.109 -20.938 -1.88 1 97.38 88 GLN B CA 1
ATOM 2991 C C . GLN B 1 88 ? -16.688 -19.531 -1.74 1 97.38 88 GLN B C 1
ATOM 2993 O O . GLN B 1 88 ? -17.688 -19.203 -2.369 1 97.38 88 GLN B O 1
ATOM 2998 N N . LYS B 1 89 ? -16.016 -18.75 -0.939 1 96.94 89 LYS B N 1
ATOM 2999 C CA . LYS B 1 89 ? -16.453 -17.359 -0.789 1 96.94 89 LYS B CA 1
ATOM 3000 C C . LYS B 1 89 ? -16.391 -16.625 -2.121 1 96.94 89 LYS B C 1
ATOM 3002 O O . LYS B 1 89 ? -17.312 -15.891 -2.477 1 96.94 89 LYS B O 1
ATOM 3007 N N . ALA B 1 90 ? -15.312 -16.781 -2.824 1 97.56 90 ALA B N 1
ATOM 3008 C CA . ALA B 1 90 ? -15.156 -16.125 -4.121 1 97.56 90 ALA B CA 1
ATOM 3009 C C . ALA B 1 90 ? -16.25 -16.562 -5.09 1 97.56 90 ALA B C 1
ATOM 3011 O O . ALA B 1 90 ? -16.781 -15.75 -5.848 1 97.56 90 ALA B O 1
ATOM 3012 N N . ALA B 1 91 ? -16.609 -17.812 -5.059 1 97.75 91 ALA B N 1
ATOM 3013 C CA . ALA B 1 91 ? -17.672 -18.328 -5.918 1 97.75 91 ALA B CA 1
ATOM 3014 C C . ALA B 1 91 ? -19.016 -17.672 -5.59 1 97.75 91 ALA B C 1
ATOM 3016 O O . ALA B 1 91 ? -19.781 -17.328 -6.496 1 97.75 91 ALA B O 1
ATOM 3017 N N . ARG B 1 92 ? -19.234 -17.484 -4.305 1 96.88 92 ARG B N 1
ATOM 3018 C CA . ARG B 1 92 ? -20.453 -16.828 -3.871 1 96.88 92 ARG B CA 1
ATOM 3019 C C . ARG B 1 92 ? -20.5 -15.383 -4.336 1 96.88 92 ARG B C 1
ATOM 3021 O O . ARG B 1 92 ? -21.578 -14.797 -4.449 1 96.88 92 ARG B O 1
ATOM 3028 N N . GLU B 1 93 ? -19.328 -14.875 -4.598 1 95.75 93 GLU B N 1
ATOM 3029 C CA . GLU B 1 93 ? -19.234 -13.484 -5.023 1 95.75 93 GLU B CA 1
ATOM 3030 C C . GLU B 1 93 ? -19.203 -13.375 -6.547 1 95.75 93 GLU B C 1
ATOM 3032 O O . GLU B 1 93 ? -19.047 -12.281 -7.094 1 95.75 93 GLU B O 1
ATOM 3037 N N . GLY B 1 94 ? -19.234 -14.5 -7.309 1 96.75 94 GLY B N 1
ATOM 3038 C CA . GLY B 1 94 ? -19.438 -14.461 -8.75 1 96.75 94 GLY B CA 1
ATOM 3039 C C . GLY B 1 94 ? -18.188 -14.773 -9.539 1 96.75 94 GLY B C 1
ATOM 3040 O O . GLY B 1 94 ? -18.109 -14.492 -10.734 1 96.75 94 GLY B O 1
ATOM 3041 N N . TYR B 1 95 ? -17.234 -15.359 -8.844 1 98.06 95 TYR B N 1
ATOM 3042 C CA . TYR B 1 95 ? -15.977 -15.688 -9.516 1 98.06 95 TYR B CA 1
ATOM 3043 C C . TYR B 1 95 ? -15.828 -17.188 -9.672 1 98.06 95 TYR B C 1
ATOM 3045 O O . TYR B 1 95 ? -16.375 -17.969 -8.891 1 98.06 95 TYR B O 1
ATOM 3053 N N . PHE B 1 96 ? -15.164 -17.609 -10.695 1 98.62 96 PHE B N 1
ATOM 3054 C CA . PHE B 1 96 ? -14.516 -18.906 -10.641 1 98.62 96 PHE B CA 1
ATOM 3055 C C . PHE B 1 96 ? -13.289 -18.859 -9.742 1 98.62 96 PHE B C 1
ATOM 3057 O O . PHE B 1 96 ? -12.516 -17.906 -9.781 1 98.62 96 PHE B O 1
ATOM 3064 N N . SER B 1 97 ? -13.109 -19.859 -8.969 1 98.81 97 SER B N 1
ATOM 3065 C CA . SER B 1 97 ? -11.93 -19.859 -8.102 1 98.81 97 SER B CA 1
ATOM 3066 C C . SER B 1 97 ? -11.391 -21.281 -7.918 1 98.81 97 SER B C 1
ATOM 3068 O O . SER B 1 97 ? -12.141 -22.25 -8.023 1 98.81 97 SER B O 1
ATOM 3070 N N . ALA B 1 98 ? -10.07 -21.375 -7.688 1 98.88 98 ALA B N 1
ATOM 3071 C CA . ALA B 1 98 ? -9.414 -22.672 -7.484 1 98.88 98 ALA B CA 1
ATOM 3072 C C . ALA B 1 98 ? -8.258 -22.547 -6.496 1 98.88 98 ALA B C 1
ATOM 3074 O O . ALA B 1 98 ? -7.715 -21.453 -6.297 1 98.88 98 ALA B O 1
ATOM 3075 N N . THR B 1 99 ? -7.949 -23.547 -5.828 1 98.75 99 THR B N 1
ATOM 3076 C CA . THR B 1 99 ? -6.746 -23.688 -5.02 1 98.75 99 THR B CA 1
ATOM 3077 C C . THR B 1 99 ? -5.895 -24.859 -5.52 1 98.75 99 THR B C 1
ATOM 3079 O O . THR B 1 99 ? -6.418 -25.938 -5.777 1 98.75 99 THR B O 1
ATOM 3082 N N . ILE B 1 100 ? -4.609 -24.641 -5.609 1 98.06 100 ILE B N 1
ATOM 3083 C CA . ILE B 1 100 ? -3.701 -25.578 -6.262 1 98.06 100 ILE B CA 1
ATOM 3084 C C . ILE B 1 100 ? -2.885 -26.312 -5.207 1 98.06 100 ILE B C 1
ATOM 3086 O O . ILE B 1 100 ? -2.322 -25.703 -4.301 1 98.06 100 ILE B O 1
ATOM 3090 N N . GLY B 1 101 ? -2.908 -27.625 -5.43 1 98.06 101 GLY B N 1
ATOM 3091 C CA . GLY B 1 101 ? -1.833 -28.375 -4.812 1 98.06 101 GLY B CA 1
ATOM 3092 C C . GLY B 1 101 ? -0.597 -28.484 -5.688 1 98.06 101 GLY B C 1
ATOM 3093 O O . GLY B 1 101 ? -0.704 -28.641 -6.906 1 98.06 101 GLY B O 1
ATOM 3094 N N . TYR B 1 102 ? 0.555 -28.375 -5.066 1 98.19 102 TYR B N 1
ATOM 3095 C CA . TYR B 1 102 ? 1.805 -28.547 -5.797 1 98.19 102 TYR B CA 1
ATOM 3096 C C . TYR B 1 102 ? 2.742 -29.5 -5.059 1 98.19 102 TYR B C 1
ATOM 3098 O O . TYR B 1 102 ? 2.564 -29.75 -3.863 1 98.19 102 TYR B O 1
ATOM 3106 N N . ARG B 1 103 ? 3.699 -30.047 -5.711 1 98.06 103 ARG B N 1
ATOM 3107 C CA . ARG B 1 103 ? 4.648 -30.969 -5.094 1 98.06 103 ARG B CA 1
ATOM 3108 C C . ARG B 1 103 ? 5.551 -30.25 -4.102 1 98.06 103 ARG B C 1
ATOM 3110 O O . ARG B 1 103 ? 5.871 -29.078 -4.289 1 98.06 103 ARG B O 1
ATOM 3117 N N . LEU B 1 104 ? 5.996 -31 -3.064 1 98 104 LEU B N 1
ATOM 3118 C CA . LEU B 1 104 ? 6.691 -30.359 -1.956 1 98 104 LEU B CA 1
ATOM 3119 C C . LEU B 1 104 ? 8.133 -30.859 -1.854 1 98 104 LEU B C 1
ATOM 3121 O O . LEU B 1 104 ? 8.406 -32.031 -2.115 1 98 104 LEU B O 1
ATOM 3125 N N . ALA B 1 105 ? 8.969 -29.969 -1.554 1 97.5 105 ALA B N 1
ATOM 3126 C CA . ALA B 1 105 ? 10.336 -30.312 -1.172 1 97.5 105 ALA B CA 1
ATOM 3127 C C . ALA B 1 105 ? 10.375 -30.938 0.223 1 97.5 105 ALA B C 1
ATOM 3129 O O . ALA B 1 105 ? 9.508 -30.656 1.057 1 97.5 105 ALA B O 1
ATOM 3130 N N . PRO B 1 106 ? 11.273 -31.797 0.545 1 96.25 106 PRO B N 1
ATOM 3131 C CA . PRO B 1 106 ? 12.438 -32.094 -0.293 1 96.25 106 PRO B CA 1
ATOM 3132 C C . PRO B 1 106 ? 12.195 -33.25 -1.261 1 96.25 106 PRO B C 1
ATOM 3134 O O . PRO B 1 106 ? 13.062 -33.531 -2.086 1 96.25 106 PRO B O 1
ATOM 3137 N N . ALA B 1 107 ? 11.039 -33.844 -1.157 1 96.94 107 ALA B N 1
ATOM 3138 C CA . ALA B 1 107 ? 10.781 -34.969 -2.08 1 96.94 107 ALA B CA 1
ATOM 3139 C C . ALA B 1 107 ? 10.828 -34.5 -3.529 1 96.94 107 ALA B C 1
ATOM 3141 O O . ALA B 1 107 ? 11.297 -35.219 -4.41 1 96.94 107 ALA B O 1
ATOM 3142 N N . HIS B 1 108 ? 10.336 -33.406 -3.797 1 97.5 108 HIS B N 1
ATOM 3143 C CA . HIS B 1 108 ? 10.398 -32.719 -5.082 1 97.5 108 HIS B CA 1
ATOM 3144 C C . HIS B 1 108 ? 10.969 -31.328 -4.93 1 97.5 108 HIS B C 1
ATOM 3146 O O . HIS B 1 108 ? 10.297 -30.422 -4.414 1 97.5 108 HIS B O 1
ATOM 3152 N N . ARG B 1 109 ? 12.086 -31.125 -5.422 1 97.44 109 ARG B N 1
ATOM 3153 C CA . ARG B 1 109 ? 12.773 -29.844 -5.281 1 97.44 109 ARG B CA 1
ATOM 3154 C C . ARG B 1 109 ? 12.508 -28.953 -6.48 1 97.44 109 ARG B C 1
ATOM 3156 O O . ARG B 1 109 ? 11.828 -29.344 -7.43 1 97.44 109 ARG B O 1
ATOM 3163 N N . PHE B 1 110 ? 12.906 -27.656 -6.395 1 97.81 110 PHE B N 1
ATOM 3164 C CA . PHE B 1 110 ? 12.836 -26.766 -7.543 1 97.81 110 PHE B CA 1
ATOM 3165 C C . PHE B 1 110 ? 13.398 -27.438 -8.789 1 97.81 110 PHE B C 1
ATOM 3167 O O . PHE B 1 110 ? 14.414 -28.141 -8.719 1 97.81 110 PHE B O 1
ATOM 3174 N N . PRO B 1 111 ? 12.594 -27.25 -9.82 1 97.81 111 PRO B N 1
ATOM 3175 C CA . PRO B 1 111 ? 11.523 -26.297 -10.109 1 97.81 111 PRO B CA 1
ATOM 3176 C C . PRO B 1 111 ? 10.141 -26.938 -10.094 1 97.81 111 PRO B C 1
ATOM 3178 O O . PRO B 1 111 ? 9.195 -26.406 -10.68 1 97.81 111 PRO B O 1
ATOM 3181 N N . ALA B 1 112 ? 9.922 -28.016 -9.398 1 98.12 112 ALA B N 1
ATOM 3182 C CA . ALA B 1 112 ? 8.688 -28.797 -9.453 1 98.12 112 ALA B CA 1
ATOM 3183 C C . ALA B 1 112 ? 7.477 -27.938 -9.109 1 98.12 112 ALA B C 1
ATOM 3185 O O . ALA B 1 112 ? 6.422 -28.078 -9.734 1 98.12 112 ALA B O 1
ATOM 3186 N N . GLN B 1 113 ? 7.617 -27.094 -8.125 1 98.38 113 GLN B N 1
ATOM 3187 C CA . GLN B 1 113 ? 6.512 -26.266 -7.648 1 98.38 113 GLN B CA 1
ATOM 3188 C C . GLN B 1 113 ? 6.043 -25.297 -8.727 1 98.38 113 GLN B C 1
ATOM 3190 O O . GLN B 1 113 ? 4.84 -25.141 -8.945 1 98.38 113 GLN B O 1
ATOM 3195 N N . VAL B 1 114 ? 7.016 -24.672 -9.422 1 98.44 114 VAL B N 1
ATOM 3196 C CA . VAL B 1 114 ? 6.711 -23.734 -10.5 1 98.44 114 VAL B CA 1
ATOM 3197 C C . VAL B 1 114 ? 6.055 -24.469 -11.664 1 98.44 114 VAL B C 1
ATOM 3199 O O . VAL B 1 114 ? 5.043 -24.016 -12.203 1 98.44 114 VAL B O 1
ATOM 3202 N N . GLU B 1 115 ? 6.641 -25.641 -12 1 97.94 115 GLU B N 1
ATOM 3203 C CA . GLU B 1 115 ? 6.094 -26.469 -13.07 1 97.94 115 GLU B CA 1
ATOM 3204 C C . GLU B 1 115 ? 4.637 -26.828 -12.797 1 97.94 115 GLU B C 1
ATOM 3206 O O . GLU B 1 115 ? 3.801 -26.781 -13.703 1 97.94 115 GLU B O 1
ATOM 3211 N N . ASP B 1 116 ? 4.387 -27.172 -11.594 1 98.5 116 ASP B N 1
ATOM 3212 C CA . ASP B 1 116 ? 3.041 -27.594 -11.219 1 98.5 116 ASP B CA 1
ATOM 3213 C C . ASP B 1 116 ? 2.053 -26.422 -11.328 1 98.5 116 ASP B C 1
ATOM 3215 O O . ASP B 1 116 ? 0.948 -26.594 -11.852 1 98.5 116 ASP B O 1
ATOM 3219 N N . CYS B 1 117 ? 2.416 -25.266 -10.852 1 98.62 117 CYS B N 1
ATOM 3220 C CA . CYS B 1 117 ? 1.535 -24.109 -10.93 1 98.62 117 CYS B CA 1
ATOM 3221 C C . CYS B 1 117 ? 1.285 -23.703 -12.383 1 98.62 117 CYS B C 1
ATOM 3223 O O . CYS B 1 117 ? 0.161 -23.359 -12.75 1 98.62 117 CYS B O 1
ATOM 3225 N N . LYS B 1 118 ? 2.312 -23.734 -13.203 1 98.5 118 LYS B N 1
ATOM 3226 C CA . LYS B 1 118 ? 2.15 -23.453 -14.633 1 98.5 118 LYS B CA 1
ATOM 3227 C C . LYS B 1 118 ? 1.2 -24.453 -15.281 1 98.5 118 LYS B C 1
ATOM 3229 O O . LYS B 1 118 ? 0.332 -24.078 -16.062 1 98.5 118 LYS B O 1
ATOM 3234 N N . CYS B 1 119 ? 1.376 -25.688 -14.922 1 98.25 119 CYS B N 1
ATOM 3235 C CA . CYS B 1 119 ? 0.511 -26.734 -15.445 1 98.25 119 CYS B CA 1
ATOM 3236 C C . CYS B 1 119 ? -0.941 -26.484 -15.055 1 98.25 119 CYS B C 1
ATOM 3238 O O . CYS B 1 119 ? -1.845 -26.641 -15.883 1 98.25 119 CYS B O 1
ATOM 3240 N N . ALA B 1 120 ? -1.149 -26.125 -13.828 1 98.75 120 ALA B N 1
ATOM 3241 C CA . ALA B 1 120 ? -2.502 -25.859 -13.344 1 98.75 120 ALA B CA 1
ATOM 3242 C C . ALA B 1 120 ? -3.156 -24.734 -14.148 1 98.75 120 ALA B C 1
ATOM 3244 O O . ALA B 1 120 ? -4.332 -24.828 -14.5 1 98.75 120 ALA B O 1
ATOM 3245 N N . ILE B 1 121 ? -2.41 -23.656 -14.422 1 98.69 121 ILE B N 1
ATOM 3246 C CA . ILE B 1 121 ? -2.939 -22.547 -15.203 1 98.69 121 ILE B CA 1
ATOM 3247 C C . ILE B 1 121 ? -3.291 -23.016 -16.609 1 98.69 121 ILE B C 1
ATOM 3249 O O . ILE B 1 121 ? -4.359 -22.688 -17.125 1 98.69 121 ILE B O 1
ATOM 3253 N N . ARG B 1 122 ? -2.4 -23.812 -17.203 1 98.44 122 ARG B N 1
ATOM 3254 C CA . ARG B 1 122 ? -2.676 -24.344 -18.531 1 98.44 122 ARG B CA 1
ATOM 3255 C C . ARG B 1 122 ? -3.914 -25.234 -18.516 1 98.44 122 ARG B C 1
ATOM 3257 O O . ARG B 1 122 ? -4.734 -25.172 -19.438 1 98.44 122 ARG B O 1
ATOM 3264 N N . PHE B 1 123 ? -4.098 -26.047 -17.484 1 98.69 123 PHE B N 1
ATOM 3265 C CA . PHE B 1 123 ? -5.266 -26.922 -17.328 1 98.69 123 PHE B CA 1
ATOM 3266 C C . PHE B 1 123 ? -6.547 -26.094 -17.297 1 98.69 123 PHE B C 1
ATOM 3268 O O . PHE B 1 123 ? -7.512 -26.422 -18 1 98.69 123 PHE B O 1
ATOM 3275 N N . LEU B 1 124 ? -6.52 -25.047 -16.516 1 98.75 124 LEU B N 1
ATOM 3276 C CA . LEU B 1 124 ? -7.695 -24.188 -16.391 1 98.75 124 LEU B CA 1
ATOM 3277 C C . LEU B 1 124 ? -8.039 -23.531 -17.719 1 98.75 124 LEU B C 1
ATOM 3279 O O . LEU B 1 124 ? -9.203 -23.469 -18.109 1 98.75 124 LEU B O 1
ATOM 3283 N N . ARG B 1 125 ? -7.027 -23.078 -18.422 1 98.25 125 ARG B N 1
ATOM 3284 C CA . ARG B 1 125 ? -7.242 -22.453 -19.719 1 98.25 125 ARG B CA 1
ATOM 3285 C C . ARG B 1 125 ? -7.781 -23.453 -20.734 1 98.25 125 ARG B C 1
ATOM 3287 O O . ARG B 1 125 ? -8.695 -23.141 -21.5 1 98.25 125 ARG B O 1
ATOM 3294 N N . ALA B 1 126 ? -7.234 -24.594 -20.719 1 98.31 126 ALA B N 1
ATOM 3295 C CA . ALA B 1 126 ? -7.633 -25.641 -21.656 1 98.31 126 ALA B CA 1
ATOM 3296 C C . ALA B 1 126 ? -9.094 -26.031 -21.453 1 98.31 126 ALA B C 1
ATOM 3298 O O . ALA B 1 126 ? -9.789 -26.391 -22.406 1 98.31 126 ALA B O 1
ATOM 3299 N N . ASN B 1 127 ? -9.594 -25.938 -20.297 1 98.5 127 ASN B N 1
ATOM 3300 C CA . ASN B 1 127 ? -10.938 -26.375 -19.953 1 98.5 127 ASN B CA 1
ATOM 3301 C C . ASN B 1 127 ? -11.875 -25.203 -19.672 1 98.5 127 ASN B C 1
ATOM 3303 O O . ASN B 1 127 ? -12.898 -25.375 -19 1 98.5 127 ASN B O 1
ATOM 3307 N N . ALA B 1 128 ? -11.5 -24.078 -20.094 1 98.56 128 ALA B N 1
ATOM 3308 C CA . ALA B 1 128 ? -12.18 -22.828 -19.75 1 98.56 128 ALA B CA 1
ATOM 3309 C C . ALA B 1 128 ? -13.656 -22.891 -20.125 1 98.56 128 ALA B C 1
ATOM 3311 O O . ALA B 1 128 ? -14.523 -22.453 -19.375 1 98.56 128 ALA B O 1
ATOM 3312 N N . ASP B 1 129 ? -13.945 -23.453 -21.281 1 97.94 129 ASP B N 1
ATOM 3313 C CA . ASP B 1 129 ? -15.328 -23.516 -21.75 1 97.94 129 ASP B CA 1
ATOM 3314 C C . ASP B 1 129 ? -16.188 -24.375 -20.828 1 97.94 129 ASP B C 1
ATOM 3316 O O . ASP B 1 129 ? -17.297 -23.969 -20.438 1 97.94 129 ASP B O 1
ATOM 3320 N N . GLU B 1 130 ? -15.68 -25.453 -20.469 1 97.62 130 GLU B N 1
ATOM 3321 C CA . GLU B 1 130 ? -16.406 -26.359 -19.578 1 97.62 130 GLU B CA 1
ATOM 3322 C C . GLU B 1 130 ? -16.5 -25.781 -18.172 1 97.62 130 GLU B C 1
ATOM 3324 O O . GLU B 1 130 ? -17.516 -25.922 -17.5 1 97.62 130 GLU B O 1
ATOM 3329 N N . LEU B 1 131 ? -15.492 -25.109 -17.75 1 98.5 131 LEU B N 1
ATOM 3330 C CA . LEU B 1 131 ? -15.406 -24.594 -16.391 1 98.5 131 LEU B CA 1
ATOM 3331 C C . LEU B 1 131 ? -16.141 -23.25 -16.266 1 98.5 131 LEU B C 1
ATOM 3333 O O . LEU B 1 131 ? -16.438 -22.812 -15.156 1 98.5 131 LEU B O 1
ATOM 3337 N N . GLY B 1 132 ? -16.297 -22.594 -17.391 1 98.06 132 GLY B N 1
ATOM 3338 C CA . GLY B 1 132 ? -17.031 -21.328 -17.391 1 98.06 132 GLY B CA 1
ATOM 3339 C C . GLY B 1 132 ? -16.141 -20.141 -17.078 1 98.06 132 GLY B C 1
ATOM 3340 O O . GLY B 1 132 ? -16.641 -19.094 -16.625 1 98.06 132 GLY B O 1
ATOM 3341 N N . LEU B 1 133 ? -14.875 -20.312 -17.234 1 97.12 133 LEU B N 1
ATOM 3342 C CA . LEU B 1 133 ? -14.016 -19.172 -16.938 1 97.12 133 LEU B CA 1
ATOM 3343 C C . LEU B 1 133 ? -13.516 -18.531 -18.234 1 97.12 133 LEU B C 1
ATOM 3345 O O . LEU B 1 133 ? -13.547 -19.156 -19.297 1 97.12 133 LEU B O 1
ATOM 3349 N N . ASP B 1 134 ? -13.234 -17.25 -18.172 1 98.12 134 ASP B N 1
ATOM 3350 C CA . ASP B 1 134 ? -12.617 -16.5 -19.266 1 98.12 134 ASP B CA 1
ATOM 3351 C C . ASP B 1 134 ? -11.109 -16.734 -19.312 1 98.12 134 ASP B C 1
ATOM 3353 O O . ASP B 1 134 ? -10.398 -16.406 -18.359 1 98.12 134 ASP B O 1
ATOM 3357 N N . ARG B 1 135 ? -10.586 -17.234 -20.422 1 97.62 135 ARG B N 1
ATOM 3358 C CA . ARG B 1 135 ? -9.188 -17.625 -20.594 1 97.62 135 ARG B CA 1
ATOM 3359 C C . ARG B 1 135 ? -8.258 -16.422 -20.438 1 97.62 135 ARG B C 1
ATOM 3361 O O . ARG B 1 135 ? -7.066 -16.594 -20.188 1 97.62 135 ARG B O 1
ATOM 3368 N N . ASN B 1 136 ? -8.805 -15.242 -20.516 1 97.25 136 ASN B N 1
ATOM 3369 C CA . ASN B 1 136 ? -7.98 -14.039 -20.5 1 97.25 136 ASN B CA 1
ATOM 3370 C C . ASN B 1 136 ? -8.156 -13.25 -19.203 1 97.25 136 ASN B C 1
ATOM 3372 O O . ASN B 1 136 ? -7.668 -12.125 -19.094 1 97.25 136 ASN B O 1
ATOM 3376 N N . LYS B 1 137 ? -8.859 -13.82 -18.25 1 98.25 137 LYS B N 1
ATOM 3377 C CA . LYS B 1 137 ? -9.102 -13.156 -16.969 1 98.25 137 LYS B CA 1
ATOM 3378 C C . LYS B 1 137 ? -8.75 -14.078 -15.797 1 98.25 137 LYS B C 1
ATOM 3380 O O . LYS B 1 137 ? -9.594 -14.352 -14.945 1 98.25 137 LYS B O 1
ATOM 3385 N N . ILE B 1 138 ? -7.492 -14.438 -15.719 1 98.62 138 ILE B N 1
ATOM 3386 C CA . ILE B 1 138 ? -6.996 -15.328 -14.672 1 98.62 138 ILE B CA 1
ATOM 3387 C C . ILE B 1 138 ? -6.043 -14.57 -13.758 1 98.62 138 ILE B C 1
ATOM 3389 O O . ILE B 1 138 ? -4.98 -14.117 -14.188 1 98.62 138 ILE B O 1
ATOM 3393 N N . GLY B 1 139 ? -6.418 -14.344 -12.539 1 98.81 139 GLY B N 1
ATOM 3394 C CA . GLY B 1 139 ? -5.57 -13.805 -11.484 1 98.81 139 GLY B CA 1
ATOM 3395 C C . GLY B 1 139 ? -5.211 -14.828 -10.422 1 98.81 139 GLY B C 1
ATOM 3396 O O . GLY B 1 139 ? -5.918 -15.828 -10.25 1 98.81 139 GLY B O 1
ATOM 3397 N N . ALA B 1 140 ? -4.125 -14.578 -9.758 1 98.94 140 ALA B N 1
ATOM 3398 C CA . ALA B 1 140 ? -3.697 -15.492 -8.703 1 98.94 140 ALA B CA 1
ATOM 3399 C C . ALA B 1 140 ? -3.314 -14.742 -7.438 1 98.94 140 ALA B C 1
ATOM 3401 O O . ALA B 1 140 ? -2.773 -13.633 -7.504 1 98.94 140 ALA B O 1
ATOM 3402 N N . ILE B 1 141 ? -3.605 -15.312 -6.301 1 98.94 141 ILE B N 1
ATOM 3403 C CA . ILE B 1 141 ? -3.252 -14.852 -4.965 1 98.94 141 ILE B CA 1
ATOM 3404 C C . ILE B 1 141 ? -2.396 -15.906 -4.262 1 98.94 141 ILE B C 1
ATOM 3406 O O . ILE B 1 141 ? -2.775 -17.078 -4.195 1 98.94 141 ILE B O 1
ATOM 3410 N N . GLY B 1 142 ? -1.284 -15.523 -3.77 1 98.88 142 GLY B N 1
ATOM 3411 C CA . GLY B 1 142 ? -0.412 -16.453 -3.066 1 98.88 142 GLY B CA 1
ATOM 3412 C C . GLY B 1 142 ? 0.063 -15.922 -1.727 1 98.88 142 GLY B C 1
ATOM 3413 O O . GLY B 1 142 ? 0.085 -14.711 -1.504 1 98.88 142 GLY B O 1
ATOM 3414 N N . PHE B 1 143 ? 0.473 -16.891 -0.878 1 98.69 143 PHE B N 1
ATOM 3415 C CA . PHE B 1 143 ? 0.935 -16.562 0.464 1 98.69 143 PHE B CA 1
ATOM 3416 C C . PHE B 1 143 ? 2.305 -17.172 0.732 1 98.69 143 PHE B C 1
ATOM 3418 O O . PHE B 1 143 ? 2.486 -18.375 0.596 1 98.69 143 PHE B O 1
ATOM 3425 N N . SER B 1 144 ? 3.232 -16.281 1.19 1 98.19 144 SER B N 1
ATOM 3426 C CA . SER B 1 144 ? 4.57 -16.781 1.519 1 98.19 144 SER B CA 1
ATOM 3427 C C . SER B 1 144 ? 5.199 -17.5 0.336 1 98.19 144 SER B C 1
ATOM 3429 O O . SER B 1 144 ? 5.375 -16.922 -0.736 1 98.19 144 SER B O 1
ATOM 3431 N N . ALA B 1 145 ? 5.418 -18.859 0.449 1 98.44 145 ALA B N 1
ATOM 3432 C CA . ALA B 1 145 ? 5.934 -19.656 -0.664 1 98.44 145 ALA B CA 1
ATOM 3433 C C . ALA B 1 145 ? 4.969 -19.625 -1.845 1 98.44 145 ALA B C 1
ATOM 3435 O O . ALA B 1 145 ? 5.395 -19.641 -3.002 1 98.44 145 ALA B O 1
ATOM 3436 N N . GLY B 1 146 ? 3.701 -19.609 -1.547 1 98.81 146 GLY B N 1
ATOM 3437 C CA . GLY B 1 146 ? 2.705 -19.484 -2.6 1 98.81 146 GLY B CA 1
ATOM 3438 C C . GLY B 1 146 ? 2.764 -18.156 -3.316 1 98.81 146 GLY B C 1
ATOM 3439 O O . GLY B 1 146 ? 2.533 -18.078 -4.527 1 98.81 146 GLY B O 1
ATOM 3440 N N . ALA B 1 147 ? 3.039 -17.109 -2.559 1 98.94 147 ALA B N 1
ATOM 3441 C CA . ALA B 1 147 ? 3.225 -15.789 -3.162 1 98.94 147 ALA B CA 1
ATOM 3442 C C . ALA B 1 147 ? 4.441 -15.773 -4.082 1 98.94 147 ALA B C 1
ATOM 3444 O O . ALA B 1 147 ? 4.418 -15.148 -5.145 1 98.94 147 ALA B O 1
ATOM 3445 N N . HIS B 1 148 ? 5.465 -16.438 -3.688 1 98.81 148 HIS B N 1
ATOM 3446 C CA . HIS B 1 148 ? 6.613 -16.656 -4.559 1 98.81 148 HIS B CA 1
ATOM 3447 C C . HIS B 1 148 ? 6.191 -17.297 -5.879 1 98.81 148 HIS B C 1
ATOM 3449 O O . HIS B 1 148 ? 6.566 -16.812 -6.953 1 98.81 148 HIS B O 1
ATOM 3455 N N . LEU B 1 149 ? 5.398 -18.281 -5.797 1 98.88 149 LEU B N 1
ATOM 3456 C CA . LEU B 1 149 ? 4.965 -19.016 -6.984 1 98.88 149 LEU B CA 1
ATOM 3457 C C . LEU B 1 149 ? 4.082 -18.141 -7.867 1 98.88 149 LEU B C 1
ATOM 3459 O O . LEU B 1 149 ? 4.172 -18.188 -9.094 1 98.88 149 LEU B O 1
ATOM 3463 N N . VAL B 1 150 ? 3.258 -17.328 -7.273 1 98.94 150 VAL B N 1
ATOM 3464 C CA . VAL B 1 150 ? 2.428 -16.406 -8.031 1 98.94 150 VAL B CA 1
ATOM 3465 C C . VAL B 1 150 ? 3.316 -15.406 -8.773 1 98.94 150 VAL B C 1
ATOM 3467 O O . VAL B 1 150 ? 3.064 -15.086 -9.938 1 98.94 150 VAL B O 1
ATOM 3470 N N . MET B 1 151 ? 4.324 -14.914 -8.078 1 98.88 151 MET B N 1
ATOM 3471 C CA . MET B 1 151 ? 5.203 -13.945 -8.727 1 98.88 151 MET B CA 1
ATOM 3472 C C . MET B 1 151 ? 6.02 -14.609 -9.836 1 98.88 151 MET B C 1
ATOM 3474 O O . MET B 1 151 ? 6.316 -13.984 -10.852 1 98.88 151 MET B O 1
ATOM 3478 N N . MET B 1 152 ? 6.352 -15.891 -9.664 1 98.81 152 MET B N 1
ATOM 3479 C CA . MET B 1 152 ? 6.984 -16.625 -10.758 1 98.81 152 MET B CA 1
ATOM 3480 C C . MET B 1 152 ? 6.051 -16.719 -11.961 1 98.81 152 MET B C 1
ATOM 3482 O O . MET B 1 152 ? 6.457 -16.438 -13.086 1 98.81 152 MET B O 1
ATOM 3486 N N . LEU B 1 153 ? 4.801 -17.062 -11.711 1 98.56 153 LEU B N 1
ATOM 3487 C CA . LEU B 1 153 ? 3.805 -17.156 -12.773 1 98.56 153 LEU B CA 1
ATOM 3488 C C . LEU B 1 153 ? 3.656 -15.82 -13.492 1 98.56 153 LEU B C 1
ATOM 3490 O O . LEU B 1 153 ? 3.475 -15.781 -14.711 1 98.56 153 LEU B O 1
ATOM 3494 N N . ALA B 1 154 ? 3.705 -14.773 -12.766 1 98.5 154 ALA B N 1
ATOM 3495 C CA . ALA B 1 154 ? 3.459 -13.438 -13.297 1 98.5 154 ALA B CA 1
ATOM 3496 C C . ALA B 1 154 ? 4.656 -12.938 -14.102 1 98.5 154 ALA B C 1
ATOM 3498 O O . ALA B 1 154 ? 4.488 -12.352 -15.18 1 98.5 154 ALA B O 1
ATOM 3499 N N . THR B 1 155 ? 5.848 -13.234 -13.641 1 98.44 155 THR B N 1
ATOM 3500 C CA . THR B 1 155 ? 7.016 -12.57 -14.211 1 98.44 155 THR B CA 1
ATOM 3501 C C . THR B 1 155 ? 7.656 -13.438 -15.289 1 98.44 155 THR B C 1
ATOM 3503 O O . THR B 1 155 ? 8.32 -12.93 -16.203 1 98.44 155 THR B O 1
ATOM 3506 N N . MET B 1 156 ? 7.461 -14.727 -15.25 1 97.31 156 MET B N 1
ATOM 3507 C CA . MET B 1 156 ? 8.062 -15.602 -16.25 1 97.31 156 MET B CA 1
ATOM 3508 C C . MET B 1 156 ? 7.258 -15.578 -17.547 1 97.31 156 MET B C 1
ATOM 3510 O O . MET B 1 156 ? 6.027 -15.555 -17.516 1 97.31 156 MET B O 1
ATOM 3514 N N . ASP B 1 157 ? 7.988 -15.625 -18.609 1 91.06 157 ASP B N 1
ATOM 3515 C CA . ASP B 1 157 ? 7.395 -15.727 -19.938 1 91.06 157 ASP B CA 1
ATOM 3516 C C . ASP B 1 157 ? 7.648 -17.094 -20.547 1 91.06 157 ASP B C 1
ATOM 3518 O O . ASP B 1 157 ? 8.336 -17.938 -19.953 1 91.06 157 ASP B O 1
ATOM 3522 N N . ASP B 1 158 ? 6.969 -17.359 -21.656 1 86.12 158 ASP B N 1
ATOM 3523 C CA . ASP B 1 158 ? 7.098 -18.641 -22.328 1 86.12 158 ASP B CA 1
ATOM 3524 C C . ASP B 1 158 ? 8.562 -18.969 -22.625 1 86.12 158 ASP B C 1
ATOM 3526 O O . ASP B 1 158 ? 8.984 -20.109 -22.484 1 86.12 158 ASP B O 1
ATOM 3530 N N . GLY B 1 159 ? 9.336 -18 -22.906 1 88.62 159 GLY B N 1
ATOM 3531 C CA . GLY B 1 159 ? 10.727 -18.234 -23.281 1 88.62 159 GLY B CA 1
ATOM 3532 C C . GLY B 1 159 ? 11.633 -18.469 -22.094 1 88.62 159 GLY B C 1
ATOM 3533 O O . GLY B 1 159 ? 12.789 -18.859 -22.266 1 88.62 159 GLY B O 1
ATOM 3534 N N . ASP B 1 160 ? 11.086 -18.359 -20.844 1 91.88 160 ASP B N 1
ATOM 3535 C CA . ASP B 1 160 ? 11.922 -18.469 -19.641 1 91.88 160 ASP B CA 1
ATOM 3536 C C . ASP B 1 160 ? 12.031 -19.906 -19.172 1 91.88 160 ASP B C 1
ATOM 3538 O O . ASP B 1 160 ? 12.844 -20.219 -18.297 1 91.88 160 ASP B O 1
ATOM 3542 N N . GLY B 1 161 ? 11.18 -20.75 -19.703 1 93.25 161 GLY B N 1
ATOM 3543 C CA . GLY B 1 161 ? 11.273 -22.172 -19.375 1 93.25 161 GLY B CA 1
ATOM 3544 C C . GLY B 1 161 ? 10.461 -22.547 -18.156 1 93.25 161 GLY B C 1
ATOM 3545 O O . GLY B 1 161 ? 9.414 -21.953 -17.891 1 93.25 161 GLY B O 1
ATOM 3546 N N . LEU B 1 162 ? 10.797 -23.75 -17.547 1 94.69 162 LEU B N 1
ATOM 3547 C CA . LEU B 1 162 ? 10.203 -24.312 -16.344 1 94.69 162 LEU B CA 1
ATOM 3548 C C . LEU B 1 162 ? 8.75 -24.719 -16.609 1 94.69 162 LEU B C 1
ATOM 3550 O O . LEU B 1 162 ? 7.91 -24.625 -15.703 1 94.69 162 LEU B O 1
ATOM 3554 N N . GLU B 1 163 ? 8.469 -25.094 -17.797 1 94.62 163 GLU B N 1
ATOM 3555 C CA . GLU B 1 163 ? 7.109 -25.516 -18.141 1 94.62 163 GLU B CA 1
ATOM 3556 C C . GLU B 1 163 ? 6.82 -26.922 -17.625 1 94.62 163 GLU B C 1
ATOM 3558 O O . GLU B 1 163 ? 5.656 -27.312 -17.5 1 94.62 163 GLU B O 1
ATOM 3563 N N . GLY B 1 164 ? 7.863 -27.609 -17.375 1 92.75 164 GLY B N 1
ATOM 3564 C CA . GLY B 1 164 ? 7.688 -28.969 -16.875 1 92.75 164 GLY B CA 1
ATOM 3565 C C . GLY B 1 164 ? 7.133 -29.922 -17.906 1 92.75 164 GLY B C 1
ATOM 3566 O O . GLY B 1 164 ? 7.348 -29.75 -19.109 1 92.75 164 GLY B O 1
ATOM 3567 N N . LYS B 1 165 ? 6.582 -31.062 -17.328 1 87.94 165 LYS B N 1
ATOM 3568 C CA . LYS B 1 165 ? 6.102 -32.125 -18.203 1 87.94 165 LYS B CA 1
ATOM 3569 C C . LYS B 1 165 ? 4.664 -32.531 -17.875 1 87.94 165 LYS B C 1
ATOM 3571 O O . LYS B 1 165 ? 4.207 -33.594 -18.234 1 87.94 165 LYS B O 1
ATOM 3576 N N . GLY B 1 166 ? 3.953 -31.703 -17.141 1 85.62 166 GLY B N 1
ATOM 3577 C CA . GLY B 1 166 ? 2.656 -32.062 -16.578 1 85.62 166 GLY B CA 1
ATOM 3578 C C . GLY B 1 166 ? 1.542 -32.062 -17.609 1 85.62 166 GLY B C 1
ATOM 3579 O O . GLY B 1 166 ? 0.483 -32.656 -17.391 1 85.62 166 GLY B O 1
ATOM 3580 N N . GLY B 1 167 ? 1.648 -31.172 -18.719 1 90.38 167 GLY B N 1
ATOM 3581 C CA . GLY B 1 167 ? 0.672 -31.25 -19.797 1 90.38 167 GLY B CA 1
ATOM 3582 C C . GLY B 1 167 ? 0.113 -29.906 -20.188 1 90.38 167 GLY B C 1
ATOM 3583 O O . GLY B 1 167 ? 0.613 -28.859 -19.75 1 90.38 167 GLY B O 1
ATOM 3584 N N . TRP B 1 168 ? -0.803 -29.953 -21.203 1 96.69 168 TRP B N 1
ATOM 3585 C CA . TRP B 1 168 ? -1.599 -28.828 -21.703 1 96.69 168 TRP B CA 1
ATOM 3586 C C . TRP B 1 168 ? -0.709 -27.766 -22.344 1 96.69 168 TRP B C 1
ATOM 3588 O O . TRP B 1 168 ? -0.931 -26.578 -22.156 1 96.69 168 TRP B O 1
ATOM 3598 N N . PHE B 1 169 ? 0.243 -28.203 -23.062 1 95.31 169 PHE B N 1
ATOM 3599 C CA . PHE B 1 169 ? 1.311 -27.328 -23.547 1 95.31 169 PHE B CA 1
ATOM 3600 C C . PHE B 1 169 ? 0.811 -26.422 -24.656 1 95.31 169 PHE B C 1
ATOM 3602 O O . PHE B 1 169 ? 1.494 -25.484 -25.047 1 95.31 169 PHE B O 1
ATOM 3609 N N . ASP B 1 170 ? -0.391 -26.625 -25.188 1 96.19 170 ASP B N 1
ATOM 3610 C CA . ASP B 1 170 ? -0.967 -25.797 -26.234 1 96.19 170 ASP B CA 1
ATOM 3611 C C . ASP B 1 170 ? -1.521 -24.484 -25.672 1 96.19 170 ASP B C 1
ATOM 3613 O O . ASP B 1 170 ? -1.915 -23.594 -26.406 1 96.19 170 ASP B O 1
ATOM 3617 N N . TRP B 1 171 ? -1.511 -24.406 -24.328 1 97 171 TRP B N 1
ATOM 3618 C CA . TRP B 1 171 ? -2.1 -23.25 -23.672 1 97 171 TRP B CA 1
ATOM 3619 C C . TRP B 1 171 ? -1.056 -22.5 -22.859 1 97 171 TRP B C 1
ATOM 3621 O O . TRP B 1 171 ? -0.116 -23.109 -22.328 1 97 171 TRP B O 1
ATOM 3631 N N . SER B 1 172 ? -1.277 -21.25 -22.719 1 97.12 172 SER B N 1
ATOM 3632 C CA . SER B 1 172 ? -0.361 -20.391 -21.969 1 97.12 172 SER B CA 1
ATOM 3633 C C . SER B 1 172 ? -0.469 -20.625 -20.469 1 97.12 172 SER B C 1
ATOM 3635 O O . SER B 1 172 ? -1.567 -20.812 -19.953 1 97.12 172 SER B O 1
ATOM 3637 N N . SER B 1 173 ? 0.64 -20.516 -19.75 1 97.62 173 SER B N 1
ATOM 3638 C CA . SER B 1 173 ? 0.67 -20.609 -18.297 1 97.62 173 SER B CA 1
ATOM 3639 C C . SER B 1 173 ? 0.691 -19.219 -17.656 1 97.62 173 SER B C 1
ATOM 3641 O O . SER B 1 173 ? 0.845 -19.094 -16.438 1 97.62 173 SER B O 1
ATOM 3643 N N . LYS B 1 174 ? 0.517 -18.172 -18.422 1 96.75 174 LYS B N 1
ATOM 3644 C CA . LYS B 1 174 ? 0.633 -16.797 -17.938 1 96.75 174 LYS B CA 1
ATOM 3645 C C . LYS B 1 174 ? -0.643 -16.359 -17.219 1 96.75 174 LYS B C 1
ATOM 3647 O O . LYS B 1 174 ? -1.748 -16.609 -17.703 1 96.75 174 LYS B O 1
ATOM 3652 N N . ILE B 1 175 ? -0.466 -15.742 -16.094 1 98.25 175 ILE B N 1
ATOM 3653 C CA . ILE B 1 175 ? -1.611 -15.125 -15.43 1 98.25 175 ILE B CA 1
ATOM 3654 C C . ILE B 1 175 ? -1.696 -13.656 -15.805 1 98.25 175 ILE B C 1
ATOM 3656 O O . ILE B 1 175 ? -0.712 -13.062 -16.266 1 98.25 175 ILE B O 1
ATOM 3660 N N . GLN B 1 176 ? -2.873 -13.102 -15.625 1 98 176 GLN B N 1
ATOM 3661 C CA . GLN B 1 176 ? -3.088 -11.727 -16.062 1 98 176 GLN B CA 1
ATOM 3662 C C . GLN B 1 176 ? -2.912 -10.75 -14.898 1 98 176 GLN B C 1
ATOM 3664 O O . GLN B 1 176 ? -2.799 -9.539 -15.109 1 98 176 GLN B O 1
ATOM 3669 N N . VAL B 1 177 ? -2.951 -11.234 -13.68 1 98.56 177 VAL B N 1
ATOM 3670 C CA . VAL B 1 177 ? -2.797 -10.43 -12.477 1 98.56 177 VAL B CA 1
ATOM 3671 C C . VAL B 1 177 ? -2.217 -11.281 -11.352 1 98.56 177 VAL B C 1
ATOM 3673 O O . VAL B 1 177 ? -2.609 -12.43 -11.172 1 98.56 177 VAL B O 1
ATOM 3676 N N . GLY B 1 178 ? -1.273 -10.75 -10.625 1 98.81 178 GLY B N 1
ATOM 3677 C CA . GLY B 1 178 ? -0.713 -11.445 -9.477 1 98.81 178 GLY B CA 1
ATOM 3678 C C . GLY B 1 178 ? -0.831 -10.656 -8.188 1 98.81 178 GLY B C 1
ATOM 3679 O O . GLY B 1 178 ? -0.671 -9.438 -8.18 1 98.81 178 GLY B O 1
ATOM 3680 N N . VAL B 1 179 ? -1.12 -11.367 -7.07 1 98.94 179 VAL B N 1
ATOM 3681 C CA . VAL B 1 179 ? -1.142 -10.781 -5.73 1 98.94 179 VAL B CA 1
ATOM 3682 C C . VAL B 1 179 ? -0.236 -11.594 -4.801 1 98.94 179 VAL B C 1
ATOM 3684 O O . VAL B 1 179 ? -0.4 -12.805 -4.664 1 98.94 179 VAL B O 1
ATOM 3687 N N . SER B 1 180 ? 0.638 -10.914 -4.172 1 98.94 180 SER B N 1
ATOM 3688 C CA . SER B 1 180 ? 1.614 -11.531 -3.281 1 98.94 180 SER B CA 1
ATOM 3689 C C . SER B 1 180 ? 1.412 -11.086 -1.839 1 98.94 180 SER B C 1
ATOM 3691 O O . SER B 1 180 ? 1.495 -9.891 -1.537 1 98.94 180 SER B O 1
ATOM 3693 N N . PHE B 1 181 ? 1.123 -12.008 -0.984 1 98.88 181 PHE B N 1
ATOM 3694 C CA . PHE B 1 181 ? 1.171 -11.773 0.454 1 98.88 181 PHE B CA 1
ATOM 3695 C C . PHE B 1 181 ? 2.482 -12.281 1.042 1 98.88 181 PHE B C 1
ATOM 3697 O O . PHE B 1 181 ? 2.68 -13.484 1.189 1 98.88 181 PHE B O 1
ATOM 3704 N N . PHE B 1 182 ? 3.373 -11.391 1.395 1 98.62 182 PHE B N 1
ATOM 3705 C CA . PHE B 1 182 ? 4.629 -11.609 2.104 1 98.62 182 PHE B CA 1
ATOM 3706 C C . PHE B 1 182 ? 5.457 -12.688 1.421 1 98.62 182 PHE B C 1
ATOM 3708 O O . PHE B 1 182 ? 5.973 -13.594 2.082 1 98.62 182 PHE B O 1
ATOM 3715 N N . GLY B 1 183 ? 5.582 -12.57 0.069 1 98.56 183 GLY B N 1
ATOM 3716 C CA . GLY B 1 183 ? 6.348 -13.523 -0.714 1 98.56 183 GLY B CA 1
ATOM 3717 C C . GLY B 1 183 ? 7.793 -13.109 -0.916 1 98.56 183 GLY B C 1
ATOM 3718 O O . GLY B 1 183 ? 8.086 -11.922 -1.103 1 98.56 183 GLY B O 1
ATOM 3719 N N . PRO B 1 184 ? 8.711 -14.086 -0.866 1 98.38 184 PRO B N 1
ATOM 3720 C CA . PRO B 1 184 ? 10.094 -13.75 -1.231 1 98.38 184 PRO B CA 1
ATOM 3721 C C . PRO B 1 184 ? 10.25 -13.461 -2.723 1 98.38 184 PRO B C 1
ATOM 3723 O O . PRO B 1 184 ? 9.578 -14.078 -3.551 1 98.38 184 PRO B O 1
ATOM 3726 N N . THR B 1 185 ? 11.188 -12.531 -3.066 1 98.56 185 THR B N 1
ATOM 3727 C CA . THR B 1 185 ? 11.328 -12.07 -4.441 1 98.56 185 THR B CA 1
ATOM 3728 C C . THR B 1 185 ? 12.719 -12.391 -4.988 1 98.56 185 THR B C 1
ATOM 3730 O O . THR B 1 185 ? 12.891 -12.547 -6.195 1 98.56 185 THR B O 1
ATOM 3733 N N . ASN B 1 186 ? 13.688 -12.359 -4.121 1 98.25 186 ASN B N 1
ATOM 3734 C CA . ASN B 1 186 ? 15.094 -12.578 -4.461 1 98.25 186 ASN B CA 1
ATOM 3735 C C . ASN B 1 186 ? 15.75 -13.578 -3.512 1 98.25 186 ASN B C 1
ATOM 3737 O O . ASN B 1 186 ? 16.312 -13.18 -2.484 1 98.25 186 ASN B O 1
ATOM 3741 N N . LEU B 1 187 ? 15.789 -14.773 -3.973 1 97.31 187 LEU B N 1
ATOM 3742 C CA . LEU B 1 187 ? 16.297 -15.828 -3.098 1 97.31 187 LEU B CA 1
ATOM 3743 C C . LEU B 1 187 ? 17.812 -15.766 -2.998 1 97.31 187 LEU B C 1
ATOM 3745 O O . LEU B 1 187 ? 18.406 -16.422 -2.135 1 97.31 187 LEU B O 1
ATOM 3749 N N . GLN B 1 188 ? 18.391 -14.914 -3.826 1 95 188 GLN B N 1
ATOM 3750 C CA . GLN B 1 188 ? 19.828 -14.734 -3.768 1 95 188 GLN B CA 1
ATOM 3751 C C . GLN B 1 188 ? 20.219 -13.828 -2.605 1 95 188 GLN B C 1
ATOM 3753 O O . GLN B 1 188 ? 21.406 -13.758 -2.232 1 95 188 GLN B O 1
ATOM 3758 N N . SER B 1 189 ? 19.234 -13.078 -2.074 1 92.44 189 SER B N 1
ATOM 3759 C CA . SER B 1 189 ? 19.484 -12.18 -0.954 1 92.44 189 SER B CA 1
ATOM 3760 C C . SER B 1 189 ? 19.625 -12.953 0.353 1 92.44 189 SER B C 1
ATOM 3762 O O . SER B 1 189 ? 19.266 -14.125 0.43 1 92.44 189 SER B O 1
ATOM 3764 N N . GLU B 1 190 ? 20.125 -12.305 1.308 1 82.38 190 GLU B N 1
ATOM 3765 C CA . GLU B 1 190 ? 20.297 -12.938 2.615 1 82.38 190 GLU B CA 1
ATOM 3766 C C . GLU B 1 190 ? 18.953 -13.117 3.314 1 82.38 190 GLU B C 1
ATOM 3768 O O . GLU B 1 190 ? 18.094 -12.234 3.26 1 82.38 190 GLU B O 1
ATOM 3773 N N . PHE B 1 191 ? 18.766 -14.305 3.795 1 83.19 191 PHE B N 1
ATOM 3774 C CA . PHE B 1 191 ? 17.594 -14.625 4.594 1 83.19 191 PHE B CA 1
ATOM 3775 C C . PHE B 1 191 ? 17.969 -14.914 6.039 1 83.19 191 PHE B C 1
ATOM 3777 O O . PHE B 1 191 ? 19.094 -15.359 6.309 1 83.19 191 PHE B O 1
ATOM 3784 N N . PRO B 1 192 ? 17.031 -14.633 6.906 1 83.62 192 PRO B N 1
ATOM 3785 C CA . PRO B 1 192 ? 17.266 -15.086 8.281 1 83.62 192 PRO B CA 1
ATOM 3786 C C . PRO B 1 192 ? 17.453 -16.594 8.383 1 83.62 192 PRO B C 1
ATOM 3788 O O . PRO B 1 192 ? 17.031 -17.344 7.484 1 83.62 192 PRO B O 1
ATOM 3791 N N . THR B 1 193 ? 18.031 -17.016 9.477 1 76.69 193 THR B N 1
ATOM 3792 C CA . THR B 1 193 ? 18.422 -18.406 9.664 1 76.69 193 THR B CA 1
ATOM 3793 C C . THR B 1 193 ? 17.219 -19.344 9.484 1 76.69 193 THR B C 1
ATOM 3795 O O . THR B 1 193 ? 17.312 -20.359 8.805 1 76.69 193 THR B O 1
ATOM 3798 N N . GLY B 1 194 ? 16.078 -19.031 10.102 1 75.81 194 GLY B N 1
ATOM 3799 C CA . GLY B 1 194 ? 14.898 -19.875 10 1 75.81 194 GLY B CA 1
ATOM 3800 C C . GLY B 1 194 ? 14.414 -20.047 8.57 1 75.81 194 GLY B C 1
ATOM 3801 O O . GLY B 1 194 ? 14.078 -21.156 8.148 1 75.81 194 GLY B O 1
ATOM 3802 N N . SER B 1 195 ? 14.43 -19.094 7.836 1 86.12 195 SER B N 1
ATOM 3803 C CA . SER B 1 195 ? 13.953 -19.125 6.461 1 86.12 195 SER B CA 1
ATOM 3804 C C . SER B 1 195 ? 14.992 -19.734 5.527 1 86.12 195 SER B C 1
ATOM 3806 O O . SER B 1 195 ? 14.641 -20.359 4.527 1 86.12 195 SER B O 1
ATOM 3808 N N . ASN B 1 196 ? 16.188 -19.688 5.973 1 89.38 196 ASN B N 1
ATOM 3809 C CA . ASN B 1 196 ? 17.266 -20.219 5.148 1 89.38 196 ASN B CA 1
ATOM 3810 C C . ASN B 1 196 ? 17.188 -21.734 5.027 1 89.38 196 ASN B C 1
ATOM 3812 O O . ASN B 1 196 ? 17.469 -22.297 3.967 1 89.38 196 ASN B O 1
ATOM 3816 N N . LYS B 1 197 ? 16.797 -22.406 6.055 1 91.25 197 LYS B N 1
ATOM 3817 C CA . LYS B 1 197 ? 16.656 -23.859 6.027 1 91.25 197 LYS B CA 1
ATOM 3818 C C . LYS B 1 197 ? 15.602 -24.281 5.004 1 91.25 197 LYS B C 1
ATOM 3820 O O . LYS B 1 197 ? 15.789 -25.281 4.301 1 91.25 197 LYS B O 1
ATOM 3825 N N . LEU B 1 198 ? 14.539 -23.562 4.902 1 93.75 198 LEU B N 1
ATOM 3826 C CA . LEU B 1 198 ? 13.477 -23.859 3.953 1 93.75 198 LEU B CA 1
ATOM 3827 C C . LEU B 1 198 ? 13.953 -23.672 2.52 1 93.75 198 LEU B C 1
ATOM 3829 O O . LEU B 1 198 ? 13.68 -24.516 1.652 1 93.75 198 LEU B O 1
ATOM 3833 N N . VAL B 1 199 ? 14.68 -22.656 2.307 1 96 199 VAL B N 1
ATOM 3834 C CA . VAL B 1 199 ? 15.203 -22.344 0.976 1 96 199 VAL B CA 1
ATOM 3835 C C . VAL B 1 199 ? 16.203 -23.406 0.555 1 96 199 VAL B C 1
ATOM 3837 O O . VAL B 1 199 ? 16.188 -23.875 -0.587 1 96 199 VAL B O 1
ATOM 3840 N N . VAL B 1 200 ? 17 -23.828 1.525 1 95.44 200 VAL B N 1
ATOM 3841 C CA . VAL B 1 200 ? 18.016 -24.844 1.255 1 95.44 200 VAL B CA 1
ATOM 3842 C C . VAL B 1 200 ? 17.328 -26.156 0.886 1 95.44 200 VAL B C 1
ATOM 3844 O O . VAL B 1 200 ? 17.781 -26.859 -0.02 1 95.44 200 VAL B O 1
ATOM 3847 N N . GLN B 1 201 ? 16.281 -26.484 1.544 1 95.75 201 GLN B N 1
ATOM 3848 C CA . GLN B 1 201 ? 15.531 -27.688 1.226 1 95.75 201 GLN B CA 1
ATOM 3849 C C . GLN B 1 201 ? 14.859 -27.578 -0.143 1 95.75 201 GLN B C 1
ATOM 3851 O O . GLN B 1 201 ? 14.805 -28.547 -0.892 1 95.75 201 GLN B O 1
ATOM 3856 N N . PHE B 1 202 ? 14.398 -26.453 -0.459 1 97.56 202 PHE B N 1
ATOM 3857 C CA . PHE B 1 202 ? 13.719 -26.141 -1.71 1 97.56 202 PHE B CA 1
ATOM 3858 C C . PHE B 1 202 ? 14.68 -26.219 -2.887 1 97.56 202 PHE B C 1
ATOM 3860 O O . PHE B 1 202 ? 14.352 -26.797 -3.928 1 97.56 202 PHE B O 1
ATOM 3867 N N . LEU B 1 203 ? 15.938 -25.75 -2.652 1 97.5 203 LEU B N 1
ATOM 3868 C CA . LEU B 1 203 ? 16.844 -25.531 -3.777 1 97.5 203 LEU B CA 1
ATOM 3869 C C . LEU B 1 203 ? 18 -26.531 -3.73 1 97.5 203 LEU B C 1
ATOM 3871 O O . LEU B 1 203 ? 18.922 -26.453 -4.551 1 97.5 203 LEU B O 1
ATOM 3875 N N . ASN B 1 204 ? 17.984 -27.438 -2.828 1 96 204 ASN B N 1
ATOM 3876 C CA . ASN B 1 204 ? 18.922 -28.547 -2.711 1 96 204 ASN B CA 1
ATOM 3877 C C . ASN B 1 204 ? 20.328 -28.047 -2.396 1 96 204 ASN B C 1
ATOM 3879 O O . ASN B 1 204 ? 21.297 -28.453 -3.035 1 96 204 ASN B O 1
ATOM 3883 N N . GLY B 1 205 ? 20.422 -27.031 -1.521 1 95.38 205 GLY B N 1
ATOM 3884 C CA . GLY B 1 205 ? 21.719 -26.516 -1.124 1 95.38 205 GLY B CA 1
ATOM 3885 C C . GLY B 1 205 ? 21.703 -25.016 -0.865 1 95.38 205 GLY B C 1
ATOM 3886 O O . GLY B 1 205 ? 20.672 -24.359 -1.05 1 95.38 205 GLY B O 1
ATOM 3887 N N . THR B 1 206 ? 22.844 -24.516 -0.402 1 94.25 206 THR B N 1
ATOM 3888 C CA . THR B 1 206 ? 22.984 -23.094 -0.112 1 94.25 206 THR B CA 1
ATOM 3889 C C . THR B 1 206 ? 23.172 -22.297 -1.4 1 94.25 206 THR B C 1
ATOM 3891 O O . THR B 1 206 ? 23.375 -22.875 -2.471 1 94.25 206 THR B O 1
ATOM 3894 N N . ALA B 1 207 ? 23.094 -21.016 -1.225 1 93.81 207 ALA B N 1
ATOM 3895 C CA . ALA B 1 207 ? 23.297 -20.125 -2.373 1 93.81 207 ALA B CA 1
ATOM 3896 C C . ALA B 1 207 ? 24.672 -20.312 -2.986 1 93.81 207 ALA B C 1
ATOM 3898 O O . ALA B 1 207 ? 24.844 -20.219 -4.203 1 93.81 207 ALA B O 1
ATOM 3899 N N . ALA B 1 208 ? 25.641 -20.562 -2.158 1 93.88 208 ALA B N 1
ATOM 3900 C CA . ALA B 1 208 ? 27 -20.781 -2.631 1 93.88 208 ALA B CA 1
ATOM 3901 C C . ALA B 1 208 ? 27.109 -22.094 -3.414 1 93.88 208 ALA B C 1
ATOM 3903 O O . ALA B 1 208 ? 27.844 -22.188 -4.402 1 93.88 208 ALA B O 1
ATOM 3904 N N . GLN B 1 209 ? 26.391 -23.094 -3.057 1 95.94 209 GLN B N 1
ATOM 3905 C CA . GLN B 1 209 ? 26.438 -24.422 -3.664 1 95.94 209 GLN B CA 1
ATOM 3906 C C . GLN B 1 209 ? 25.594 -24.469 -4.941 1 95.94 209 GLN B C 1
ATOM 3908 O O . GLN B 1 209 ? 25.922 -25.203 -5.871 1 95.94 209 GLN B O 1
ATOM 3913 N N . GLN B 1 210 ? 24.5 -23.688 -4.949 1 96.56 210 GLN B N 1
ATOM 3914 C CA . GLN B 1 210 ? 23.562 -23.75 -6.059 1 96.56 210 GLN B CA 1
ATOM 3915 C C . GLN B 1 210 ? 23.25 -22.344 -6.582 1 96.56 210 GLN B C 1
ATOM 3917 O O . GLN B 1 210 ? 22.078 -21.953 -6.664 1 96.56 210 GLN B O 1
ATOM 3922 N N . PRO B 1 211 ? 24.188 -21.562 -7.027 1 96.06 211 PRO B N 1
ATOM 3923 C CA . PRO B 1 211 ? 23.953 -20.172 -7.406 1 96.06 211 PRO B CA 1
ATOM 3924 C C . PRO B 1 211 ? 22.953 -20.031 -8.555 1 96.06 211 PRO B C 1
ATOM 3926 O O . PRO B 1 211 ? 22.141 -19.109 -8.555 1 96.06 211 PRO B O 1
ATOM 3929 N N . GLU B 1 212 ? 22.984 -20.906 -9.5 1 97.06 212 GLU B N 1
ATOM 3930 C CA . GLU B 1 212 ? 22.078 -20.797 -10.648 1 97.06 212 GLU B CA 1
ATOM 3931 C C . GLU B 1 212 ? 20.641 -21.109 -10.242 1 97.06 212 GLU B C 1
ATOM 3933 O O . GLU B 1 212 ? 19.703 -20.484 -10.727 1 97.06 212 GLU B O 1
ATOM 3938 N N . ALA B 1 213 ? 20.453 -22.078 -9.375 1 97.19 213 ALA B N 1
ATOM 3939 C CA . ALA B 1 213 ? 19.125 -22.406 -8.891 1 97.19 213 ALA B CA 1
ATOM 3940 C C . ALA B 1 213 ? 18.5 -21.219 -8.148 1 97.19 213 ALA B C 1
ATOM 3942 O O . ALA B 1 213 ? 17.312 -20.922 -8.305 1 97.19 213 ALA B O 1
ATOM 3943 N N . TYR B 1 214 ? 19.328 -20.562 -7.34 1 97.88 214 TYR B N 1
ATOM 3944 C CA . TYR B 1 214 ? 18.859 -19.406 -6.586 1 97.88 214 TYR B CA 1
ATOM 3945 C C . TYR B 1 214 ? 18.453 -18.266 -7.523 1 97.88 214 TYR B C 1
ATOM 3947 O O . TYR B 1 214 ? 17.438 -17.609 -7.293 1 97.88 214 TYR B O 1
ATOM 3955 N N . ARG B 1 215 ? 19.188 -18.078 -8.555 1 97.94 215 ARG B N 1
ATOM 3956 C CA . ARG B 1 215 ? 18.828 -17.062 -9.547 1 97.94 215 A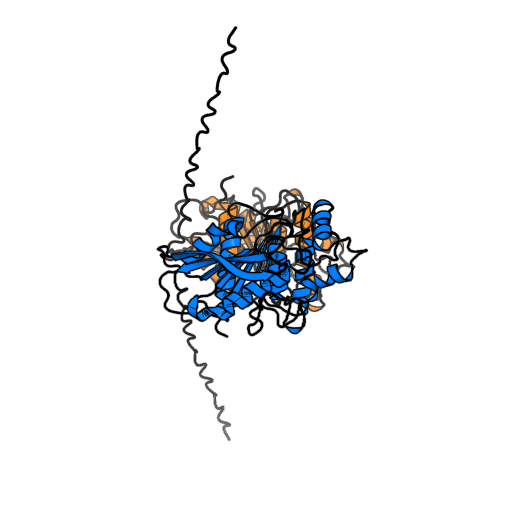RG B CA 1
ATOM 3957 C C . ARG B 1 215 ? 17.547 -17.438 -10.273 1 97.94 215 ARG B C 1
ATOM 3959 O O . ARG B 1 215 ? 16.625 -16.625 -10.367 1 97.94 215 ARG B O 1
ATOM 3966 N N . LEU B 1 216 ? 17.453 -18.688 -10.711 1 97.94 216 LEU B N 1
ATOM 3967 C CA . LEU B 1 216 ? 16.328 -19.141 -11.5 1 97.94 216 LEU B CA 1
ATOM 3968 C C . LEU B 1 216 ? 15.055 -19.172 -10.664 1 97.94 216 LEU B C 1
ATOM 3970 O O . LEU B 1 216 ? 13.953 -19 -11.188 1 97.94 216 LEU B O 1
ATOM 3974 N N . ALA B 1 217 ? 15.242 -19.328 -9.383 1 98.44 217 ALA B N 1
ATOM 3975 C CA . ALA B 1 217 ? 14.086 -19.438 -8.5 1 98.44 217 ALA B CA 1
ATOM 3976 C C . ALA B 1 217 ? 13.688 -18.062 -7.953 1 98.44 217 ALA B C 1
ATOM 3978 O O . ALA B 1 217 ? 12.828 -17.969 -7.074 1 98.44 217 ALA B O 1
ATOM 3979 N N . SER B 1 218 ? 14.336 -17.047 -8.406 1 98.69 218 SER B N 1
ATOM 3980 C CA . SER B 1 218 ? 14.031 -15.695 -7.934 1 98.69 218 SER B CA 1
ATOM 3981 C C . SER B 1 218 ? 13.125 -14.953 -8.914 1 98.69 218 SER B C 1
ATOM 3983 O O . SER B 1 218 ? 13.539 -14.641 -10.031 1 98.69 218 SER B O 1
ATOM 3985 N N . PRO B 1 219 ? 11.914 -14.633 -8.477 1 98.69 219 PRO B N 1
ATOM 3986 C CA . PRO B 1 219 ? 11 -13.906 -9.359 1 98.69 219 PRO B CA 1
ATOM 3987 C C . PRO B 1 219 ? 11.625 -12.648 -9.953 1 98.69 219 PRO B C 1
ATOM 3989 O O . PRO B 1 219 ? 11.352 -12.305 -11.109 1 98.69 219 PRO B O 1
ATOM 3992 N N . ILE B 1 220 ? 12.453 -11.969 -9.227 1 98.31 220 ILE B N 1
ATOM 3993 C CA . ILE B 1 220 ? 13.016 -10.68 -9.617 1 98.31 220 ILE B CA 1
ATOM 3994 C C . ILE B 1 220 ? 13.852 -10.852 -10.891 1 98.31 220 ILE B C 1
ATOM 3996 O O . ILE B 1 220 ? 14.062 -9.891 -11.633 1 98.31 220 ILE B O 1
ATOM 4000 N N . THR B 1 221 ? 14.297 -12.062 -11.188 1 98.12 221 THR B N 1
ATOM 4001 C CA . THR B 1 221 ? 15.133 -12.367 -12.344 1 98.12 221 THR B CA 1
ATOM 4002 C C . THR B 1 221 ? 14.359 -12.156 -13.641 1 98.12 221 THR B C 1
ATOM 4004 O O . THR B 1 221 ? 14.945 -11.867 -14.68 1 98.12 221 THR B O 1
ATOM 4007 N N . TYR B 1 222 ? 13.07 -12.211 -13.57 1 98.38 222 TYR B N 1
ATOM 4008 C CA . TYR B 1 222 ? 12.281 -12.336 -14.789 1 98.38 222 TYR B CA 1
ATOM 4009 C C . TYR B 1 222 ? 11.453 -11.086 -15.031 1 98.38 222 TYR B C 1
ATOM 4011 O O . TYR B 1 222 ? 10.742 -10.984 -16.031 1 98.38 222 TYR B O 1
ATOM 4019 N N . VAL B 1 223 ? 11.555 -10.086 -14.148 1 98.31 223 VAL B N 1
ATOM 4020 C CA . VAL B 1 223 ? 10.727 -8.883 -14.25 1 98.31 223 VAL B CA 1
ATOM 4021 C C . VAL B 1 223 ? 11.023 -8.156 -15.555 1 98.31 223 VAL B C 1
ATOM 4023 O O . VAL B 1 223 ? 12.188 -7.906 -15.891 1 98.31 223 VAL B O 1
ATOM 4026 N N . ASN B 1 224 ? 9.938 -7.875 -16.281 1 96.88 224 ASN B N 1
ATOM 4027 C CA . ASN B 1 224 ? 10.062 -7.117 -17.516 1 96.88 224 ASN B CA 1
ATOM 4028 C C . ASN B 1 224 ? 8.797 -6.332 -17.828 1 96.88 224 ASN B C 1
ATOM 4030 O O . ASN B 1 224 ? 7.773 -6.508 -17.156 1 96.88 224 ASN B O 1
ATOM 4034 N N . ALA B 1 225 ? 8.82 -5.453 -18.844 1 95.44 225 ALA B N 1
ATOM 4035 C CA . ALA B 1 225 ? 7.766 -4.48 -19.109 1 95.44 225 ALA B CA 1
ATOM 4036 C C . ALA B 1 225 ? 6.484 -5.172 -19.562 1 95.44 225 ALA B C 1
ATOM 4038 O O . ALA B 1 225 ? 5.398 -4.594 -19.5 1 95.44 225 ALA B O 1
ATOM 4039 N N . GLY B 1 226 ? 6.504 -6.41 -19.984 1 95.44 226 GLY B N 1
ATOM 4040 C CA . GLY B 1 226 ? 5.332 -7.133 -20.453 1 95.44 226 GLY B CA 1
ATOM 4041 C C . GLY B 1 226 ? 4.621 -7.887 -19.344 1 95.44 226 GLY B C 1
ATOM 4042 O O . GLY B 1 226 ? 3.588 -8.516 -19.578 1 95.44 226 GLY B O 1
ATOM 4043 N N . ASP B 1 227 ? 5.121 -7.727 -18.109 1 97.62 227 ASP B N 1
ATOM 4044 C CA . ASP B 1 227 ? 4.543 -8.469 -16.984 1 97.62 227 ASP B CA 1
ATOM 4045 C C . ASP B 1 227 ? 3.178 -7.91 -16.594 1 97.62 227 ASP B C 1
ATOM 4047 O O . ASP B 1 227 ? 2.898 -6.73 -16.828 1 97.62 227 ASP B O 1
ATOM 4051 N N . PRO B 1 228 ? 2.303 -8.758 -16.078 1 97.81 228 PRO B N 1
ATOM 4052 C CA . PRO B 1 228 ? 0.986 -8.297 -15.633 1 97.81 228 PRO B CA 1
ATOM 4053 C C . PRO B 1 228 ? 1.052 -7.465 -14.352 1 97.81 228 PRO B C 1
ATOM 4055 O O . PRO B 1 228 ? 2.08 -7.453 -13.672 1 97.81 228 PRO B O 1
ATOM 4058 N N . PRO B 1 229 ? -0.053 -6.762 -14.055 1 98.06 229 PRO B N 1
ATOM 4059 C CA . PRO B 1 229 ? -0.114 -6.008 -12.805 1 98.06 229 PRO B CA 1
ATOM 4060 C C . PRO B 1 229 ? 0.119 -6.883 -11.578 1 98.06 229 PRO B C 1
ATOM 4062 O O . PRO B 1 229 ? -0.367 -8.016 -11.516 1 98.06 229 PRO B O 1
ATOM 4065 N N . LEU B 1 230 ? 0.867 -6.336 -10.648 1 98.62 230 LEU B N 1
ATOM 4066 C CA . LEU B 1 230 ? 1.18 -7.023 -9.398 1 98.62 230 LEU B CA 1
ATOM 4067 C C . LEU B 1 230 ? 0.751 -6.191 -8.195 1 98.62 230 LEU B C 1
ATOM 4069 O O . LEU B 1 230 ? 0.943 -4.973 -8.18 1 98.62 230 LEU B O 1
ATOM 4073 N N . LEU B 1 231 ? 0.12 -6.777 -7.242 1 98.88 231 LEU B N 1
ATOM 4074 C CA . LEU B 1 231 ? -0.163 -6.215 -5.926 1 98.88 231 LEU B CA 1
ATOM 4075 C C . LEU B 1 231 ? 0.562 -6.996 -4.836 1 98.88 231 LEU B C 1
ATOM 4077 O O . LEU B 1 231 ? 0.414 -8.219 -4.734 1 98.88 231 LEU B O 1
ATOM 4081 N N . MET B 1 232 ? 1.35 -6.316 -4.031 1 98.94 232 MET B N 1
ATOM 4082 C CA . MET B 1 232 ? 2.125 -6.984 -2.988 1 98.94 232 MET B CA 1
ATOM 4083 C C . MET B 1 232 ? 1.85 -6.363 -1.623 1 98.94 232 MET B C 1
ATOM 4085 O O . MET B 1 232 ? 1.745 -5.141 -1.501 1 98.94 232 MET B O 1
ATOM 4089 N N . TYR B 1 233 ? 1.735 -7.219 -0.654 1 98.94 233 TYR B N 1
ATOM 4090 C CA . TYR B 1 233 ? 1.669 -6.828 0.75 1 98.94 233 TYR B CA 1
ATOM 4091 C C . TYR B 1 233 ? 2.826 -7.43 1.538 1 98.94 233 TYR B C 1
ATOM 4093 O O . TYR B 1 233 ? 3.109 -8.625 1.423 1 98.94 233 TYR B O 1
ATOM 4101 N N . GLN B 1 234 ? 3.471 -6.633 2.371 1 98.88 234 GLN B N 1
ATOM 4102 C CA . GLN B 1 234 ? 4.621 -7.094 3.145 1 98.88 234 GLN B CA 1
ATOM 4103 C C . GLN B 1 234 ? 4.609 -6.496 4.551 1 98.88 234 GLN B C 1
ATOM 4105 O O . GLN B 1 234 ? 4.574 -5.277 4.715 1 98.88 234 GLN B O 1
ATOM 4110 N N . GLY B 1 235 ? 4.617 -7.383 5.574 1 98.56 235 GLY B N 1
ATOM 4111 C CA . GLY B 1 235 ? 4.898 -6.898 6.914 1 98.56 235 GLY B CA 1
ATOM 4112 C C . GLY B 1 235 ? 6.348 -6.5 7.117 1 98.56 235 GLY B C 1
ATOM 4113 O O . GLY B 1 235 ? 7.254 -7.191 6.652 1 98.56 235 GLY B O 1
ATOM 4114 N N . THR B 1 236 ? 6.594 -5.441 7.867 1 98.38 236 THR B N 1
ATOM 4115 C CA . THR B 1 236 ? 7.961 -4.934 7.953 1 98.38 236 THR B CA 1
ATOM 4116 C C . THR B 1 236 ? 8.711 -5.598 9.109 1 98.38 236 THR B C 1
ATOM 4118 O O . THR B 1 236 ? 9.93 -5.453 9.227 1 98.38 236 THR B O 1
ATOM 4121 N N . LYS B 1 237 ? 8.039 -6.348 9.914 1 97.38 237 LYS B N 1
ATOM 4122 C CA . LYS B 1 237 ? 8.688 -7.125 10.969 1 97.38 237 LYS B CA 1
ATOM 4123 C C . LYS B 1 237 ? 8.57 -8.625 10.695 1 97.38 237 LYS B C 1
ATOM 4125 O O . LYS B 1 237 ? 8.461 -9.422 11.633 1 97.38 237 LYS B O 1
ATOM 4130 N N . ASP B 1 238 ? 8.445 -8.93 9.508 1 97.06 238 ASP B N 1
ATOM 4131 C CA . ASP B 1 238 ? 8.469 -10.312 9.055 1 97.06 238 ASP B CA 1
ATOM 4132 C C . ASP B 1 238 ? 9.844 -10.938 9.25 1 97.06 238 ASP B C 1
ATOM 4134 O O . ASP B 1 238 ? 10.812 -10.539 8.594 1 97.06 238 ASP B O 1
ATOM 4138 N N . THR B 1 239 ? 9.938 -11.922 10.086 1 94.88 239 THR B N 1
ATOM 4139 C CA . THR B 1 239 ? 11.227 -12.516 10.414 1 94.88 239 THR B CA 1
ATOM 4140 C C . THR B 1 239 ? 11.547 -13.68 9.477 1 94.88 239 THR B C 1
ATOM 4142 O O . THR B 1 239 ? 12.648 -14.234 9.523 1 94.88 239 THR B O 1
ATOM 4145 N N . LEU B 1 240 ? 10.594 -14.016 8.617 1 95.69 240 LEU B N 1
ATOM 4146 C CA . LEU B 1 240 ? 10.812 -15.109 7.668 1 95.69 240 LEU B CA 1
ATOM 4147 C C . LEU B 1 240 ? 11.172 -14.562 6.293 1 95.69 240 LEU B C 1
ATOM 4149 O O . LEU B 1 240 ? 12.086 -15.07 5.637 1 95.69 240 LEU B O 1
ATOM 4153 N N . VAL B 1 241 ? 10.414 -13.594 5.848 1 97.44 241 VAL B N 1
ATOM 4154 C CA . VAL B 1 241 ? 10.68 -12.883 4.602 1 97.44 241 VAL B CA 1
ATOM 4155 C C . VAL B 1 241 ? 10.938 -11.406 4.898 1 97.44 241 VAL B C 1
ATOM 4157 O O . VAL B 1 241 ? 10 -10.609 4.992 1 97.44 241 VAL B O 1
ATOM 4160 N N . PRO B 1 242 ? 12.18 -11.055 4.977 1 96.81 242 PRO B N 1
ATOM 4161 C CA . PRO B 1 242 ? 12.484 -9.664 5.301 1 96.81 242 PRO B CA 1
ATOM 4162 C C . PRO B 1 242 ? 11.859 -8.68 4.312 1 96.81 242 PRO B C 1
ATOM 4164 O O . PRO B 1 242 ? 11.805 -8.953 3.113 1 96.81 242 PRO B O 1
ATOM 4167 N N . HIS B 1 243 ? 11.438 -7.504 4.824 1 97.44 243 HIS B N 1
ATOM 4168 C CA . HIS B 1 243 ? 10.727 -6.543 3.988 1 97.44 243 HIS B CA 1
ATOM 4169 C C . HIS B 1 243 ? 11.633 -5.98 2.898 1 97.44 243 HIS B C 1
ATOM 4171 O O . HIS B 1 243 ? 11.148 -5.395 1.928 1 97.44 243 HIS B O 1
ATOM 4177 N N . ASP B 1 244 ? 12.922 -6.184 3.035 1 97.25 244 ASP B N 1
ATOM 4178 C CA . ASP B 1 244 ? 13.836 -5.801 1.967 1 97.25 244 ASP B CA 1
ATOM 4179 C C . ASP B 1 244 ? 13.492 -6.52 0.664 1 97.25 244 ASP B C 1
ATOM 4181 O O . ASP B 1 244 ? 13.742 -5.996 -0.424 1 97.25 244 ASP B O 1
ATOM 4185 N N . GLN B 1 245 ? 12.969 -7.734 0.784 1 97.69 245 GLN B N 1
ATOM 4186 C CA . GLN B 1 245 ? 12.516 -8.484 -0.387 1 97.69 245 GLN B CA 1
ATOM 4187 C C . GLN B 1 245 ? 11.508 -7.672 -1.197 1 97.69 245 GLN B C 1
ATOM 4189 O O . GLN B 1 245 ? 11.609 -7.586 -2.422 1 97.69 245 GLN B O 1
ATOM 4194 N N . ALA B 1 246 ? 10.578 -7.07 -0.512 1 98.62 246 ALA B N 1
ATOM 4195 C CA . ALA B 1 246 ? 9.57 -6.25 -1.176 1 98.62 246 ALA B CA 1
ATOM 4196 C C . ALA B 1 246 ? 10.172 -4.957 -1.708 1 98.62 246 ALA B C 1
ATOM 4198 O O . ALA B 1 246 ? 9.773 -4.469 -2.77 1 98.62 246 ALA B O 1
ATOM 4199 N N . ILE B 1 247 ? 11.125 -4.336 -1.004 1 98.44 247 ILE B N 1
ATOM 4200 C CA . ILE B 1 247 ? 11.789 -3.119 -1.463 1 98.44 247 ILE B CA 1
ATOM 4201 C C . ILE B 1 247 ? 12.516 -3.391 -2.777 1 98.44 247 ILE B C 1
ATOM 4203 O O . ILE B 1 247 ? 12.43 -2.596 -3.717 1 98.44 247 ILE B O 1
ATOM 4207 N N . GLN B 1 248 ? 13.18 -4.535 -2.883 1 98.12 248 GLN B N 1
ATOM 4208 C CA . GLN B 1 248 ? 13.867 -4.91 -4.113 1 98.12 248 GLN B CA 1
ATOM 4209 C C . GLN B 1 248 ? 12.891 -5.027 -5.277 1 98.12 248 GLN B C 1
ATOM 4211 O O . GLN B 1 248 ? 13.203 -4.637 -6.402 1 98.12 248 GLN B O 1
ATOM 4216 N N . MET B 1 249 ? 11.781 -5.559 -4.98 1 98.44 249 MET B N 1
ATOM 4217 C CA . MET B 1 249 ? 10.797 -5.715 -6.047 1 98.44 249 MET B CA 1
ATOM 4218 C C . MET B 1 249 ? 10.227 -4.363 -6.469 1 98.44 249 MET B C 1
ATOM 4220 O O . MET B 1 249 ? 9.945 -4.145 -7.648 1 98.44 249 MET B O 1
ATOM 4224 N N . VAL B 1 250 ? 10.016 -3.393 -5.492 1 98.56 250 VAL B N 1
ATOM 4225 C CA . VAL B 1 250 ? 9.625 -2.033 -5.852 1 98.56 250 VAL B CA 1
ATOM 4226 C C . VAL B 1 250 ? 10.594 -1.478 -6.895 1 98.56 250 VAL B C 1
ATOM 4228 O O . VAL B 1 250 ? 10.172 -0.938 -7.918 1 98.56 250 VAL B O 1
ATOM 4231 N N . GLU B 1 251 ? 11.828 -1.656 -6.633 1 98.06 251 GLU B N 1
ATOM 4232 C CA . GLU B 1 251 ? 12.852 -1.136 -7.535 1 98.06 251 GLU B CA 1
ATOM 4233 C C . GLU B 1 251 ? 12.789 -1.822 -8.898 1 98.06 251 GLU B C 1
ATOM 4235 O O . GLU B 1 251 ? 12.828 -1.159 -9.93 1 98.06 251 GLU B O 1
ATOM 4240 N N . ALA B 1 252 ? 12.68 -3.141 -8.914 1 98.25 252 ALA B N 1
ATOM 4241 C CA . ALA B 1 252 ? 12.656 -3.904 -10.156 1 98.25 252 ALA B CA 1
ATOM 4242 C C . ALA B 1 252 ? 11.445 -3.541 -11.008 1 98.25 252 ALA B C 1
ATOM 4244 O O . ALA B 1 252 ? 11.562 -3.33 -12.211 1 98.25 252 ALA B O 1
ATOM 4245 N N . LEU B 1 253 ? 10.289 -3.48 -10.375 1 98.38 253 LEU B N 1
ATOM 4246 C CA . LEU B 1 253 ? 9.055 -3.143 -11.078 1 98.38 253 LEU B CA 1
ATOM 4247 C C . LEU B 1 253 ? 9.109 -1.72 -11.617 1 98.38 253 LEU B C 1
ATOM 4249 O O . LEU B 1 253 ? 8.633 -1.454 -12.727 1 98.38 253 LEU B O 1
ATOM 4253 N N . THR B 1 254 ? 9.656 -0.808 -10.844 1 97.88 254 THR B N 1
ATOM 4254 C CA . THR B 1 254 ? 9.758 0.593 -11.242 1 97.88 254 THR B CA 1
ATOM 4255 C C . THR B 1 254 ? 10.633 0.744 -12.484 1 97.88 254 THR B C 1
ATOM 4257 O O . THR B 1 254 ? 10.312 1.521 -13.383 1 97.88 254 THR B O 1
ATOM 4260 N N . ALA B 1 255 ? 11.695 0.004 -12.539 1 97.5 255 ALA B N 1
ATOM 4261 C CA . ALA B 1 255 ? 12.688 0.116 -13.609 1 97.5 255 ALA B CA 1
ATOM 4262 C C . ALA B 1 255 ? 12.062 -0.188 -14.961 1 97.5 255 ALA B C 1
ATOM 4264 O O . ALA B 1 255 ? 12.492 0.349 -15.984 1 97.5 255 ALA B O 1
ATOM 4265 N N . VAL B 1 256 ? 11.031 -1.025 -14.961 1 96.56 256 VAL B N 1
ATOM 4266 C CA . VAL B 1 256 ? 10.453 -1.423 -16.25 1 96.56 256 VAL B CA 1
ATOM 4267 C C . VAL B 1 256 ? 8.984 -1.008 -16.297 1 96.56 256 VAL B C 1
ATOM 4269 O O . VAL B 1 256 ? 8.266 -1.366 -17.234 1 96.56 256 VAL B O 1
ATOM 4272 N N . GLU B 1 257 ? 8.469 -0.377 -15.258 1 93.06 257 GLU B N 1
ATOM 4273 C CA . GLU B 1 257 ? 7.156 0.248 -15.156 1 93.06 257 GLU B CA 1
ATOM 4274 C C . GLU B 1 257 ? 6.043 -0.788 -15.273 1 93.06 257 GLU B C 1
ATOM 4276 O O . GLU B 1 257 ? 5.082 -0.592 -16.016 1 93.06 257 GLU B O 1
ATOM 4281 N N . VAL B 1 258 ? 6.191 -1.888 -14.625 1 93.06 258 VAL B N 1
ATOM 4282 C CA . VAL B 1 258 ? 5.098 -2.844 -14.484 1 93.06 258 VAL B CA 1
ATOM 4283 C C . VAL B 1 258 ? 3.979 -2.229 -13.648 1 93.06 258 VAL B C 1
ATOM 4285 O O . VAL B 1 258 ? 4.227 -1.724 -12.547 1 93.06 258 VAL B O 1
ATOM 4288 N N . PRO B 1 259 ? 2.752 -2.238 -14.172 1 92.81 259 PRO B N 1
ATOM 4289 C CA . PRO B 1 259 ? 1.683 -1.713 -13.312 1 92.81 259 PRO B CA 1
ATOM 4290 C C . PRO B 1 259 ? 1.539 -2.486 -12.008 1 92.81 259 PRO B C 1
ATOM 4292 O O . PRO B 1 259 ? 1.679 -3.713 -11.992 1 92.81 259 PRO B O 1
ATOM 4295 N N . GLY B 1 260 ? 1.321 -1.699 -10.977 1 94.5 260 GLY B N 1
ATOM 4296 C CA . GLY B 1 260 ? 1.13 -2.408 -9.719 1 94.5 260 GLY B CA 1
ATOM 4297 C C . GLY B 1 260 ? 1.319 -1.524 -8.5 1 94.5 260 GLY B C 1
ATOM 4298 O O . GLY B 1 260 ? 1.455 -0.306 -8.625 1 94.5 260 GLY B O 1
ATOM 4299 N N . ARG B 1 261 ? 1.147 -2.242 -7.309 1 97.81 261 ARG B N 1
ATOM 4300 C CA . ARG B 1 261 ? 1.248 -1.62 -5.992 1 97.81 261 ARG B CA 1
ATOM 4301 C C . ARG B 1 261 ? 1.995 -2.523 -5.02 1 97.81 261 ARG B C 1
ATOM 4303 O O . ARG B 1 261 ? 1.835 -3.744 -5.047 1 97.81 261 ARG B O 1
ATOM 4310 N N . VAL B 1 262 ? 2.795 -1.91 -4.227 1 98.88 262 VAL B N 1
ATOM 4311 C CA . VAL B 1 262 ? 3.424 -2.605 -3.109 1 98.88 262 VAL B CA 1
ATOM 4312 C C . VAL B 1 262 ? 3.119 -1.869 -1.806 1 98.88 262 VAL B C 1
ATOM 4314 O O . VAL B 1 262 ? 3.428 -0.683 -1.67 1 98.88 262 VAL B O 1
ATOM 4317 N N . GLU B 1 263 ? 2.518 -2.521 -0.9 1 98.94 263 GLU B N 1
ATOM 4318 C CA . GLU B 1 263 ? 2.174 -1.922 0.386 1 98.94 263 GLU B CA 1
ATOM 4319 C C . GLU B 1 263 ? 2.953 -2.572 1.524 1 98.94 263 GLU B C 1
ATOM 4321 O O . GLU B 1 263 ? 2.965 -3.799 1.653 1 98.94 263 GLU B O 1
ATOM 4326 N N . PHE B 1 264 ? 3.572 -1.73 2.291 1 98.88 264 PHE B N 1
ATOM 4327 C CA . PHE B 1 264 ? 4.23 -2.146 3.525 1 98.88 264 PHE B CA 1
ATOM 4328 C C . PHE B 1 264 ? 3.318 -1.931 4.727 1 98.88 264 PHE B C 1
ATOM 4330 O O . PHE B 1 264 ? 2.803 -0.83 4.93 1 98.88 264 PHE B O 1
ATOM 4337 N N . LEU B 1 265 ? 3.031 -2.982 5.449 1 98.69 265 LEU B N 1
ATOM 4338 C CA . LEU B 1 265 ? 2.324 -2.889 6.719 1 98.69 265 LEU B CA 1
ATOM 4339 C C . LEU B 1 265 ? 3.307 -2.789 7.883 1 98.69 265 LEU B C 1
ATOM 4341 O O . LEU B 1 265 ? 3.912 -3.789 8.273 1 98.69 265 LEU B O 1
ATOM 4345 N N . ILE B 1 266 ? 3.443 -1.627 8.453 1 98.31 266 ILE B N 1
ATOM 4346 C CA . ILE B 1 266 ? 4.48 -1.323 9.438 1 98.31 266 ILE B CA 1
ATOM 4347 C C . ILE B 1 266 ? 4.211 -2.102 10.719 1 98.31 266 ILE B C 1
ATOM 4349 O O . ILE B 1 266 ? 3.1 -2.072 11.25 1 98.31 266 ILE B O 1
ATOM 4353 N N . GLY B 1 267 ? 5.223 -2.836 11.148 1 96.94 267 GLY B N 1
ATOM 4354 C CA . GLY B 1 267 ? 5.152 -3.531 12.422 1 96.94 267 GLY B CA 1
ATOM 4355 C C . GLY B 1 267 ? 4.543 -4.918 12.32 1 96.94 267 GLY B C 1
ATOM 4356 O O . GLY B 1 267 ? 4.594 -5.699 13.273 1 96.94 267 GLY B O 1
ATOM 4357 N N . GLN B 1 268 ? 3.926 -5.254 11.188 1 97.75 268 GLN B N 1
ATOM 4358 C CA . GLN B 1 268 ? 3.326 -6.574 11.023 1 97.75 268 GLN B CA 1
ATOM 4359 C C . GLN B 1 268 ? 4.383 -7.621 10.672 1 97.75 268 GLN B C 1
ATOM 4361 O O . GLN B 1 268 ? 5.438 -7.285 10.133 1 97.75 268 GLN B O 1
ATOM 4366 N N . GLY B 1 269 ? 4.07 -8.852 11.039 1 97.19 269 GLY B N 1
ATOM 4367 C CA . GLY B 1 269 ? 4.992 -9.953 10.805 1 97.19 269 GLY B CA 1
ATOM 4368 C C . GLY B 1 269 ? 4.684 -10.727 9.531 1 97.19 269 GLY B C 1
ATOM 4369 O O . GLY B 1 269 ? 4.262 -10.133 8.531 1 97.19 269 GLY B O 1
ATOM 4370 N N . HIS B 1 270 ? 5.066 -12.016 9.555 1 97.25 270 HIS B N 1
ATOM 4371 C CA . HIS B 1 270 ? 4.77 -12.914 8.438 1 97.25 270 HIS B CA 1
ATOM 4372 C C . HIS B 1 270 ? 3.281 -13.242 8.383 1 97.25 270 HIS B C 1
ATOM 4374 O O . HIS B 1 270 ? 2.883 -14.383 8.656 1 97.25 270 HIS B O 1
ATOM 4380 N N . GLY B 1 271 ? 2.525 -12.273 8.141 1 97.31 271 GLY B N 1
ATOM 4381 C CA . GLY B 1 271 ? 1.072 -12.312 8.172 1 97.31 271 GLY B CA 1
ATOM 4382 C C . GLY B 1 271 ? 0.474 -11.367 9.203 1 97.31 271 GLY B C 1
ATOM 4383 O O . GLY B 1 271 ? 1.195 -10.797 10.016 1 97.31 271 GLY B O 1
ATOM 4384 N N . TRP B 1 272 ? -0.793 -11.109 9.117 1 97.31 272 TRP B N 1
ATOM 4385 C CA . TRP B 1 272 ? -1.535 -10.234 10.016 1 97.31 272 TRP B CA 1
ATOM 4386 C C . TRP B 1 272 ? -2.992 -10.664 10.117 1 97.31 272 TRP B C 1
ATOM 4388 O O . TRP B 1 272 ? -3.469 -11.469 9.312 1 97.31 272 TRP B O 1
ATOM 4398 N N . ARG B 1 273 ? -3.658 -10.242 11.164 1 95.31 273 ARG B N 1
ATOM 4399 C CA . ARG B 1 273 ? -5.031 -10.633 11.453 1 95.31 273 ARG B CA 1
ATOM 4400 C C . ARG B 1 273 ? -5.93 -9.414 11.617 1 95.31 273 ARG B C 1
ATOM 4402 O O . ARG B 1 273 ? -5.531 -8.297 11.281 1 95.31 273 ARG B O 1
ATOM 4409 N N . GLY B 1 274 ? -7.219 -9.711 11.812 1 93.5 274 GLY B N 1
ATOM 4410 C CA . GLY B 1 274 ? -8.148 -8.641 12.141 1 93.5 274 GLY B CA 1
ATOM 4411 C C . GLY B 1 274 ? -8.477 -7.75 10.953 1 93.5 274 GLY B C 1
ATOM 4412 O O . GLY B 1 274 ? -8.617 -8.242 9.828 1 93.5 274 GLY B O 1
ATOM 4413 N N . PRO B 1 275 ? -8.664 -6.461 11.141 1 91.75 275 PRO B N 1
ATOM 4414 C CA . PRO B 1 275 ? -9.125 -5.539 10.102 1 91.75 275 PRO B CA 1
ATOM 4415 C C . PRO B 1 275 ? -8.172 -5.465 8.914 1 91.75 275 PRO B C 1
ATOM 4417 O O . PRO B 1 275 ? -8.617 -5.355 7.766 1 91.75 275 PRO B O 1
ATOM 4420 N N . GLU B 1 276 ? -6.898 -5.527 9.203 1 95.5 276 GLU B N 1
ATOM 4421 C CA . GLU B 1 276 ? -5.938 -5.453 8.109 1 95.5 276 GLU B CA 1
ATOM 4422 C C . GLU B 1 276 ? -6.027 -6.684 7.211 1 95.5 276 GLU B C 1
ATOM 4424 O O . GLU B 1 276 ? -5.875 -6.586 5.992 1 95.5 276 GLU B O 1
ATOM 4429 N N . ALA B 1 277 ? -6.246 -7.82 7.832 1 97.19 277 ALA B N 1
ATOM 4430 C CA . ALA B 1 277 ? -6.418 -9.031 7.039 1 97.19 277 ALA B CA 1
ATOM 4431 C C . ALA B 1 277 ? -7.652 -8.938 6.148 1 97.19 277 ALA B C 1
ATOM 4433 O O . ALA B 1 277 ? -7.598 -9.258 4.957 1 97.19 277 ALA B O 1
ATOM 4434 N N . LYS B 1 278 ? -8.711 -8.508 6.723 1 95.62 278 LYS B N 1
ATOM 4435 C CA . LYS B 1 278 ? -9.945 -8.352 5.961 1 95.62 278 LYS B CA 1
ATOM 4436 C C . LYS B 1 278 ? -9.758 -7.359 4.816 1 95.62 278 LYS B C 1
ATOM 4438 O O . LYS B 1 278 ? -10.148 -7.637 3.68 1 95.62 278 LYS B O 1
ATOM 4443 N N . ARG B 1 279 ? -9.125 -6.215 5.07 1 95.81 279 ARG B N 1
ATOM 4444 C CA . ARG B 1 279 ? -8.914 -5.168 4.078 1 95.81 279 ARG B CA 1
ATOM 4445 C C . ARG B 1 279 ? -8.039 -5.664 2.932 1 95.81 279 ARG B C 1
ATOM 4447 O O . ARG B 1 279 ? -8.391 -5.504 1.761 1 95.81 279 ARG B O 1
ATOM 4454 N N . THR B 1 280 ? -6.938 -6.262 3.299 1 98.31 280 THR B N 1
ATOM 4455 C CA . THR B 1 280 ? -5.988 -6.66 2.268 1 98.31 280 THR B CA 1
ATOM 4456 C C . THR B 1 280 ? -6.562 -7.781 1.408 1 98.31 280 THR B C 1
ATOM 4458 O O . THR B 1 280 ? -6.336 -7.824 0.197 1 98.31 280 THR B O 1
ATOM 4461 N N . PHE B 1 281 ? -7.32 -8.672 1.987 1 97.56 281 PHE B N 1
ATOM 4462 C CA . PHE B 1 281 ? -7.934 -9.742 1.219 1 97.56 281 PHE B CA 1
ATOM 4463 C C . PHE B 1 281 ? -8.992 -9.195 0.265 1 97.56 281 PHE B C 1
ATOM 4465 O O . PHE B 1 281 ? -9.031 -9.578 -0.907 1 97.56 281 PHE B O 1
ATOM 4472 N N . GLN B 1 282 ? -9.781 -8.352 0.748 1 96.38 282 GLN B N 1
ATOM 4473 C CA . GLN B 1 282 ? -10.797 -7.738 -0.1 1 96.38 282 GLN B CA 1
ATOM 4474 C C . GLN B 1 282 ? -10.164 -6.957 -1.245 1 96.38 282 GLN B C 1
ATOM 4476 O O . GLN B 1 282 ? -10.617 -7.039 -2.389 1 96.38 282 GLN B O 1
ATOM 4481 N N . GLU B 1 283 ? -9.164 -6.25 -0.938 1 97.44 283 GLU B N 1
ATOM 4482 C CA . GLU B 1 283 ? -8.461 -5.469 -1.953 1 97.44 283 GLU B CA 1
ATOM 4483 C C . GLU B 1 283 ? -7.832 -6.371 -3.008 1 97.44 283 GLU B C 1
ATOM 4485 O O . GLU B 1 283 ? -7.77 -6.012 -4.184 1 97.44 283 GLU B O 1
ATOM 4490 N N . ALA B 1 284 ? -7.355 -7.484 -2.562 1 98.44 284 ALA B N 1
ATOM 4491 C CA . ALA B 1 284 ? -6.77 -8.445 -3.496 1 98.44 284 ALA B CA 1
ATOM 4492 C C . ALA B 1 284 ? -7.789 -8.883 -4.543 1 98.44 284 ALA B C 1
ATOM 4494 O O . ALA B 1 284 ? -7.5 -8.867 -5.742 1 98.44 284 ALA B O 1
ATOM 4495 N N . ILE B 1 285 ? -8.961 -9.195 -4.109 1 97.81 285 ILE B N 1
ATOM 4496 C CA . ILE B 1 285 ? -10.023 -9.648 -5.008 1 97.81 285 ILE B CA 1
ATOM 4497 C C . ILE B 1 285 ? -10.438 -8.5 -5.93 1 97.81 285 ILE B C 1
ATOM 4499 O O . ILE B 1 285 ? -10.57 -8.688 -7.141 1 97.81 285 ILE B O 1
ATOM 4503 N N . GLU B 1 286 ? -10.555 -7.34 -5.375 1 96.12 286 GLU B N 1
ATOM 4504 C CA . GLU B 1 286 ? -10.953 -6.172 -6.156 1 96.12 286 GLU B CA 1
ATOM 4505 C C . GLU B 1 286 ? -9.898 -5.824 -7.203 1 96.12 286 GLU B C 1
ATOM 4507 O O . GLU B 1 286 ? -10.234 -5.422 -8.32 1 96.12 286 GLU B O 1
ATOM 4512 N N . PHE B 1 287 ? -8.688 -5.918 -6.762 1 97.88 287 PHE B N 1
ATOM 4513 C CA . PHE B 1 287 ? -7.594 -5.633 -7.688 1 97.88 287 PHE B CA 1
ATOM 4514 C C . PHE B 1 287 ? -7.648 -6.566 -8.891 1 97.88 287 PHE B C 1
ATOM 4516 O O . PHE B 1 287 ? -7.547 -6.117 -10.039 1 97.88 287 PHE B O 1
ATOM 4523 N N . ILE B 1 288 ? -7.848 -7.84 -8.648 1 98.19 288 ILE B N 1
ATOM 4524 C CA . ILE B 1 288 ? -7.941 -8.812 -9.727 1 98.19 288 ILE B CA 1
ATOM 4525 C C . ILE B 1 288 ? -9.148 -8.492 -10.609 1 98.19 288 ILE B C 1
ATOM 4527 O O . ILE B 1 288 ? -9.047 -8.484 -11.836 1 98.19 288 ILE B O 1
ATOM 4531 N N . ASP B 1 289 ? -10.25 -8.234 -10.023 1 96.62 289 ASP B N 1
ATOM 4532 C CA . ASP B 1 289 ? -11.469 -7.922 -10.758 1 96.62 289 ASP B CA 1
ATOM 4533 C C . ASP B 1 289 ? -11.289 -6.695 -11.641 1 96.62 289 ASP B C 1
ATOM 4535 O O . ASP B 1 289 ? -11.602 -6.727 -12.836 1 96.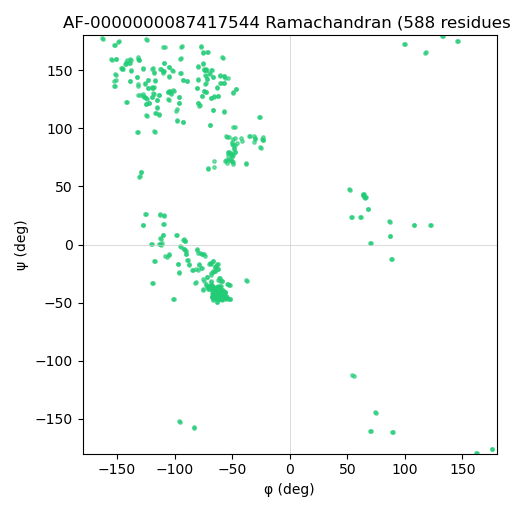62 289 ASP B O 1
ATOM 4539 N N . GLU B 1 290 ? -10.727 -5.656 -11.094 1 94.88 290 GLU B N 1
ATOM 4540 C CA . GLU B 1 290 ? -10.531 -4.402 -11.82 1 94.88 290 GLU B CA 1
ATOM 4541 C C . GLU B 1 290 ? -9.547 -4.578 -12.969 1 94.88 290 GLU B C 1
ATOM 4543 O O . GLU B 1 290 ? -9.789 -4.094 -14.078 1 94.88 290 GLU B O 1
ATOM 4548 N N . GLN B 1 291 ? -8.445 -5.266 -12.688 1 95.5 291 GLN B N 1
ATOM 4549 C CA . GLN B 1 291 ? -7.375 -5.375 -13.672 1 95.5 291 GLN B CA 1
ATOM 4550 C C . GLN B 1 291 ? -7.781 -6.301 -14.82 1 95.5 291 GLN B C 1
ATOM 4552 O O . GLN B 1 291 ? -7.324 -6.133 -15.953 1 95.5 291 GLN B O 1
ATOM 4557 N N . THR B 1 292 ? -8.664 -7.262 -14.508 1 94.5 292 THR B N 1
ATOM 4558 C CA . THR B 1 292 ? -9.055 -8.203 -15.547 1 94.5 292 THR B CA 1
ATOM 4559 C C . THR B 1 292 ? -10.234 -7.664 -16.359 1 94.5 292 THR B C 1
ATOM 4561 O O . THR B 1 292 ? -10.539 -8.172 -17.438 1 94.5 292 THR B O 1
ATOM 4564 N N . ASN B 1 293 ? -10.906 -6.703 -15.844 1 88.69 293 ASN B N 1
ATOM 4565 C CA . ASN B 1 293 ? -12.078 -6.18 -16.531 1 88.69 293 ASN B CA 1
ATOM 4566 C C . ASN B 1 293 ? -11.844 -4.758 -17.047 1 88.69 293 ASN B C 1
ATOM 4568 O O . ASN B 1 293 ? -12.766 -4.109 -17.531 1 88.69 293 ASN B O 1
ATOM 4572 N N . LYS B 1 294 ? -10.641 -4.262 -16.781 1 71.19 294 LYS B N 1
ATOM 4573 C CA . LYS B 1 294 ? -10.305 -2.947 -17.312 1 71.19 294 LYS B CA 1
ATOM 4574 C C . LYS B 1 294 ? -10.453 -2.916 -18.844 1 71.19 294 LYS B C 1
ATOM 4576 O O . LYS B 1 294 ? -10.062 -3.861 -19.516 1 71.19 294 LYS B O 1
ATOM 4581 N N . THR B 1 295 ? -11.469 -2.07 -19.297 1 51.31 295 THR B N 1
ATOM 4582 C CA . THR B 1 295 ? -11.641 -1.904 -20.734 1 51.31 295 THR B CA 1
ATOM 4583 C C . THR B 1 295 ? -10.469 -1.131 -21.328 1 51.31 295 THR B C 1
ATOM 4585 O O . THR B 1 295 ? -10.055 -0.104 -20.797 1 51.31 295 THR B O 1
ATOM 4588 N N . GLU B 1 296 ? -9.508 -1.768 -22 1 45.09 296 GLU B N 1
ATOM 4589 C CA . GLU B 1 296 ? -8.508 -0.996 -22.734 1 45.09 296 GLU B CA 1
ATOM 4590 C C . GLU B 1 296 ? -9.141 0.196 -23.438 1 45.09 296 GLU B C 1
ATOM 4592 O O . GLU B 1 296 ? -10.297 0.131 -23.859 1 45.09 296 GLU B O 1
#

Radius of gyration: 27.29 Å; Cα contacts (8 Å, |Δi|>4): 1302; chains: 2; bounding box: 55×95×93 Å

Solvent-accessible surface area (backbone atoms only — not comparable to full-atom values): 30318 Å² total; per-residue (Å²): 132,84,79,75,77,77,76,77,75,76,76,74,75,75,73,74,72,72,72,70,70,70,66,70,80,63,64,60,91,60,77,46,62,57,46,78,47,73,71,41,74,49,35,43,53,98,89,37,80,30,34,29,33,40,19,25,37,72,71,77,93,60,64,16,48,31,43,35,38,31,52,32,45,54,49,50,44,79,48,32,72,80,43,51,66,58,21,50,51,39,4,28,62,62,22,28,15,29,19,42,34,59,58,37,21,66,86,38,34,72,61,44,41,52,15,38,52,31,17,42,41,5,36,50,47,71,40,12,79,84,71,40,33,33,75,77,21,35,22,33,42,13,31,32,41,11,6,28,46,27,42,35,38,31,26,46,50,85,90,70,56,68,58,68,82,33,54,50,78,93,39,68,43,65,41,53,26,27,30,25,39,44,31,58,29,48,64,75,52,92,59,42,73,77,34,38,56,37,50,24,42,31,54,74,38,49,61,89,77,28,50,66,55,28,48,74,69,12,33,63,73,40,64,43,61,84,32,39,38,36,38,37,41,30,19,52,50,12,72,53,44,51,40,62,34,54,52,52,45,52,53,55,35,38,76,45,46,22,46,36,38,42,32,37,36,35,55,29,30,86,59,71,65,68,70,61,36,55,50,54,52,52,47,51,54,49,49,39,52,49,68,53,61,55,77,128,133,82,78,75,78,78,76,76,75,76,73,77,75,75,74,75,72,72,72,68,71,69,66,70,78,63,64,60,91,60,76,43,62,59,46,76,46,75,71,40,72,49,33,43,52,99,90,35,79,30,34,27,33,39,20,24,36,71,73,76,92,59,64,17,48,30,43,34,38,31,52,32,47,55,49,48,44,78,46,33,72,81,42,50,67,58,23,49,51,39,5,28,60,63,22,28,14,29,18,42,33,59,60,36,21,66,86,36,34,71,62,44,41,52,15,37,52,30,17,43,41,5,35,50,46,71,40,12,79,82,70,41,32,34,75,77,22,33,24,32,40,13,30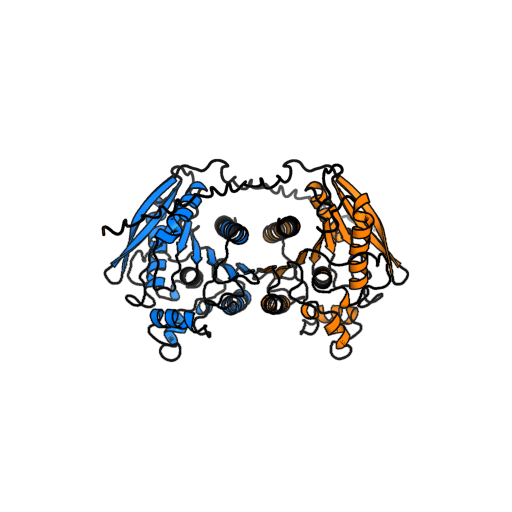,31,43,12,6,27,46,28,42,35,37,31,26,46,50,85,88,70,57,70,59,67,80,34,52,52,80,92,39,66,42,65,42,53,25,26,29,24,38,46,32,58,29,49,63,74,51,91,59,41,73,78,36,39,57,38,49,23,41,29,55,75,38,50,61,87,76,28,51,66,56,28,49,74,67,12,33,65,73,41,63,46,60,86,32,38,38,36,41,37,39,31,20,53,50,11,72,55,44,49,38,62,35,54,52,52,46,52,52,54,35,38,77,44,45,21,46,36,37,41,33,38,35,34,52,29,28,86,59,73,63,68,70,61,36,54,51,53,53,52,47,50,54,49,50,39,52,49,69,53,61,56,78,128

pLDDT: mean 89.64, std 20.11, range [23.64, 98.94]